Protein AF-A0A8J6G1U5-F1 (afdb_monomer)

Mean predicted aligned error: 18.6 Å

Organism: Microtus ochrogaster (NCBI:txid79684)

Nearest PDB structures (foldseek):
  8x1c-assembly1_V  TM=8.118E-01  e=1.931E-22  Homo sapiens
  8x15-assembly1_V  TM=7.933E-01  e=7.186E-22  Homo sapiens
  9c6n-assembly1_I  TM=8.291E-01  e=3.304E-20  Homo sapiens
  9c57-assembly1_I  TM=8.097E-01  e=2.266E-18  Homo sapiens
  8xvt-assembly1_G  TM=6.207E-01  e=4.576E-19  Homo sapiens

pLDDT: mean 77.23, std 23.79, range [26.75, 98.44]

Foldseek 3Di:
DWAAQPLDPPRDIDDDDDDPVCPPPHDPCSVVPDADDQDDDDPVCCVPFQDDPQDDPVQLVLLSVLCRVVVNPLVVSLVPRDCVVDPRDDSLRSVQSRLSSVQRVCVVPDDPPDDDPRDHRDSVVVVVVVVVVVCVVPDDPVNVVVVVVVVVVVVVVVVVVVVVVVVVVVVVVVVVVVVVVVVVVVVVVCDDDDDDDDDDDDDDPDPPPQLAQPFDDPPDDDDDDLQSSLDGDPVCDPVLVVQLVVVCVVVVHDPRDDRDPVCSVVNRVVSSVSSVVVVVVVVVVVVVVVVVVVVVVVVVVVVVPPDDDDDDDDDDDDDDDDDDDDDDDDDDDDDDDDDDDDDDDDDDDDDDDDDDDDDDDDDDDDDDDDD

Secondary structure (DSSP, 8-state):
-EEE-TT-SS--EEE----GGGTT---TTGGG-PPP------HHHIIIII-BTTB-HHHHHHHHHHHHHTTT-HHHHHHT--TTTS----HHHHHHHHHHHHHHHHHHTSPTT----PPP--HHHHHHHHHHHHHHHT--HHHHHHHHHHHHHHHHHHHHHHHHHHHHHHHHHHHHHHHHHHHHHHHHT------------------------------SSS---GGGGGSPPTTS-HHHHHHHHHHHHHTT--SS----HHHHHHHHHHHHHHHHHHHHHHHHHHHHHHHHHHHHHHHHHHHTT-S----------------------------------------------------------------

Solvent-accessible surface area (backbone atoms only — not comparable to full-atom values): 24399 Å² total; per-residue (Å²): 88,80,46,59,49,82,70,53,92,80,77,61,75,45,75,51,92,71,60,80,94,53,67,93,58,76,51,84,66,38,85,69,68,78,77,78,86,70,88,84,78,52,74,66,53,37,70,76,71,62,69,47,99,92,51,54,67,69,60,52,52,48,53,53,48,40,35,61,76,49,66,65,40,49,70,58,41,54,74,68,48,64,64,86,88,38,80,90,69,54,60,52,56,54,48,39,55,52,47,50,50,51,48,50,53,53,58,76,70,46,61,94,91,64,88,75,90,66,83,80,74,58,44,70,56,51,53,53,52,50,53,53,50,49,56,62,71,70,56,50,73,66,60,50,55,50,49,54,50,51,54,53,52,50,52,54,51,50,51,53,50,52,50,51,51,49,52,51,53,52,51,50,50,51,50,54,52,49,51,52,51,52,52,50,55,58,50,65,74,53,71,86,76,92,69,80,89,77,84,76,84,76,86,68,90,74,71,80,72,69,63,53,71,73,55,70,78,82,84,66,88,77,93,73,65,60,58,64,62,64,47,79,44,85,85,60,44,71,70,57,49,53,50,47,54,51,54,34,52,75,70,71,44,73,92,78,63,78,56,44,74,69,51,44,50,54,55,51,50,52,52,19,51,50,49,36,50,52,52,50,51,54,51,50,53,50,54,53,50,53,51,52,53,49,49,54,52,50,52,54,46,63,73,67,64,81,72,83,82,84,84,85,87,82,91,86,85,87,85,84,88,85,87,85,86,82,88,79,83,88,85,87,85,88,88,85,90,79,90,85,88,87,88,81,80,88,81,81,88,84,89,86,90,86,81,91,84,84,90,83,91,77,92,77,84,80,84,85,86,84,134

InterPro domains:
  IPR008468 DNA methyltransferase 1-associated 1 [PF05499] (146-304)
  IPR027109 SWR1-complex protein 4/DNA methyltransferase 1-associated protein 1 [PTHR12855] (1-369)
  IPR032563 DAMP1, SANT/Myb-like domain [PF16282] (27-105)

Radius of gyration: 41.4 Å; Cα contacts (8 Å, |Δi|>4): 160; chains: 1; bounding box: 121×71×87 Å

Structure (mmCIF, N/CA/C/O backbone):
data_AF-A0A8J6G1U5-F1
#
_entry.id   AF-A0A8J6G1U5-F1
#
loop_
_atom_site.group_PDB
_atom_site.id
_atom_site.type_symbol
_atom_site.label_atom_id
_atom_site.label_alt_id
_atom_site.label_comp_id
_atom_site.label_asym_id
_atom_site.label_entity_id
_atom_site.label_seq_id
_atom_site.pdbx_PDB_ins_code
_atom_site.Cartn_x
_atom_site.Cartn_y
_atom_site.Cartn_z
_atom_site.occupancy
_atom_site.B_iso_or_equiv
_atom_site.auth_seq_id
_atom_site.auth_comp_id
_atom_site.auth_asym_id
_atom_site.auth_atom_id
_atom_site.pdbx_PDB_model_num
ATOM 1 N N . MET A 1 1 ? -27.590 -31.632 25.061 1.00 80.25 1 MET A N 1
ATOM 2 C CA . MET A 1 1 ? -27.095 -31.256 26.404 1.00 80.25 1 MET A CA 1
ATOM 3 C C . MET A 1 1 ? -27.033 -29.738 26.506 1.00 80.25 1 MET A C 1
ATOM 5 O O . MET A 1 1 ? -26.578 -29.132 25.532 1.00 80.25 1 MET A O 1
ATOM 9 N N . PRO A 1 2 ? -27.490 -29.128 27.614 1.00 88.12 2 PRO A N 1
ATOM 10 C CA . PRO A 1 2 ? -27.198 -27.728 27.913 1.00 88.12 2 PRO A CA 1
ATOM 11 C C . PRO A 1 2 ? -25.696 -27.540 28.172 1.00 88.12 2 PRO A C 1
ATOM 13 O O . PRO A 1 2 ? -25.035 -28.440 28.688 1.00 88.12 2 PRO A O 1
ATOM 16 N N . PHE A 1 3 ? -25.144 -26.388 27.801 1.00 86.88 3 PHE A N 1
ATOM 17 C CA . PHE A 1 3 ? -23.768 -26.007 28.112 1.00 86.88 3 PHE A CA 1
ATOM 18 C C . PHE A 1 3 ? -23.629 -24.487 28.220 1.00 86.88 3 PHE A C 1
ATOM 20 O O . PHE A 1 3 ? -24.370 -23.734 27.586 1.00 86.88 3 PHE A O 1
ATOM 27 N N . THR A 1 4 ? -22.633 -24.040 28.976 1.00 87.75 4 THR A N 1
ATOM 28 C CA . THR A 1 4 ? -22.160 -22.653 28.988 1.00 87.75 4 THR A CA 1
ATOM 29 C C . THR A 1 4 ? -20.868 -22.557 28.179 1.00 87.75 4 THR A C 1
ATOM 31 O O . THR A 1 4 ? -20.095 -23.513 28.098 1.00 87.75 4 THR A O 1
ATOM 34 N N . ASN A 1 5 ? -20.636 -21.418 27.525 1.00 87.25 5 ASN A N 1
ATOM 35 C CA . ASN A 1 5 ? -19.376 -21.159 26.831 1.00 87.25 5 ASN A CA 1
ATOM 36 C C . ASN A 1 5 ? -18.475 -20.293 27.731 1.00 87.25 5 ASN A C 1
ATOM 38 O O . ASN A 1 5 ? -18.763 -19.101 27.843 1.00 87.25 5 ASN A O 1
ATOM 42 N N . PRO A 1 6 ? -17.382 -20.834 28.311 1.00 88.81 6 PRO A N 1
ATOM 43 C CA . PRO A 1 6 ? -16.474 -20.080 29.184 1.00 88.81 6 PRO A CA 1
ATOM 44 C C . PRO A 1 6 ? -15.865 -18.828 28.540 1.00 88.81 6 PRO A C 1
ATOM 46 O O . PRO A 1 6 ? -15.418 -17.923 29.234 1.00 88.81 6 PRO A O 1
ATOM 49 N N . ALA A 1 7 ? -15.840 -18.761 27.206 1.00 86.75 7 ALA A N 1
ATOM 50 C CA . ALA A 1 7 ? -15.357 -17.595 26.477 1.00 86.75 7 ALA A CA 1
ATOM 51 C C . ALA A 1 7 ? -16.321 -16.394 26.517 1.00 86.75 7 ALA A C 1
ATOM 53 O O . ALA A 1 7 ? -15.930 -15.283 26.157 1.00 86.75 7 ALA A O 1
ATOM 54 N N . ARG A 1 8 ? -17.582 -16.600 26.917 1.00 86.44 8 ARG A N 1
ATOM 55 C CA . ARG A 1 8 ? -18.581 -15.536 27.048 1.00 86.44 8 ARG A CA 1
ATOM 56 C C . ARG A 1 8 ? -18.682 -15.077 28.499 1.00 86.44 8 ARG A C 1
ATOM 58 O O . ARG A 1 8 ? -18.562 -15.874 29.422 1.00 86.44 8 ARG A O 1
ATOM 65 N N . LYS A 1 9 ? -18.963 -13.787 28.689 1.00 86.19 9 LYS A N 1
ATOM 66 C CA . LYS A 1 9 ? -19.139 -13.160 30.013 1.00 86.19 9 LYS A CA 1
ATOM 67 C C . LYS A 1 9 ? -20.606 -12.963 30.410 1.00 86.19 9 LYS A C 1
ATOM 69 O O . LYS A 1 9 ? -20.878 -12.479 31.498 1.00 86.19 9 LYS A O 1
ATOM 74 N N . ASP A 1 10 ? -21.538 -13.307 29.526 1.00 88.56 10 ASP A N 1
ATOM 75 C CA . ASP A 1 10 ? -22.976 -13.052 29.679 1.00 88.56 10 ASP A CA 1
ATOM 76 C C . ASP A 1 10 ? -23.748 -14.209 30.327 1.00 88.56 10 ASP A C 1
ATOM 78 O O . ASP A 1 10 ? -24.960 -14.119 30.497 1.00 88.56 10 ASP A O 1
ATOM 82 N N . GLY A 1 11 ? -23.069 -15.310 30.667 1.00 86.62 11 GLY A N 1
ATOM 83 C CA . GLY A 1 11 ? -23.699 -16.475 31.292 1.00 86.62 11 GLY A CA 1
ATOM 84 C C . GLY A 1 11 ? -24.713 -17.197 30.399 1.00 86.62 11 GLY A C 1
ATOM 85 O O . GLY A 1 11 ? -25.485 -18.012 30.898 1.00 86.62 11 GLY A O 1
ATOM 86 N N . ALA A 1 12 ? -24.729 -16.922 29.089 1.00 90.50 12 ALA A N 1
ATOM 87 C CA . ALA A 1 12 ? -25.712 -17.504 28.186 1.00 90.50 12 ALA A CA 1
ATOM 88 C C . ALA A 1 12 ? -25.576 -19.038 28.112 1.00 90.50 12 ALA A C 1
ATOM 90 O O . ALA A 1 12 ? -24.494 -19.576 27.845 1.00 90.50 12 ALA A O 1
ATOM 91 N N . MET A 1 13 ? -26.697 -19.735 28.321 1.00 90.44 13 MET A N 1
ATOM 92 C CA . MET A 1 13 ? -26.800 -21.186 28.165 1.00 90.44 13 MET A CA 1
ATOM 93 C C . MET A 1 13 ? -27.249 -21.550 26.751 1.00 90.44 13 MET A C 1
ATOM 95 O O . MET A 1 13 ? -28.213 -20.997 26.226 1.00 90.44 13 MET A O 1
ATOM 99 N N . PHE A 1 14 ? -26.573 -22.527 26.156 1.00 88.69 14 PHE A N 1
ATOM 100 C CA . PHE A 1 14 ? -26.848 -23.032 24.813 1.00 88.69 14 PHE A CA 1
ATOM 101 C C . PHE A 1 14 ? -27.068 -24.543 24.833 1.00 88.69 14 PHE A C 1
ATOM 103 O O . PHE A 1 14 ? -26.769 -25.217 25.817 1.00 88.69 14 PHE A O 1
ATOM 110 N N . PHE A 1 15 ? -27.551 -25.095 23.720 1.00 89.38 15 PHE A N 1
ATOM 111 C CA . PHE A 1 15 ? -27.755 -26.532 23.548 1.00 89.38 15 PHE A CA 1
ATOM 112 C C . PHE A 1 15 ? -27.020 -27.024 22.301 1.00 89.38 15 PHE A C 1
ATOM 114 O O . PHE A 1 15 ? -27.083 -26.386 21.253 1.00 89.38 15 PHE A O 1
ATOM 121 N N . HIS A 1 16 ? -26.340 -28.169 22.394 1.00 85.56 16 HIS A N 1
ATOM 122 C CA . HIS A 1 16 ? -25.871 -28.896 21.211 1.00 85.56 16 HIS A CA 1
ATOM 123 C C . HIS A 1 16 ? -25.804 -30.409 21.437 1.00 85.56 16 HIS A C 1
ATOM 125 O O . HIS A 1 16 ? -25.915 -30.910 22.565 1.00 85.56 16 HIS A O 1
ATOM 131 N N . TRP A 1 17 ? -25.634 -31.129 20.331 1.00 87.69 17 TRP A N 1
ATOM 132 C CA . TRP A 1 17 ? -25.402 -32.566 20.310 1.00 87.69 17 TRP A CA 1
ATOM 133 C C . TRP A 1 17 ? -23.952 -32.864 20.711 1.00 87.69 17 TRP A C 1
ATOM 135 O O . TRP A 1 17 ? -23.016 -32.303 20.137 1.00 87.69 17 TRP A O 1
ATOM 145 N N . ARG A 1 18 ? -23.775 -33.743 21.701 1.00 82.12 18 ARG A N 1
ATOM 146 C CA . ARG A 1 18 ? -22.481 -34.294 22.132 1.00 82.12 18 ARG A CA 1
ATOM 147 C C . ARG A 1 18 ? -22.575 -35.803 22.254 1.00 82.12 18 ARG A C 1
ATOM 149 O O . ARG A 1 18 ? -23.662 -36.345 22.450 1.00 82.12 18 ARG A O 1
ATOM 156 N N . ARG A 1 19 ? -21.422 -36.468 22.189 1.00 86.06 19 ARG A N 1
ATOM 157 C CA . ARG A 1 19 ? -21.310 -37.876 22.579 1.00 86.06 19 ARG A CA 1
ATOM 158 C C . ARG A 1 19 ? -21.542 -37.989 24.088 1.00 86.06 19 ARG A C 1
ATOM 160 O O . ARG A 1 19 ? -21.048 -37.152 24.836 1.00 86.06 19 ARG A O 1
ATOM 167 N N . ALA A 1 20 ? -22.231 -39.038 24.534 1.00 83.75 20 ALA A N 1
ATOM 168 C CA . ALA A 1 20 ? -22.480 -39.275 25.961 1.00 83.75 20 ALA A CA 1
ATOM 169 C C . ALA A 1 20 ? -21.176 -39.332 26.790 1.00 83.75 20 ALA A C 1
ATOM 171 O O . ALA A 1 20 ? -21.117 -38.810 27.893 1.00 83.75 20 ALA A O 1
ATOM 172 N N . ALA A 1 21 ? -20.083 -39.847 26.212 1.00 84.50 21 ALA A N 1
ATOM 173 C CA . ALA A 1 21 ? -18.754 -39.878 26.840 1.00 84.50 21 ALA A CA 1
ATOM 174 C C . ALA A 1 21 ? -18.079 -38.492 27.026 1.00 84.50 21 ALA A C 1
ATOM 176 O O . ALA A 1 21 ? -16.955 -38.405 27.525 1.00 84.50 21 ALA A O 1
ATOM 177 N N . GLU A 1 22 ? -18.705 -37.404 26.569 1.00 78.31 22 GLU A N 1
ATOM 178 C CA . GLU A 1 22 ? -18.196 -36.025 26.661 1.00 78.31 22 GLU A CA 1
ATOM 179 C C . GLU A 1 22 ? -19.048 -35.129 27.575 1.00 78.31 22 GLU A C 1
ATOM 181 O O . GLU A 1 22 ? -18.892 -33.902 27.574 1.00 78.31 22 GLU A O 1
ATOM 186 N N . GLU A 1 23 ? -19.950 -35.731 28.350 1.00 78.94 23 GLU A N 1
ATOM 187 C CA . GLU A 1 23 ? -20.706 -35.058 29.402 1.00 78.94 23 GLU A CA 1
ATOM 188 C C . GLU A 1 23 ? -19.760 -34.511 30.489 1.00 78.94 23 GLU A C 1
ATOM 190 O O . GLU A 1 23 ? -18.756 -35.135 30.831 1.00 78.94 23 GLU A O 1
ATOM 195 N N . GLY A 1 24 ? -20.021 -33.291 30.968 1.00 78.06 24 GLY A N 1
ATOM 196 C CA . GLY A 1 24 ? -19.187 -32.607 31.968 1.00 78.06 24 GLY A CA 1
ATOM 197 C C . GLY A 1 24 ? -17.901 -31.946 31.448 1.00 78.06 24 GLY A C 1
ATOM 198 O O . GLY A 1 24 ? -17.245 -31.240 32.206 1.00 78.06 24 GLY A O 1
ATOM 199 N N . LYS A 1 25 ? -17.530 -32.115 30.170 1.00 82.50 25 LYS A N 1
ATOM 200 C CA . LYS A 1 25 ? -16.362 -31.421 29.593 1.00 82.50 25 LYS A CA 1
ATOM 201 C C . LYS A 1 25 ? -16.687 -29.971 29.235 1.00 82.50 25 LYS A C 1
ATOM 203 O O . LYS A 1 25 ? -17.770 -29.683 28.716 1.00 82.50 25 LYS A O 1
ATOM 208 N N . ASP A 1 26 ? -15.715 -29.079 29.396 1.00 81.06 26 ASP A N 1
ATOM 209 C CA . ASP A 1 26 ? -15.825 -27.697 28.922 1.00 81.06 26 ASP A CA 1
ATOM 210 C C . ASP A 1 26 ? -16.104 -27.626 27.420 1.00 81.06 26 ASP A C 1
ATOM 212 O O . ASP A 1 26 ? -15.780 -28.537 26.651 1.00 81.06 26 ASP A O 1
ATOM 216 N N . TYR A 1 27 ? -16.728 -26.529 26.982 1.00 86.81 27 TYR A N 1
ATOM 217 C CA . TYR A 1 27 ? -17.027 -26.321 25.571 1.00 86.81 27 TYR A CA 1
ATOM 218 C C . TYR A 1 27 ? -15.739 -26.310 24.727 1.00 86.81 27 TYR A C 1
ATOM 220 O O . TYR A 1 27 ? -14.951 -25.366 24.843 1.00 86.81 27 TYR A O 1
ATOM 228 N N . PRO A 1 28 ? -15.518 -27.297 23.830 1.00 86.12 28 PRO A N 1
ATOM 229 C CA . PRO A 1 28 ? -14.216 -27.485 23.181 1.00 86.12 28 PRO A CA 1
ATOM 230 C C . PRO A 1 28 ? -13.753 -26.306 22.324 1.00 86.12 28 PRO A C 1
ATOM 232 O O . PRO A 1 28 ? -12.557 -26.166 22.061 1.00 86.12 28 PRO A O 1
ATOM 235 N N . PHE A 1 29 ? -14.686 -25.464 21.867 1.00 86.25 29 PHE A N 1
ATOM 236 C CA . PHE A 1 29 ? -14.377 -24.311 21.028 1.00 86.25 29 PHE A CA 1
ATOM 237 C C . PHE A 1 29 ? -14.062 -23.032 21.813 1.00 86.25 29 PHE A C 1
ATOM 239 O O . PHE A 1 29 ? -13.580 -22.074 21.214 1.00 86.25 29 PHE A O 1
ATOM 246 N N . ALA A 1 30 ? -14.261 -23.011 23.137 1.00 87.75 30 ALA A N 1
ATOM 247 C CA . ALA A 1 30 ? -13.961 -21.841 23.968 1.00 87.75 30 ALA A CA 1
ATOM 248 C C . ALA A 1 30 ? -12.483 -21.423 23.867 1.00 87.75 30 ALA A C 1
ATOM 250 O O . ALA A 1 30 ? -12.172 -20.237 23.787 1.00 87.75 30 ALA A O 1
ATOM 251 N N . ARG A 1 31 ? -11.574 -22.401 23.746 1.00 87.44 31 ARG A N 1
ATOM 252 C CA . ARG A 1 31 ? -10.127 -22.181 23.563 1.00 87.44 31 ARG A CA 1
ATOM 253 C C . ARG A 1 31 ? -9.748 -21.422 22.286 1.00 87.44 31 ARG A C 1
ATOM 255 O O . ARG A 1 31 ? -8.625 -20.943 22.181 1.00 87.44 31 ARG A O 1
ATOM 262 N N . PHE A 1 32 ? -10.644 -21.342 21.299 1.00 88.31 32 PHE A N 1
ATOM 263 C CA . PHE A 1 32 ? -10.390 -20.623 20.047 1.00 88.31 32 PHE A CA 1
ATOM 264 C C . PHE A 1 32 ? -10.855 -19.166 20.088 1.00 88.31 32 PHE A C 1
ATOM 266 O O . PHE A 1 32 ? -10.671 -18.450 19.104 1.00 88.31 32 PHE A O 1
ATOM 273 N N . ASN A 1 33 ? -11.429 -18.710 21.205 1.00 86.88 33 ASN A N 1
ATOM 274 C CA . ASN A 1 33 ? -11.837 -17.324 21.373 1.00 86.88 33 ASN A CA 1
ATOM 275 C C . ASN A 1 33 ? -10.617 -16.411 21.556 1.00 86.88 33 ASN A C 1
ATOM 277 O O . ASN A 1 33 ? -10.176 -16.144 22.672 1.00 86.88 33 ASN A O 1
ATOM 281 N N . LYS A 1 34 ? -10.056 -15.950 20.438 1.00 85.94 34 LYS A N 1
ATOM 282 C CA . LYS A 1 34 ? -8.982 -14.956 20.421 1.00 85.94 34 LYS A CA 1
ATOM 283 C C . LYS A 1 34 ? -9.591 -13.559 20.401 1.00 85.94 34 LYS A C 1
ATOM 285 O O . LYS A 1 34 ? -10.293 -13.211 19.458 1.00 85.94 34 LYS A O 1
ATOM 290 N N . THR A 1 35 ? -9.288 -12.764 21.418 1.00 84.75 35 THR A N 1
ATOM 291 C CA . THR A 1 35 ? -9.738 -11.372 21.533 1.00 84.75 35 THR A CA 1
ATOM 292 C C . THR A 1 35 ? -8.655 -10.416 21.052 1.00 84.75 35 THR A C 1
ATOM 294 O O . THR A 1 35 ? -7.482 -10.583 21.395 1.00 84.75 35 THR A O 1
ATOM 297 N N . VAL A 1 36 ? -9.044 -9.390 20.299 1.00 87.94 36 VAL A N 1
ATOM 298 C CA . VAL A 1 36 ? -8.131 -8.317 19.893 1.00 87.94 36 VAL A CA 1
ATOM 299 C C . VAL A 1 36 ? -7.870 -7.399 21.088 1.00 87.94 36 VAL A C 1
ATOM 301 O O . VAL A 1 36 ? -8.804 -6.958 21.754 1.00 87.94 36 VAL A O 1
ATOM 304 N N . GLN A 1 37 ? -6.601 -7.100 21.368 1.00 90.62 37 GLN A N 1
ATOM 305 C CA . GLN A 1 37 ? -6.243 -6.129 22.401 1.00 90.62 37 GLN A CA 1
ATOM 306 C C . GLN A 1 37 ? -6.213 -4.724 21.801 1.00 90.62 37 GLN A C 1
ATOM 308 O O . GLN A 1 37 ? -5.342 -4.400 20.995 1.00 90.62 37 GLN A O 1
ATOM 313 N N . VAL A 1 38 ? -7.178 -3.897 22.194 1.00 94.44 38 VAL A N 1
ATOM 314 C CA . VAL A 1 38 ? -7.226 -2.478 21.832 1.00 94.44 38 VAL A CA 1
ATOM 315 C C . VAL A 1 38 ? -6.464 -1.676 22.892 1.00 94.44 38 VAL A C 1
ATOM 317 O O . VAL A 1 38 ? -6.772 -1.835 24.077 1.00 94.44 38 VAL A O 1
ATOM 320 N N . PRO A 1 39 ? -5.490 -0.826 22.514 1.00 94.06 39 PRO A N 1
ATOM 321 C CA . PRO A 1 39 ? -4.756 -0.009 23.471 1.00 94.06 39 PRO A CA 1
ATOM 322 C C . PRO A 1 39 ? -5.681 0.889 24.291 1.00 94.06 39 PRO A C 1
ATOM 324 O O . PRO A 1 39 ? -6.662 1.428 23.784 1.00 94.06 39 PRO A O 1
ATOM 327 N N . VAL A 1 40 ? -5.331 1.083 25.557 1.00 95.94 40 VAL A N 1
ATOM 328 C CA . VAL A 1 40 ? -5.957 2.076 26.433 1.00 95.94 40 VAL A CA 1
ATOM 329 C C . VAL A 1 40 ? -4.930 3.165 26.692 1.00 95.94 40 VAL A C 1
ATOM 331 O O . VAL A 1 40 ? -3.769 2.852 26.973 1.00 95.94 40 VAL A O 1
ATOM 334 N N . TYR A 1 41 ? -5.342 4.421 26.567 1.00 96.88 41 TYR A N 1
ATOM 335 C CA . TYR A 1 41 ? -4.536 5.593 26.891 1.00 96.88 41 TYR A CA 1
ATOM 336 C C . TYR A 1 41 ? -5.130 6.330 28.090 1.00 96.88 41 TYR A C 1
ATOM 338 O O . TYR A 1 41 ? -6.341 6.329 28.309 1.00 96.88 41 TYR A O 1
ATOM 346 N N . SER A 1 42 ? -4.252 6.936 28.877 1.00 96.94 42 SER A N 1
ATOM 347 C CA . SER A 1 42 ? -4.606 7.831 29.974 1.00 96.94 42 SER A CA 1
ATOM 348 C C . SER A 1 42 ? -4.969 9.230 29.467 1.00 96.94 42 SER A C 1
ATOM 350 O O . SER A 1 42 ? -4.632 9.616 28.347 1.00 96.94 42 SER A O 1
ATOM 352 N N . GLU A 1 43 ? -5.617 10.019 30.326 1.00 96.31 43 GLU A N 1
ATOM 353 C CA . GLU A 1 43 ? -5.914 11.432 30.055 1.00 96.31 43 GLU A CA 1
ATOM 354 C C . GLU A 1 43 ? -4.635 12.234 29.759 1.00 96.31 43 GLU A C 1
ATOM 356 O O . GLU A 1 43 ? -4.581 13.023 28.818 1.00 96.31 43 GLU A O 1
ATOM 361 N N . GLN A 1 44 ? -3.570 11.971 30.521 1.00 96.56 44 GLN A N 1
ATOM 362 C CA . GLN A 1 44 ? -2.281 12.635 30.353 1.00 96.56 44 GLN A CA 1
ATOM 363 C C . GLN A 1 44 ? -1.635 12.300 29.003 1.00 96.56 44 GLN A C 1
ATOM 365 O O . GLN A 1 44 ? -1.155 13.199 28.314 1.00 96.56 44 GLN A O 1
ATOM 370 N N . GLU A 1 45 ? -1.647 11.026 28.596 1.00 96.50 45 GLU A N 1
ATOM 371 C CA . GLU A 1 45 ? -1.136 10.620 27.281 1.00 96.50 45 GLU A CA 1
ATOM 372 C C . GLU A 1 45 ? -1.930 11.270 26.148 1.00 96.50 45 GLU A C 1
ATOM 374 O O . GLU A 1 45 ? -1.331 11.701 25.160 1.00 96.50 45 GLU A O 1
ATOM 379 N N . TYR A 1 46 ? -3.256 11.381 26.300 1.00 97.44 46 TYR A N 1
ATOM 380 C CA . TYR A 1 46 ? -4.092 12.050 25.310 1.00 97.44 46 TYR A CA 1
ATOM 381 C C . TYR A 1 46 ? -3.679 13.511 25.135 1.00 97.44 46 TYR A C 1
ATOM 383 O O . TYR A 1 46 ? -3.373 13.938 24.020 1.00 97.44 46 TYR A O 1
ATOM 391 N N . GLN A 1 47 ? -3.611 14.251 26.243 1.00 96.25 47 GLN A N 1
ATOM 392 C CA . GLN A 1 47 ? -3.310 15.678 26.230 1.00 96.25 47 GLN A CA 1
ATOM 393 C C . GLN A 1 47 ? -1.914 15.976 25.668 1.00 96.25 47 GLN A C 1
ATOM 395 O O . GLN A 1 47 ? -1.743 16.927 24.907 1.00 96.25 47 GLN A O 1
ATOM 400 N N . LEU A 1 48 ? -0.916 15.160 26.018 1.00 96.06 48 LEU A N 1
ATOM 401 C CA . LEU A 1 48 ? 0.468 15.390 25.603 1.00 96.06 48 LEU A CA 1
ATOM 402 C C . LEU A 1 48 ? 0.748 14.947 24.164 1.00 96.06 48 LEU A C 1
ATOM 404 O O . LEU A 1 48 ? 1.526 15.603 23.472 1.00 96.06 48 LEU A O 1
ATOM 408 N N . TYR A 1 49 ? 0.156 13.838 23.708 1.00 95.69 49 TYR A N 1
ATOM 409 C CA . TYR A 1 49 ? 0.635 13.160 22.498 1.00 95.69 49 TYR A CA 1
ATOM 410 C C . TYR A 1 49 ? -0.431 12.844 21.453 1.00 95.69 49 TYR A C 1
ATOM 412 O O . TYR A 1 49 ? -0.051 12.572 20.314 1.00 95.69 49 TYR A O 1
ATOM 420 N N . LEU A 1 50 ? -1.719 12.824 21.814 1.00 96.94 50 LEU A N 1
ATOM 421 C CA . LEU A 1 50 ? -2.790 12.324 20.938 1.00 96.94 50 LEU A CA 1
ATOM 422 C C . LEU A 1 50 ? -3.785 13.408 20.499 1.00 96.94 50 LEU A C 1
ATOM 424 O O . LEU A 1 50 ? -4.752 13.083 19.806 1.00 96.94 50 LEU A O 1
ATOM 428 N N . HIS A 1 51 ? -3.582 14.672 20.880 1.00 96.06 51 HIS A N 1
ATOM 429 C CA . HIS A 1 51 ? -4.413 15.782 20.407 1.00 96.06 51 HIS A CA 1
ATOM 430 C C . HIS A 1 51 ? -4.341 15.923 18.878 1.00 96.06 51 HIS A C 1
ATOM 432 O O . HIS A 1 51 ? -3.336 15.585 18.254 1.00 96.06 51 HIS A O 1
ATOM 438 N N . ASP A 1 52 ? -5.432 16.386 18.276 1.00 96.25 52 ASP A N 1
ATOM 439 C CA . ASP A 1 52 ? -5.558 16.580 16.832 1.00 96.25 52 ASP A CA 1
ATOM 440 C C . ASP A 1 52 ? -6.673 17.596 16.573 1.00 96.25 52 ASP A C 1
ATOM 442 O O . ASP A 1 52 ? -7.775 17.463 17.105 1.00 96.25 52 ASP A O 1
ATOM 446 N N . ASP A 1 53 ? -6.388 18.615 15.765 1.00 96.38 53 ASP A N 1
ATOM 447 C CA . ASP A 1 53 ? -7.300 19.739 15.522 1.00 96.38 53 ASP A CA 1
ATOM 448 C C . ASP A 1 53 ? -8.631 19.302 14.895 1.00 96.38 53 ASP A C 1
ATOM 450 O O . ASP A 1 53 ? -9.667 19.949 15.061 1.00 96.38 53 ASP A O 1
ATOM 454 N N . ALA A 1 54 ? -8.624 18.185 14.167 1.00 96.69 54 ALA A N 1
ATOM 455 C CA . ALA A 1 54 ? -9.794 17.647 13.504 1.00 96.69 54 ALA A CA 1
ATOM 456 C C . ALA A 1 54 ? -10.538 16.601 14.342 1.00 96.69 54 ALA A C 1
ATOM 458 O O . ALA A 1 54 ? -11.589 16.155 13.867 1.00 96.69 54 ALA A O 1
ATOM 459 N N . TRP A 1 55 ? -10.025 16.192 15.511 1.00 97.75 55 TRP A N 1
ATOM 460 C CA . TRP A 1 55 ? -10.568 15.121 16.356 1.00 97.75 55 TRP A CA 1
ATOM 461 C C . TRP A 1 55 ? -10.659 15.520 17.829 1.00 97.75 55 TRP A C 1
ATOM 463 O O . TRP A 1 55 ? -9.665 15.776 18.505 1.00 97.75 55 TRP A O 1
ATOM 473 N N . THR A 1 56 ? -11.869 15.458 18.380 1.00 97.50 56 THR A N 1
ATOM 474 C CA . THR A 1 56 ? -12.056 15.681 19.817 1.00 97.50 56 THR A CA 1
ATOM 475 C C . THR A 1 56 ? -11.705 14.433 20.626 1.00 97.50 56 THR A C 1
ATOM 477 O O . THR A 1 56 ? -11.701 13.304 20.117 1.00 97.50 56 THR A O 1
ATOM 480 N N . LYS A 1 57 ? -11.451 14.626 21.926 1.00 97.44 57 LYS A N 1
ATOM 481 C CA . LYS A 1 57 ? -11.237 13.507 22.848 1.00 97.44 57 LYS A CA 1
ATOM 482 C C . LYS A 1 57 ? -12.459 12.604 22.941 1.00 97.44 57 LYS A C 1
ATOM 484 O O . LYS A 1 57 ? -12.316 11.397 22.815 1.00 97.44 57 LYS A O 1
ATOM 489 N N . ALA A 1 58 ? -13.651 13.188 23.067 1.00 98.00 58 ALA A N 1
ATOM 490 C CA . ALA A 1 58 ? -14.902 12.436 23.112 1.00 98.00 58 ALA A CA 1
ATOM 491 C C . ALA A 1 58 ? -15.105 11.571 21.854 1.00 98.00 58 ALA A C 1
ATOM 493 O O . ALA A 1 58 ? -15.468 10.402 21.964 1.00 98.00 58 ALA A O 1
ATOM 494 N N . GLU A 1 59 ? -14.806 12.111 20.666 1.00 98.25 59 GLU A N 1
ATOM 495 C CA . GLU A 1 59 ? -14.873 11.355 19.408 1.00 98.25 59 GLU A CA 1
ATOM 496 C C . GLU A 1 59 ? -13.833 10.218 19.375 1.00 98.25 59 GLU A C 1
ATOM 498 O O . GLU A 1 59 ? -14.131 9.101 18.950 1.00 98.25 59 GLU A O 1
ATOM 503 N N . THR A 1 60 ? -12.615 10.476 19.858 1.00 98.12 60 THR A N 1
ATOM 504 C CA . THR A 1 60 ? -11.551 9.463 19.909 1.00 98.12 60 THR A CA 1
ATOM 505 C C . THR A 1 60 ? -11.881 8.344 20.908 1.00 98.12 60 THR A C 1
ATOM 507 O O . THR A 1 60 ? -11.732 7.165 20.584 1.00 98.12 60 THR A O 1
ATOM 510 N N . ASP A 1 61 ? -12.396 8.691 22.088 1.00 98.19 61 ASP A N 1
ATOM 511 C CA . ASP A 1 61 ? -12.828 7.739 23.115 1.00 98.19 61 ASP A CA 1
ATOM 512 C C . ASP A 1 61 ? -13.973 6.859 22.592 1.00 98.19 61 ASP A C 1
ATOM 514 O O . ASP A 1 61 ? -13.949 5.638 22.776 1.00 98.19 61 ASP A O 1
ATOM 518 N N . HIS A 1 62 ? -14.924 7.455 21.861 1.00 98.31 62 HIS A N 1
ATOM 519 C CA . HIS A 1 62 ? -16.001 6.734 21.177 1.00 98.31 62 HIS A CA 1
ATOM 520 C C . HIS A 1 62 ? -15.463 5.738 20.144 1.00 98.31 62 HIS A C 1
ATOM 522 O O . HIS A 1 62 ? -15.844 4.566 20.147 1.00 98.31 62 HIS A O 1
ATOM 528 N N . LEU A 1 63 ? -14.516 6.156 19.297 1.00 98.38 63 LEU A N 1
ATOM 529 C CA . LEU A 1 63 ? -13.861 5.265 18.334 1.00 98.38 63 LEU A CA 1
ATOM 530 C C . LEU A 1 63 ? -13.189 4.069 19.029 1.00 98.38 63 LEU A C 1
ATOM 532 O O . LEU A 1 63 ? -13.332 2.931 18.571 1.00 98.38 63 LEU A O 1
ATOM 536 N N . PHE A 1 64 ? -12.471 4.298 20.131 1.00 98.12 64 PHE A N 1
ATOM 537 C CA . PHE A 1 64 ? -11.803 3.232 20.886 1.00 98.12 64 PHE A CA 1
ATOM 538 C C . PHE A 1 64 ? -12.793 2.325 21.632 1.00 98.12 64 PHE A C 1
ATOM 540 O O . PHE A 1 64 ? -12.540 1.124 21.768 1.00 98.12 64 PHE A O 1
ATOM 547 N N . ASP A 1 65 ? -13.936 2.853 22.069 1.00 97.94 65 ASP A N 1
ATOM 548 C CA . ASP A 1 65 ? -15.024 2.054 22.633 1.00 97.94 65 ASP A CA 1
ATOM 549 C C . ASP A 1 65 ? -15.642 1.111 21.596 1.00 97.94 65 ASP A C 1
ATOM 551 O O . ASP A 1 65 ? -15.696 -0.106 21.806 1.00 97.94 65 ASP A O 1
ATOM 555 N N . LEU A 1 66 ? -16.021 1.640 20.431 1.00 98.00 66 LEU A N 1
ATOM 556 C CA . LEU A 1 66 ? -16.536 0.830 19.327 1.00 98.00 66 LEU A CA 1
ATOM 557 C C . LEU A 1 66 ? -15.497 -0.193 18.847 1.00 98.00 66 LEU A C 1
ATOM 559 O O . LEU A 1 66 ? -15.843 -1.338 18.558 1.00 98.00 66 LEU A O 1
ATOM 563 N N . SER A 1 67 ? -14.218 0.187 18.825 1.00 97.50 67 SER A N 1
ATOM 564 C CA . SER A 1 67 ? -13.097 -0.699 18.492 1.00 97.50 67 SER A CA 1
ATOM 565 C C . SER A 1 67 ? -13.014 -1.914 19.414 1.00 97.50 67 SER A C 1
ATOM 567 O O . SER A 1 67 ? -12.794 -3.026 18.931 1.00 97.50 67 SER A O 1
ATOM 569 N N . ARG A 1 68 ? -13.240 -1.718 20.722 1.00 95.19 68 ARG A N 1
ATOM 570 C CA . ARG A 1 68 ? -13.305 -2.793 21.726 1.00 95.19 68 ARG A CA 1
ATOM 571 C C . ARG A 1 68 ? -14.566 -3.642 21.588 1.00 95.19 68 ARG A C 1
ATOM 573 O O . ARG A 1 68 ? -14.496 -4.858 21.700 1.00 95.19 68 ARG A O 1
ATOM 580 N N . ARG A 1 69 ? -15.717 -3.011 21.355 1.00 94.12 69 ARG A N 1
ATOM 581 C CA . ARG A 1 69 ? -17.021 -3.694 21.283 1.00 94.12 69 ARG A CA 1
ATOM 582 C C . ARG A 1 69 ? -17.209 -4.516 20.012 1.00 94.12 69 ARG A C 1
ATOM 584 O O . ARG A 1 69 ? -17.966 -5.482 20.030 1.00 94.12 69 ARG A O 1
ATOM 591 N N . PHE A 1 70 ? -16.557 -4.121 18.921 1.00 95.94 70 PHE A N 1
ATOM 592 C CA . PHE A 1 70 ? -16.727 -4.725 17.599 1.00 95.94 70 PHE A CA 1
ATOM 593 C C . PHE A 1 70 ? -15.435 -5.324 17.028 1.00 95.94 70 PHE A C 1
ATOM 595 O O . PHE A 1 70 ? -15.341 -5.495 15.813 1.00 95.94 70 PHE A O 1
ATOM 602 N N . ASP A 1 71 ? -14.452 -5.645 17.875 1.00 94.12 71 ASP A N 1
ATOM 603 C CA . ASP A 1 71 ? -13.224 -6.372 17.513 1.00 94.12 71 ASP A CA 1
ATOM 604 C C . ASP A 1 71 ? -12.486 -5.787 16.291 1.00 94.12 71 ASP A C 1
ATOM 606 O O . ASP A 1 71 ? -12.094 -6.511 15.374 1.00 94.12 71 ASP A O 1
ATOM 610 N N . LEU A 1 72 ? -12.340 -4.457 16.234 1.00 96.50 72 LEU A N 1
ATOM 611 C CA . LEU A 1 72 ? -11.738 -3.726 15.100 1.00 96.50 72 LEU A CA 1
ATOM 612 C C . LEU A 1 72 ? -12.375 -3.995 13.727 1.00 96.50 72 LEU A C 1
ATOM 614 O O . LEU A 1 72 ? -11.762 -3.776 12.678 1.00 96.50 72 LEU A O 1
ATOM 618 N N . ARG A 1 73 ? -13.638 -4.422 13.686 1.00 96.88 73 ARG A N 1
ATOM 619 C CA . ARG A 1 73 ? -14.390 -4.546 12.434 1.00 96.88 73 ARG A CA 1
ATOM 620 C C . ARG A 1 73 ? -14.822 -3.161 11.963 1.00 96.88 73 ARG A C 1
ATOM 622 O O . ARG A 1 73 ? -15.971 -2.771 12.140 1.00 96.88 73 ARG A O 1
ATOM 629 N N . PHE A 1 74 ? -13.911 -2.427 11.324 1.00 97.19 74 PHE A N 1
ATOM 630 C CA . PHE A 1 74 ? -14.111 -1.021 10.946 1.00 97.19 74 PHE A CA 1
ATOM 631 C C . PHE A 1 74 ? -15.369 -0.742 10.113 1.00 97.19 74 PHE A C 1
ATOM 633 O O . PHE A 1 74 ? -15.942 0.332 10.238 1.00 97.19 74 PHE A O 1
ATOM 640 N N . VAL A 1 75 ? -15.844 -1.700 9.311 1.00 97.56 75 VAL A N 1
ATOM 641 C CA . VAL A 1 75 ? -17.123 -1.563 8.587 1.00 97.56 75 VAL A CA 1
ATOM 642 C C . VAL A 1 75 ? -18.307 -1.479 9.559 1.00 97.56 75 VAL A C 1
ATOM 644 O O . VAL A 1 75 ? -19.187 -0.648 9.380 1.00 97.56 75 VAL A O 1
ATOM 647 N N . VAL A 1 76 ? -18.301 -2.299 10.615 1.00 98.06 76 VAL A N 1
ATOM 648 C CA . VAL A 1 76 ? -19.325 -2.280 11.674 1.00 98.06 76 VAL A CA 1
ATOM 649 C C . VAL A 1 76 ? -19.178 -1.033 12.541 1.00 98.06 76 VAL A C 1
ATOM 651 O O . VAL A 1 76 ? -20.173 -0.407 12.881 1.00 98.06 76 VAL A O 1
ATOM 654 N N . ILE A 1 77 ? -17.943 -0.649 12.872 1.00 98.44 77 ILE A N 1
ATOM 655 C CA . ILE A 1 77 ? -17.657 0.571 13.643 1.00 98.44 77 ILE A CA 1
ATOM 656 C C . ILE A 1 77 ? -18.185 1.803 12.905 1.00 98.44 77 ILE A C 1
ATOM 658 O O . ILE A 1 77 ? -18.837 2.640 13.515 1.00 98.44 77 ILE A O 1
ATOM 662 N N . HIS A 1 78 ? -17.936 1.889 11.598 1.00 98.25 78 HIS A N 1
ATOM 663 C CA . HIS A 1 78 ? -18.438 2.963 10.750 1.00 98.25 78 HIS A CA 1
ATOM 664 C C . HIS A 1 78 ? -19.972 2.965 10.664 1.00 98.25 78 HIS A C 1
ATOM 666 O O . HIS A 1 78 ? -20.576 4.020 10.783 1.00 98.25 78 HIS A O 1
ATOM 672 N N . ASP A 1 79 ? -20.611 1.801 10.506 1.00 98.12 79 ASP A N 1
ATOM 673 C CA . ASP A 1 79 ? -22.081 1.676 10.512 1.00 98.12 79 ASP A CA 1
ATOM 674 C C . ASP A 1 79 ? -22.716 2.121 11.842 1.00 98.12 79 ASP A C 1
ATOM 676 O O . ASP A 1 79 ? -23.791 2.712 11.860 1.00 98.12 79 ASP A O 1
ATOM 680 N N . ARG A 1 80 ? -22.046 1.850 12.969 1.00 98.00 80 ARG A N 1
ATOM 681 C CA . ARG A 1 80 ? -22.509 2.182 14.329 1.00 98.00 80 ARG A CA 1
ATOM 682 C C . ARG A 1 80 ? -21.956 3.503 14.856 1.00 98.00 80 ARG A C 1
ATOM 684 O O . ARG A 1 80 ? -22.054 3.765 16.056 1.00 98.00 80 ARG A O 1
ATOM 691 N N . TYR A 1 81 ? -21.337 4.303 13.997 1.00 98.00 81 TYR A N 1
ATOM 692 C CA . TYR A 1 81 ? -20.713 5.548 14.410 1.00 98.00 81 TYR A CA 1
ATOM 693 C C . TYR A 1 81 ? -21.780 6.585 14.779 1.00 98.00 81 TYR A C 1
ATOM 695 O O . TYR A 1 81 ? -22.842 6.647 14.159 1.00 98.00 81 TYR A O 1
ATOM 703 N N . ASP A 1 82 ? -21.512 7.404 15.800 1.00 97.50 82 ASP A N 1
ATOM 704 C CA . ASP A 1 82 ? -22.492 8.393 16.256 1.00 97.50 82 ASP A CA 1
ATOM 705 C C . ASP A 1 82 ? -22.414 9.636 15.367 1.00 97.50 82 ASP A C 1
ATOM 707 O O . ASP A 1 82 ? -21.669 10.581 15.622 1.00 97.50 82 ASP A O 1
ATOM 711 N N . HIS A 1 83 ? -23.175 9.600 14.278 1.00 95.12 83 HIS A N 1
ATOM 712 C CA . HIS A 1 83 ? -23.263 10.696 13.318 1.00 95.12 83 HIS A CA 1
ATOM 713 C C . HIS A 1 83 ? -24.157 11.857 13.778 1.00 95.12 83 HIS A C 1
ATOM 715 O O . HIS A 1 83 ? -24.284 12.831 13.036 1.00 95.12 83 HIS A O 1
ATOM 721 N N . GLN A 1 84 ? -24.807 11.759 14.945 1.00 96.12 84 GLN A N 1
ATOM 722 C CA . GLN A 1 84 ? -25.548 12.884 15.523 1.00 96.12 84 GLN A CA 1
ATOM 723 C C . GLN A 1 84 ? -24.605 13.801 16.300 1.00 96.12 84 GLN A C 1
ATOM 725 O O . GLN A 1 84 ? -24.702 15.020 16.183 1.00 96.12 84 GLN A O 1
ATOM 730 N N . GLN A 1 85 ? -23.680 13.214 17.061 1.00 96.38 85 GLN A N 1
ATOM 731 C CA . GLN A 1 85 ? -22.701 13.965 17.849 1.00 96.38 85 GLN A CA 1
ATOM 732 C C . GLN A 1 85 ? -21.445 14.328 17.053 1.00 96.38 85 GLN A C 1
ATOM 734 O O . GLN A 1 85 ? -20.852 15.384 17.277 1.00 96.38 85 GLN A O 1
ATOM 739 N N . PHE A 1 86 ? -21.025 13.466 16.125 1.00 97.25 86 PHE A N 1
ATOM 740 C CA . PHE A 1 86 ? -19.768 13.622 15.398 1.00 97.25 86 PHE A CA 1
ATOM 741 C C . PHE A 1 86 ? -19.992 13.756 13.894 1.00 97.25 86 PHE A C 1
ATOM 743 O O . PHE A 1 86 ? -20.968 13.264 13.325 1.00 97.25 86 PHE A O 1
ATOM 750 N N . LYS A 1 87 ? -19.047 14.413 13.213 1.00 96.44 87 LYS A N 1
ATOM 751 C CA . LYS A 1 87 ? -19.101 14.561 11.754 1.00 96.44 87 LYS A CA 1
ATOM 752 C C . LYS A 1 87 ? -19.002 13.204 11.053 1.00 96.44 87 LYS A C 1
ATOM 754 O O . LYS A 1 87 ? -18.478 12.228 11.589 1.00 96.44 87 LYS A O 1
ATOM 759 N N . LYS A 1 88 ? -19.468 13.145 9.805 1.00 97.12 88 LYS A N 1
ATOM 760 C CA . LYS A 1 88 ? -19.320 11.946 8.971 1.00 97.12 88 LYS A CA 1
ATOM 761 C C . LYS A 1 88 ? -17.837 11.683 8.694 1.00 97.12 88 LYS A C 1
ATOM 763 O O . LYS A 1 88 ? -17.123 12.571 8.232 1.00 97.12 88 LYS A O 1
ATOM 768 N N . ARG A 1 89 ? -17.393 10.460 8.974 1.00 97.00 89 ARG A N 1
ATOM 769 C CA . ARG A 1 89 ? -16.029 9.966 8.749 1.00 97.00 89 ARG A CA 1
ATOM 770 C C . ARG A 1 89 ? -16.088 8.798 7.789 1.00 97.00 89 ARG A C 1
ATOM 772 O O . ARG A 1 89 ? -16.992 7.981 7.906 1.00 97.00 89 ARG A O 1
ATOM 779 N N . SER A 1 90 ? -15.124 8.687 6.885 1.00 96.56 90 SER A N 1
ATOM 780 C CA . SER A 1 90 ? -14.962 7.461 6.111 1.00 96.56 90 SER A CA 1
ATOM 781 C C . SER A 1 90 ? -14.313 6.366 6.962 1.00 96.56 90 SER A C 1
ATOM 783 O O . SER A 1 90 ? -13.640 6.642 7.954 1.00 96.56 90 SER A O 1
ATOM 785 N N . VAL A 1 91 ? -14.462 5.106 6.542 1.00 97.06 91 VAL A N 1
ATOM 786 C CA . VAL A 1 91 ? -13.768 3.959 7.159 1.00 97.06 91 VAL A CA 1
ATOM 787 C C . VAL A 1 91 ? -12.255 4.190 7.249 1.00 97.06 91 VAL A C 1
ATOM 789 O O . VAL A 1 91 ? -11.641 3.819 8.248 1.00 97.06 91 VAL A O 1
ATOM 792 N N . GLU A 1 92 ? -11.657 4.806 6.228 1.00 96.94 92 GLU A N 1
ATOM 793 C CA . GLU A 1 92 ? -10.213 5.042 6.200 1.00 96.94 92 GLU A CA 1
ATOM 794 C C . GLU A 1 92 ? -9.798 6.136 7.189 1.00 96.94 92 GLU A C 1
ATOM 796 O O . GLU A 1 92 ? -8.764 5.985 7.827 1.00 96.94 92 GLU A O 1
ATOM 801 N N . ASP A 1 93 ? -10.630 7.160 7.415 1.00 97.00 93 ASP A N 1
ATOM 802 C CA . ASP A 1 93 ? -10.353 8.193 8.426 1.00 97.00 93 ASP A CA 1
ATOM 803 C C . ASP A 1 93 ? -10.382 7.603 9.846 1.00 97.00 93 ASP A C 1
ATOM 805 O O . ASP A 1 93 ? -9.552 7.951 10.687 1.00 97.00 93 ASP A O 1
ATOM 809 N N . LEU A 1 94 ? -11.316 6.678 10.115 1.00 97.69 94 LEU A N 1
ATOM 810 C CA . LEU A 1 94 ? -11.389 5.976 11.402 1.00 97.69 94 LEU A CA 1
ATOM 811 C C . LEU A 1 94 ? -10.146 5.104 11.634 1.00 97.69 94 LEU A C 1
ATOM 813 O O . LEU A 1 94 ? -9.581 5.104 12.728 1.00 97.69 94 LEU A O 1
ATOM 817 N N . LYS A 1 95 ? -9.703 4.369 10.605 1.00 97.00 95 LYS A N 1
ATOM 818 C CA . LYS A 1 95 ? -8.476 3.558 10.670 1.00 97.00 95 LYS A CA 1
ATOM 819 C C . LYS A 1 95 ? -7.237 4.423 10.848 1.00 97.00 95 LYS A C 1
ATOM 821 O O . LYS A 1 95 ? -6.396 4.095 11.677 1.00 97.00 95 LYS A O 1
ATOM 826 N N . GLU A 1 96 ? -7.132 5.509 10.088 1.00 96.56 96 GLU A N 1
ATOM 827 C CA . GLU A 1 96 ? -6.018 6.453 10.150 1.00 96.56 96 GLU A CA 1
ATOM 828 C C . GLU A 1 96 ? -5.856 6.990 11.567 1.00 96.56 96 GLU A C 1
ATOM 830 O O . GLU A 1 96 ? -4.784 6.849 12.154 1.00 96.56 96 GLU A O 1
ATOM 835 N N . ARG A 1 97 ? -6.946 7.476 12.174 1.00 97.25 97 ARG A N 1
ATOM 836 C CA . ARG A 1 97 ? -6.934 7.939 13.564 1.00 97.25 97 ARG A CA 1
ATOM 837 C C . ARG A 1 97 ? -6.530 6.834 14.541 1.00 97.25 97 ARG A C 1
ATOM 839 O O . ARG A 1 97 ? -5.665 7.053 15.388 1.00 97.25 97 ARG A O 1
ATOM 846 N N . TYR A 1 98 ? -7.126 5.647 14.418 1.00 97.25 98 TYR A N 1
ATOM 847 C CA . TYR A 1 98 ? -6.851 4.517 15.306 1.00 97.25 98 TYR A CA 1
ATOM 848 C C . TYR A 1 98 ? -5.381 4.073 15.250 1.00 97.25 98 TYR A C 1
ATOM 850 O O . TYR A 1 98 ? -4.717 3.964 16.285 1.00 97.25 98 TYR A O 1
ATOM 858 N N . TYR A 1 99 ? -4.851 3.831 14.048 1.00 95.94 99 TYR A N 1
ATOM 859 C CA . TYR A 1 99 ? -3.488 3.335 13.870 1.00 95.94 99 TYR A CA 1
ATOM 860 C C . TYR A 1 99 ? -2.435 4.411 14.131 1.00 95.94 99 TYR A C 1
ATOM 862 O O . TYR A 1 99 ? -1.379 4.074 14.665 1.00 95.94 99 TYR A O 1
ATOM 870 N N . HIS A 1 100 ? -2.729 5.688 13.861 1.00 95.06 100 HIS A N 1
ATOM 871 C CA . HIS A 1 100 ? -1.875 6.794 14.296 1.00 95.06 100 HIS A CA 1
ATOM 872 C C . HIS A 1 100 ? -1.714 6.767 15.819 1.00 95.06 100 HIS A C 1
ATOM 874 O O . HIS A 1 100 ? -0.588 6.758 16.316 1.00 95.06 100 HIS A O 1
ATOM 880 N N . ILE A 1 101 ? -2.816 6.686 16.573 1.00 95.69 101 ILE A N 1
ATOM 881 C CA . ILE A 1 101 ? -2.754 6.621 18.040 1.00 95.69 101 ILE A CA 1
ATOM 882 C C . ILE A 1 101 ? -1.983 5.384 18.499 1.00 95.69 101 ILE A C 1
ATOM 884 O O . ILE A 1 101 ? -1.119 5.499 19.363 1.00 95.69 101 ILE A O 1
ATOM 888 N N . CYS A 1 102 ? -2.229 4.214 17.900 1.00 94.38 102 CYS A N 1
ATOM 889 C CA . CYS A 1 102 ? -1.480 2.998 18.227 1.00 94.38 102 CYS A CA 1
ATOM 890 C C . CYS A 1 102 ? 0.030 3.182 18.018 1.00 94.38 102 CYS A C 1
ATOM 892 O O . CYS A 1 102 ? 0.817 2.827 18.895 1.00 94.38 102 CYS A O 1
ATOM 894 N N . ALA A 1 103 ? 0.433 3.769 16.889 1.00 93.25 103 ALA A N 1
ATOM 895 C CA . ALA A 1 103 ? 1.826 4.065 16.578 1.00 93.25 103 ALA A CA 1
ATOM 896 C C . ALA A 1 103 ? 2.433 5.064 17.571 1.00 93.25 103 ALA A C 1
ATOM 898 O O . ALA A 1 103 ? 3.552 4.878 18.052 1.00 93.25 103 ALA A O 1
ATOM 899 N N . LYS A 1 104 ? 1.691 6.118 17.917 1.00 93.44 104 LYS A N 1
ATOM 900 C CA . LYS A 1 104 ? 2.154 7.130 18.866 1.00 93.44 104 LYS A CA 1
ATOM 901 C C . LYS A 1 104 ? 2.329 6.543 20.263 1.00 93.44 104 LYS A C 1
ATOM 903 O O . LYS A 1 104 ? 3.382 6.738 20.862 1.00 93.44 104 LYS A O 1
ATOM 908 N N . LEU A 1 105 ? 1.353 5.768 20.737 1.00 93.69 105 LEU A N 1
ATOM 909 C CA . LEU A 1 105 ? 1.416 5.067 22.020 1.00 93.69 105 LEU A CA 1
ATOM 910 C C . LEU A 1 105 ? 2.567 4.062 22.071 1.00 93.69 105 LEU A C 1
ATOM 912 O O . LEU A 1 105 ? 3.260 3.990 23.080 1.00 93.69 105 LEU A O 1
ATOM 916 N N . ALA A 1 106 ? 2.798 3.316 20.988 1.00 91.56 106 ALA A N 1
ATOM 917 C CA . ALA A 1 106 ? 3.925 2.394 20.904 1.00 91.56 106 ALA A CA 1
ATOM 918 C C . ALA A 1 106 ? 5.265 3.129 21.056 1.00 91.56 106 ALA A C 1
ATOM 920 O O . ALA A 1 106 ? 6.114 2.675 21.814 1.00 91.56 106 ALA A O 1
ATOM 921 N N . ASN A 1 107 ? 5.426 4.286 20.407 1.00 90.56 107 ASN A N 1
ATOM 922 C CA . ASN A 1 107 ? 6.645 5.090 20.496 1.00 90.56 107 ASN A CA 1
ATOM 923 C C . ASN A 1 107 ? 6.864 5.710 21.882 1.00 90.56 107 ASN A C 1
ATOM 925 O O . ASN A 1 107 ? 7.960 5.611 22.420 1.00 90.56 107 ASN A O 1
ATOM 929 N N . VAL A 1 108 ? 5.847 6.340 22.483 1.00 91.69 108 VAL A N 1
ATOM 930 C CA . VAL A 1 108 ? 6.018 7.020 23.788 1.00 91.69 108 VAL A CA 1
ATOM 931 C C . VAL A 1 108 ? 6.208 6.041 24.947 1.00 91.69 108 VAL A C 1
ATOM 933 O O . VAL A 1 108 ? 6.787 6.403 25.965 1.00 91.69 108 VAL A O 1
ATOM 936 N N . ARG A 1 109 ? 5.735 4.798 24.792 1.00 92.00 109 ARG A N 1
ATOM 937 C CA . ARG A 1 109 ? 5.926 3.713 25.766 1.00 92.00 109 ARG A CA 1
ATOM 938 C C . ARG A 1 109 ? 7.167 2.865 25.476 1.00 92.00 109 ARG A C 1
ATOM 940 O O . ARG A 1 109 ? 7.472 1.968 26.260 1.00 92.00 109 ARG A O 1
ATOM 947 N N . ALA A 1 110 ? 7.853 3.101 24.357 1.00 90.12 110 ALA A N 1
ATOM 948 C CA . ALA A 1 110 ? 9.055 2.362 24.002 1.00 90.12 110 ALA A CA 1
ATOM 949 C C . ALA A 1 110 ? 10.197 2.690 24.968 1.00 90.12 110 ALA A C 1
ATOM 951 O O . ALA A 1 110 ? 10.384 3.837 25.376 1.00 90.12 110 ALA A O 1
ATOM 952 N N . VAL A 1 111 ? 11.007 1.682 25.291 1.00 86.25 111 VAL A N 1
ATOM 953 C CA . VAL A 1 111 ? 12.259 1.903 26.018 1.00 86.25 111 VAL A CA 1
ATOM 954 C C . VAL A 1 111 ? 13.254 2.584 25.069 1.00 86.25 111 VAL A C 1
ATOM 956 O O . VAL A 1 111 ? 13.414 2.099 23.939 1.00 86.25 111 VAL A O 1
ATOM 959 N N . PRO A 1 112 ? 13.941 3.667 25.492 1.00 82.62 112 PRO A N 1
ATOM 960 C CA . PRO A 1 112 ? 14.945 4.336 24.671 1.00 82.62 112 PRO A CA 1
ATOM 961 C C . PRO A 1 112 ? 15.961 3.342 24.089 1.00 82.62 112 PRO A C 1
ATOM 963 O O . PRO A 1 112 ? 16.534 2.539 24.820 1.00 82.62 112 PRO A O 1
ATOM 966 N N . GLY A 1 113 ? 16.160 3.383 22.768 1.00 76.31 113 GLY A N 1
ATOM 967 C CA . GLY A 1 113 ? 17.055 2.470 22.042 1.00 76.31 113 GLY A CA 1
ATOM 968 C C . GLY A 1 113 ? 16.394 1.210 21.465 1.00 76.31 113 GLY A C 1
ATOM 969 O O . GLY A 1 113 ? 17.076 0.424 20.814 1.00 76.31 113 GLY A O 1
ATOM 970 N N . THR A 1 114 ? 15.084 1.014 21.651 1.00 83.69 114 THR A N 1
ATOM 971 C CA . THR A 1 114 ? 14.345 -0.087 21.007 1.00 83.69 114 THR A CA 1
ATOM 972 C C . THR A 1 114 ? 13.870 0.329 19.616 1.00 83.69 114 THR A C 1
ATOM 974 O O . THR A 1 114 ? 13.063 1.248 19.494 1.00 83.69 114 THR A O 1
ATOM 977 N N . ASP A 1 115 ? 14.321 -0.369 18.572 1.00 74.31 115 ASP A N 1
ATOM 978 C CA . ASP A 1 115 ? 13.819 -0.161 17.210 1.00 74.31 115 ASP A CA 1
ATOM 979 C C . ASP A 1 115 ? 12.490 -0.912 17.014 1.00 74.31 115 ASP A C 1
ATOM 981 O O . ASP A 1 115 ? 12.448 -2.140 16.869 1.00 74.31 115 ASP A O 1
ATOM 985 N N . LEU A 1 116 ? 11.377 -0.178 17.077 1.00 78.94 116 LEU A N 1
ATOM 986 C CA . LEU A 1 116 ? 10.042 -0.725 16.857 1.00 78.94 116 LEU A CA 1
ATOM 987 C C . LEU A 1 116 ? 9.658 -0.578 15.383 1.00 78.94 116 LEU A C 1
ATOM 989 O O . LEU A 1 116 ? 9.404 0.520 14.891 1.00 78.94 116 LEU A O 1
ATOM 993 N N . LYS A 1 117 ? 9.493 -1.709 14.690 1.00 78.38 117 LYS A N 1
ATOM 994 C CA . LYS A 1 117 ? 8.869 -1.740 13.359 1.00 78.38 117 LYS A CA 1
ATOM 995 C C . LYS A 1 117 ? 7.364 -1.526 13.483 1.00 78.38 117 LYS A C 1
ATOM 997 O O . LYS A 1 117 ? 6.592 -2.483 13.502 1.00 78.38 117 LYS A O 1
ATOM 1002 N N . ILE A 1 118 ? 6.956 -0.267 13.593 1.00 80.00 118 ILE A N 1
ATOM 1003 C CA . ILE A 1 118 ? 5.551 0.118 13.701 1.00 80.00 118 ILE A CA 1
ATOM 1004 C C . ILE A 1 118 ? 4.932 0.131 12.297 1.00 80.00 118 ILE A C 1
ATOM 1006 O O . ILE A 1 118 ? 5.371 0.907 11.446 1.00 80.00 118 ILE A O 1
ATOM 1010 N N . PRO A 1 119 ? 3.911 -0.701 12.025 1.00 74.62 119 PRO A N 1
ATOM 1011 C CA . PRO A 1 119 ? 3.208 -0.661 10.752 1.00 74.62 119 PRO A CA 1
ATOM 1012 C C . PRO A 1 119 ? 2.509 0.691 10.581 1.00 74.62 119 PRO A C 1
ATOM 1014 O O . PRO A 1 119 ? 1.671 1.070 11.400 1.00 74.62 119 PRO A O 1
ATOM 1017 N N . VAL A 1 120 ? 2.844 1.412 9.511 1.00 83.88 120 VAL A N 1
ATOM 1018 C CA . VAL A 1 120 ? 2.196 2.680 9.159 1.00 83.88 120 VAL A CA 1
ATOM 1019 C C . VAL A 1 120 ? 0.988 2.386 8.279 1.00 83.88 120 VAL A C 1
ATOM 1021 O O . VAL A 1 120 ? 1.099 1.705 7.259 1.00 83.88 120 VAL A O 1
ATOM 1024 N N . PHE A 1 121 ? -0.173 2.896 8.679 1.00 90.50 121 PHE A N 1
ATOM 1025 C CA . PHE A 1 121 ? -1.380 2.825 7.869 1.00 90.50 121 PHE A CA 1
ATOM 1026 C C . PHE A 1 121 ? -1.408 3.991 6.872 1.00 90.50 121 PHE A C 1
ATOM 1028 O O . PHE A 1 121 ? -1.504 5.145 7.278 1.00 90.50 121 PHE A O 1
ATOM 1035 N N . ASP A 1 122 ? -1.338 3.692 5.573 1.00 92.00 122 ASP A N 1
ATOM 1036 C CA . ASP A 1 122 ? -1.450 4.694 4.505 1.00 92.00 122 ASP A CA 1
ATOM 1037 C C . ASP A 1 122 ? -2.911 4.820 4.046 1.00 92.00 122 ASP A C 1
ATOM 1039 O O . ASP A 1 122 ? -3.399 4.081 3.182 1.00 92.00 122 ASP A O 1
ATOM 1043 N N . ALA A 1 123 ? -3.619 5.790 4.627 1.00 92.69 123 ALA A N 1
ATOM 1044 C CA . ALA A 1 123 ? -5.008 6.071 4.284 1.00 92.69 123 ALA A CA 1
ATOM 1045 C C . ALA A 1 123 ? -5.167 6.570 2.840 1.00 92.69 123 ALA A C 1
ATOM 1047 O O . ALA A 1 123 ? -6.178 6.300 2.190 1.00 92.69 123 ALA A O 1
ATOM 1048 N N . GLY A 1 124 ? -4.175 7.289 2.303 1.00 93.25 124 GLY A 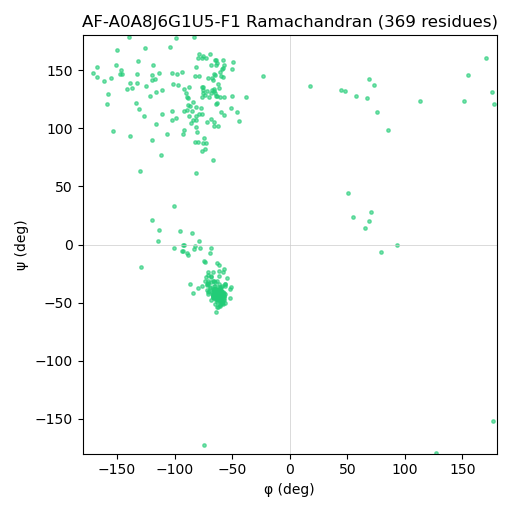N 1
ATOM 1049 C CA . GLY A 1 124 ? -4.180 7.741 0.913 1.00 93.25 124 GLY A CA 1
ATOM 1050 C C . GLY A 1 124 ? -4.131 6.564 -0.059 1.00 93.25 124 GLY A C 1
ATOM 1051 O O . GLY A 1 124 ? -4.877 6.537 -1.041 1.00 93.25 124 GLY A O 1
ATOM 1052 N N . HIS A 1 125 ? -3.290 5.571 0.231 1.00 92.69 125 HIS A N 1
ATOM 1053 C CA . HIS A 1 125 ? -3.225 4.326 -0.525 1.00 92.69 125 HIS A CA 1
ATOM 1054 C C . HIS A 1 125 ? -4.535 3.542 -0.446 1.00 92.69 125 HIS A C 1
ATOM 1056 O O . HIS A 1 125 ? -5.069 3.182 -1.496 1.00 92.69 125 HIS A O 1
ATOM 1062 N N . GLU A 1 126 ? -5.092 3.320 0.750 1.00 93.94 126 GLU A N 1
ATOM 1063 C CA . GLU A 1 126 ? -6.340 2.556 0.882 1.00 93.94 126 GLU A CA 1
ATOM 1064 C C . GLU A 1 126 ? -7.532 3.244 0.204 1.00 93.94 126 GLU A C 1
ATOM 1066 O O . GLU A 1 126 ? -8.322 2.564 -0.456 1.00 93.94 126 GLU A O 1
ATOM 1071 N N . ARG A 1 127 ? -7.637 4.582 0.269 1.00 94.38 127 ARG A N 1
ATOM 1072 C CA . ARG A 1 127 ? -8.669 5.332 -0.473 1.00 94.38 127 ARG A CA 1
ATOM 1073 C C . ARG A 1 127 ? -8.551 5.089 -1.981 1.00 94.38 127 ARG A C 1
ATOM 1075 O O . ARG A 1 127 ? -9.531 4.688 -2.605 1.00 94.38 127 ARG A O 1
ATOM 1082 N N . ARG A 1 128 ? -7.349 5.241 -2.557 1.00 95.12 128 ARG A N 1
ATOM 1083 C CA . ARG A 1 128 ? -7.104 4.984 -3.992 1.00 95.12 128 ARG A CA 1
ATOM 1084 C C . ARG A 1 128 ? -7.374 3.529 -4.373 1.00 95.12 128 ARG A C 1
ATOM 1086 O O . ARG A 1 128 ? -7.961 3.267 -5.420 1.00 95.12 128 ARG A O 1
ATOM 1093 N N . ARG A 1 129 ? -6.970 2.574 -3.529 1.00 94.38 129 ARG A N 1
ATOM 1094 C CA . ARG A 1 129 ? -7.218 1.141 -3.743 1.00 94.38 129 ARG A CA 1
ATOM 1095 C C . ARG A 1 129 ? -8.715 0.843 -3.793 1.00 94.38 129 ARG A C 1
ATOM 1097 O O . ARG A 1 129 ? -9.165 0.121 -4.682 1.00 94.38 129 ARG A O 1
ATOM 1104 N N . LYS A 1 130 ? -9.485 1.405 -2.857 1.00 92.75 130 LYS A N 1
ATOM 1105 C CA . LYS A 1 130 ? -10.940 1.239 -2.802 1.00 92.75 130 LYS A CA 1
ATOM 1106 C C . LYS A 1 130 ? -11.622 1.860 -4.020 1.00 92.75 130 LYS A C 1
ATOM 1108 O O . LYS A 1 130 ? -12.465 1.204 -4.618 1.00 92.75 130 LYS A O 1
ATOM 1113 N N . GLU A 1 131 ? -11.208 3.058 -4.426 1.00 94.00 131 GLU A N 1
ATOM 1114 C CA . GLU A 1 131 ? -11.730 3.726 -5.622 1.00 94.00 131 GLU A CA 1
ATOM 1115 C C . GLU A 1 131 ? -11.486 2.896 -6.896 1.00 94.00 131 GLU A C 1
ATOM 1117 O O . GLU A 1 131 ? -12.383 2.729 -7.719 1.00 94.00 131 GLU A O 1
ATOM 1122 N N . GLN A 1 132 ? -10.294 2.310 -7.055 1.00 93.56 132 GLN A N 1
ATOM 1123 C CA . GLN A 1 132 ? -10.000 1.421 -8.186 1.00 93.56 132 GLN A CA 1
ATOM 1124 C C . GLN A 1 132 ? -10.875 0.165 -8.182 1.00 93.56 132 GLN A C 1
ATOM 1126 O O . GLN A 1 132 ? -11.370 -0.247 -9.233 1.00 93.56 132 GLN A O 1
ATOM 1131 N N . LEU A 1 133 ? -11.077 -0.438 -7.008 1.00 93.06 133 LEU A N 1
ATOM 1132 C CA . LEU A 1 133 ? -11.933 -1.611 -6.871 1.00 93.06 133 LEU A CA 1
ATOM 1133 C C . LEU A 1 133 ? -13.391 -1.277 -7.198 1.00 93.06 133 LEU A C 1
ATOM 1135 O O . LEU A 1 133 ? -14.056 -2.055 -7.872 1.00 93.06 133 LEU A O 1
ATOM 1139 N N . GLU A 1 134 ? -13.869 -0.116 -6.761 1.00 93.62 134 GLU A N 1
ATOM 1140 C CA . GLU A 1 134 ? -15.217 0.368 -7.046 1.00 93.62 134 GLU A CA 1
ATOM 1141 C C . GLU A 1 134 ? -15.425 0.628 -8.543 1.00 93.62 134 GLU A C 1
ATOM 1143 O O . GLU A 1 134 ? -16.439 0.213 -9.098 1.00 93.62 134 GLU A O 1
ATOM 1148 N N . ARG A 1 135 ? -14.434 1.208 -9.235 1.00 91.56 135 ARG A N 1
ATOM 1149 C CA . ARG A 1 135 ? -14.464 1.349 -10.703 1.00 91.56 135 ARG A CA 1
ATOM 1150 C C . ARG A 1 135 ? -14.571 -0.001 -11.412 1.00 91.56 135 ARG A C 1
ATOM 1152 O O . ARG A 1 135 ? -15.312 -0.117 -12.381 1.00 91.56 135 ARG A O 1
ATOM 1159 N N . LEU A 1 136 ? -13.845 -1.015 -10.937 1.00 90.06 136 LEU A N 1
ATOM 1160 C CA . LEU A 1 136 ? -13.904 -2.360 -11.514 1.00 90.06 136 LEU A CA 1
ATOM 1161 C C . LEU A 1 136 ? -15.244 -3.047 -11.221 1.00 90.06 136 LEU A C 1
ATOM 1163 O O . LEU A 1 136 ? -15.792 -3.720 -12.087 1.00 90.06 136 LEU A O 1
ATOM 1167 N N . TYR A 1 137 ? -15.761 -2.870 -10.006 1.00 92.75 137 TYR A N 1
ATOM 1168 C CA . TYR A 1 137 ? -17.033 -3.439 -9.573 1.00 92.75 137 TYR A CA 1
ATOM 1169 C C . TYR A 1 137 ? -18.222 -2.845 -10.339 1.00 92.75 137 TYR A C 1
ATOM 1171 O O . TYR A 1 137 ? -19.122 -3.576 -10.738 1.00 92.75 137 TYR A O 1
ATOM 1179 N N . ASN A 1 138 ? -18.193 -1.536 -10.600 1.00 93.94 138 ASN A N 1
ATOM 1180 C CA . ASN A 1 138 ? -19.245 -0.810 -11.318 1.00 93.94 138 ASN A CA 1
ATOM 1181 C C . ASN A 1 138 ? -19.101 -0.869 -12.847 1.00 93.94 138 ASN A C 1
ATOM 1183 O O . ASN A 1 138 ? -19.775 -0.132 -13.566 1.00 93.94 138 ASN A O 1
ATOM 1187 N N . ARG A 1 139 ? -18.203 -1.711 -13.358 1.00 93.69 139 ARG A N 1
ATOM 1188 C CA . ARG A 1 139 ? -17.937 -1.812 -14.786 1.00 93.69 139 ARG A CA 1
ATOM 1189 C C . ARG A 1 139 ? -19.126 -2.415 -15.532 1.00 93.69 139 ARG A C 1
ATOM 1191 O O . ARG A 1 139 ? -19.606 -3.491 -15.175 1.00 93.69 139 ARG A O 1
ATOM 1198 N N . THR A 1 140 ? -19.555 -1.766 -16.613 1.00 94.44 140 THR A N 1
ATOM 1199 C CA . THR A 1 140 ? -20.647 -2.286 -17.445 1.00 94.44 140 THR A CA 1
ATOM 1200 C C . THR A 1 140 ? -20.151 -3.348 -18.438 1.00 94.44 140 THR A C 1
ATOM 1202 O O . THR A 1 140 ? -18.991 -3.307 -18.860 1.00 94.44 140 THR A O 1
ATOM 1205 N N . PRO A 1 141 ? -21.010 -4.292 -18.871 1.00 94.25 141 PRO A N 1
ATOM 1206 C CA . PRO A 1 141 ? -20.653 -5.266 -19.907 1.00 94.25 141 PRO A CA 1
ATOM 1207 C C . PRO A 1 141 ? -20.190 -4.624 -21.225 1.00 94.25 141 PRO A C 1
ATOM 1209 O O . PRO A 1 141 ? -19.292 -5.141 -21.882 1.00 94.25 141 PRO A O 1
ATOM 1212 N N . GLU A 1 142 ? -20.754 -3.471 -21.590 1.00 94.69 142 GLU A N 1
ATOM 121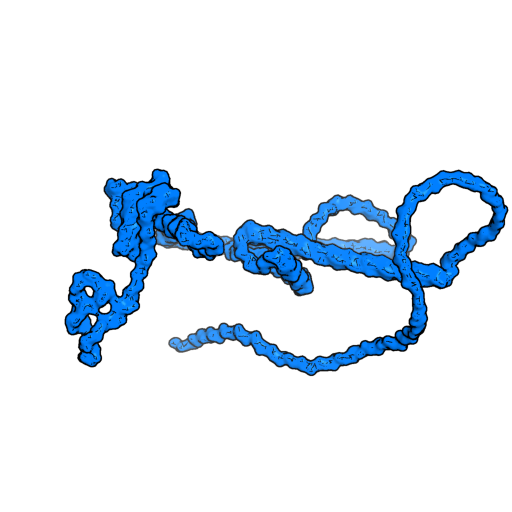3 C CA . GLU A 1 142 ? -20.367 -2.702 -22.781 1.00 94.69 142 GLU A CA 1
ATOM 1214 C C . GLU A 1 142 ? -18.929 -2.185 -22.672 1.00 94.69 142 GLU A C 1
ATOM 1216 O O . GLU A 1 142 ? -18.133 -2.377 -23.588 1.00 94.69 142 GLU A O 1
ATOM 1221 N N . GLN A 1 143 ? -18.554 -1.629 -21.515 1.00 92.62 143 GLN A N 1
ATOM 1222 C CA . GLN A 1 143 ? -17.177 -1.211 -21.242 1.00 92.62 143 GLN A CA 1
ATOM 1223 C C . GLN A 1 143 ? -16.202 -2.395 -21.252 1.00 92.62 143 GLN A C 1
ATOM 1225 O O . GLN A 1 143 ? -15.024 -2.222 -21.568 1.00 92.62 143 GLN A O 1
ATOM 1230 N N . VAL A 1 144 ? -16.645 -3.598 -20.859 1.00 92.38 144 VAL A N 1
ATOM 1231 C CA . VAL A 1 144 ? -15.849 -4.834 -20.991 1.00 92.38 144 VAL A CA 1
ATOM 1232 C C . VAL A 1 144 ? -15.584 -5.145 -22.458 1.00 92.38 144 VAL A C 1
ATOM 1234 O O . VAL A 1 144 ? -14.422 -5.258 -22.845 1.00 92.38 144 VAL A O 1
ATOM 1237 N N . ALA A 1 145 ? -16.636 -5.215 -23.273 1.00 94.88 145 ALA A N 1
ATOM 1238 C CA . ALA A 1 145 ? -16.516 -5.509 -24.697 1.00 94.88 145 ALA A CA 1
ATOM 1239 C C . ALA A 1 145 ? -15.665 -4.464 -25.442 1.00 94.88 145 ALA A C 1
ATOM 1241 O O . ALA A 1 145 ? -14.845 -4.821 -26.290 1.00 94.88 145 ALA A O 1
ATOM 1242 N N . GLU A 1 146 ? -15.814 -3.182 -25.101 1.00 94.88 146 GLU A N 1
ATOM 1243 C CA . GLU A 1 146 ? -15.013 -2.103 -25.678 1.00 94.88 146 GLU A CA 1
ATOM 1244 C C . GLU A 1 146 ? -13.526 -2.226 -25.312 1.00 94.88 146 GLU A C 1
ATOM 1246 O O . GLU A 1 146 ? -12.680 -2.159 -26.203 1.00 94.88 146 GLU A O 1
ATOM 1251 N N . GLU A 1 147 ? -13.168 -2.470 -24.041 1.00 91.38 147 GLU A N 1
ATOM 1252 C CA . GLU A 1 147 ? -11.756 -2.682 -23.676 1.00 91.38 147 GLU A CA 1
ATOM 1253 C C . GLU A 1 147 ? -11.180 -3.914 -24.377 1.00 91.38 147 GLU A C 1
ATOM 1255 O O . GLU A 1 147 ? -10.056 -3.862 -24.874 1.00 91.38 147 GLU A O 1
ATOM 1260 N N . GLU A 1 148 ? -11.929 -5.016 -24.461 1.00 93.62 148 GLU A N 1
ATOM 1261 C CA . GLU A 1 148 ? -11.476 -6.210 -25.177 1.00 93.62 148 GLU A CA 1
ATOM 1262 C C . GLU A 1 148 ? -11.199 -5.913 -26.654 1.00 93.62 148 GLU A C 1
ATOM 1264 O O . GLU A 1 148 ? -10.169 -6.341 -27.188 1.00 93.62 148 GLU A O 1
ATOM 1269 N N . TYR A 1 149 ? -12.070 -5.139 -27.304 1.00 96.44 149 TYR A N 1
ATOM 1270 C CA . TYR A 1 149 ? -11.862 -4.676 -28.672 1.00 96.44 149 TYR A CA 1
ATOM 1271 C C . TYR A 1 149 ? -10.612 -3.787 -28.790 1.00 96.44 149 TYR A C 1
ATOM 1273 O O . TYR A 1 149 ? -9.751 -4.034 -29.639 1.00 96.44 149 TYR A O 1
ATOM 1281 N N . LEU A 1 150 ? -10.451 -2.806 -27.897 1.00 94.75 150 LEU A N 1
ATOM 1282 C CA . LEU A 1 150 ? -9.287 -1.915 -27.872 1.00 94.75 150 LEU A CA 1
ATOM 1283 C C . LEU A 1 150 ? -7.978 -2.674 -27.621 1.00 94.75 150 LEU A C 1
ATOM 1285 O O . LEU A 1 150 ? -6.970 -2.388 -28.265 1.00 94.75 150 LEU A O 1
ATOM 1289 N N . LEU A 1 151 ? -7.977 -3.679 -26.742 1.00 91.25 151 LEU A N 1
ATOM 1290 C CA . LEU A 1 151 ? -6.820 -4.542 -26.494 1.00 91.25 151 LEU A CA 1
ATOM 1291 C C . LEU A 1 151 ? -6.452 -5.369 -27.730 1.00 91.25 151 LEU A C 1
ATOM 1293 O O . LEU A 1 151 ? -5.266 -5.568 -28.013 1.00 91.25 151 LEU A O 1
ATOM 1297 N N . GLN A 1 152 ? -7.441 -5.849 -28.487 1.00 94.38 152 GLN A N 1
ATOM 1298 C CA . GLN A 1 152 ? -7.193 -6.541 -29.752 1.00 94.38 152 GLN A CA 1
ATOM 1299 C C . GLN A 1 152 ? -6.596 -5.596 -30.802 1.00 94.38 152 GLN A C 1
ATOM 1301 O O . GLN A 1 152 ? -5.617 -5.962 -31.458 1.00 94.38 152 GLN A O 1
ATOM 1306 N N . GLU A 1 153 ? -7.125 -4.379 -30.936 1.00 95.56 153 GLU A N 1
ATOM 1307 C CA . GLU A 1 153 ? -6.573 -3.363 -31.838 1.00 95.56 153 GLU A CA 1
ATOM 1308 C C . GLU A 1 153 ? -5.158 -2.937 -31.430 1.00 95.56 153 GLU A C 1
ATOM 1310 O O . GLU A 1 153 ? -4.262 -2.882 -32.277 1.00 95.56 153 GLU A O 1
ATOM 1315 N N . LEU A 1 154 ? -4.902 -2.746 -30.132 1.00 90.00 154 LEU A N 1
ATOM 1316 C CA . LEU A 1 154 ? -3.571 -2.444 -29.608 1.00 90.00 154 LEU A CA 1
ATOM 1317 C C . LEU A 1 154 ? -2.565 -3.529 -30.009 1.00 90.00 154 LEU A C 1
ATOM 1319 O O . LEU A 1 154 ? -1.511 -3.212 -30.560 1.00 90.00 154 LEU A O 1
ATOM 1323 N N . ARG A 1 155 ? -2.911 -4.811 -29.837 1.00 90.44 155 ARG A N 1
ATOM 1324 C CA . ARG A 1 155 ? -2.054 -5.935 -30.262 1.00 90.44 155 ARG A CA 1
ATOM 1325 C C . ARG A 1 155 ? -1.767 -5.914 -31.764 1.00 90.44 155 ARG A C 1
ATOM 1327 O O . ARG A 1 155 ? -0.638 -6.187 -32.177 1.00 90.44 155 ARG A O 1
ATOM 1334 N N . LYS A 1 156 ? -2.757 -5.572 -32.599 1.00 95.12 156 LYS A N 1
ATOM 1335 C CA . LYS A 1 156 ? -2.557 -5.430 -34.054 1.00 95.12 156 LYS A CA 1
ATOM 1336 C C . LYS A 1 156 ? -1.598 -4.280 -34.372 1.00 95.12 156 LYS A C 1
ATOM 1338 O O . LYS A 1 156 ? -0.719 -4.434 -35.224 1.00 95.12 156 LYS A O 1
ATOM 1343 N N . ILE A 1 157 ? -1.730 -3.144 -33.687 1.00 91.88 157 ILE A N 1
ATOM 1344 C CA . ILE A 1 157 ? -0.835 -1.988 -33.841 1.00 91.88 157 ILE A CA 1
ATOM 1345 C C . ILE A 1 157 ? 0.592 -2.345 -33.411 1.00 91.88 157 ILE A C 1
ATOM 1347 O O . ILE A 1 157 ? 1.541 -2.034 -34.135 1.00 91.88 157 ILE A O 1
ATOM 1351 N N . GLU A 1 158 ? 0.761 -3.037 -32.285 1.00 88.81 158 GLU A N 1
ATOM 1352 C CA . GLU A 1 158 ? 2.065 -3.490 -31.796 1.00 88.81 158 GLU A CA 1
ATOM 1353 C C . GLU A 1 158 ? 2.749 -4.451 -32.768 1.00 88.81 158 GLU A C 1
ATOM 1355 O O . GLU A 1 158 ? 3.934 -4.282 -33.066 1.00 88.81 158 GLU A O 1
ATOM 1360 N N . ALA A 1 159 ? 2.007 -5.414 -33.325 1.00 90.12 159 ALA A N 1
ATOM 1361 C CA . ALA A 1 159 ? 2.532 -6.335 -34.328 1.00 90.12 159 ALA A CA 1
ATOM 1362 C C . ALA A 1 159 ? 3.038 -5.583 -35.570 1.00 90.12 159 ALA A C 1
ATOM 1364 O O . ALA A 1 159 ? 4.175 -5.790 -36.002 1.00 90.12 159 ALA A O 1
ATOM 1365 N N . ARG A 1 160 ? 2.244 -4.633 -36.086 1.00 92.69 160 ARG A N 1
ATOM 1366 C CA . ARG A 1 160 ? 2.636 -3.774 -37.218 1.00 92.69 160 ARG A CA 1
ATOM 1367 C C . ARG A 1 160 ? 3.840 -2.891 -36.884 1.00 92.69 160 ARG A C 1
ATOM 1369 O O . ARG A 1 160 ? 4.718 -2.702 -37.724 1.00 92.69 160 ARG A O 1
ATOM 1376 N N . LYS A 1 161 ? 3.909 -2.341 -35.667 1.00 90.38 161 LYS A N 1
ATOM 1377 C CA . LYS A 1 161 ? 5.050 -1.537 -35.203 1.00 90.38 161 LYS A CA 1
ATOM 1378 C C . LYS A 1 161 ? 6.328 -2.374 -35.164 1.00 90.38 161 LYS A C 1
ATOM 1380 O O . LYS A 1 161 ? 7.333 -1.941 -35.720 1.00 90.38 161 LYS A O 1
ATOM 1385 N N . LYS A 1 162 ? 6.273 -3.576 -34.585 1.00 90.12 162 LYS A N 1
ATOM 1386 C CA . LYS A 1 162 ? 7.406 -4.510 -34.514 1.00 90.12 162 LYS A CA 1
ATOM 1387 C C . LYS A 1 162 ? 7.879 -4.939 -35.901 1.00 90.12 162 LYS A C 1
ATOM 1389 O O . LYS A 1 162 ? 9.079 -5.026 -36.145 1.00 90.12 162 LYS A O 1
ATOM 1394 N N . GLU A 1 163 ? 6.950 -5.179 -36.823 1.00 92.31 163 GLU A N 1
ATOM 1395 C CA . GLU A 1 163 ? 7.287 -5.509 -38.205 1.00 92.31 163 GLU A CA 1
ATOM 1396 C C . GLU A 1 163 ? 8.006 -4.351 -38.910 1.00 92.31 163 GLU A C 1
ATOM 1398 O O . GLU A 1 163 ? 9.042 -4.566 -39.539 1.00 92.31 163 GLU A O 1
ATOM 1403 N N . ARG A 1 164 ? 7.514 -3.113 -38.760 1.00 90.75 164 ARG A N 1
ATOM 1404 C CA . ARG A 1 164 ? 8.189 -1.917 -39.295 1.00 90.75 164 ARG A CA 1
ATOM 1405 C C . ARG A 1 164 ? 9.576 -1.718 -38.694 1.00 90.75 164 ARG A C 1
ATOM 1407 O O . ARG A 1 164 ? 10.510 -1.423 -39.430 1.00 90.75 164 ARG A O 1
ATOM 1414 N N . GLU A 1 165 ? 9.721 -1.910 -37.386 1.00 89.94 165 GLU A N 1
ATOM 1415 C CA . GLU A 1 165 ? 11.012 -1.798 -36.708 1.00 89.94 165 GLU A CA 1
ATOM 1416 C C . GLU A 1 165 ? 12.004 -2.847 -37.226 1.00 89.94 165 GLU A C 1
ATOM 1418 O O . GLU A 1 165 ? 13.137 -2.501 -37.554 1.00 89.94 165 GLU A O 1
ATOM 1423 N N . LYS A 1 166 ? 11.565 -4.099 -37.417 1.00 92.38 166 LYS A N 1
ATOM 1424 C CA . LYS A 1 166 ? 12.390 -5.147 -38.034 1.00 92.38 166 LYS A CA 1
ATOM 1425 C C . LYS A 1 166 ? 12.809 -4.775 -39.459 1.00 92.38 166 LYS A C 1
ATOM 1427 O O . LYS A 1 166 ? 13.991 -4.853 -39.776 1.00 92.38 166 LYS A O 1
ATOM 1432 N N . ARG A 1 167 ? 11.870 -4.317 -40.298 1.00 92.56 167 ARG A N 1
ATOM 1433 C CA . ARG A 1 167 ? 12.167 -3.874 -41.674 1.00 92.56 167 ARG A CA 1
ATOM 1434 C C . ARG A 1 167 ? 13.167 -2.714 -41.697 1.00 92.56 167 ARG A C 1
ATOM 1436 O O . ARG A 1 167 ? 14.082 -2.724 -42.511 1.00 92.56 167 ARG A O 1
ATOM 1443 N N . SER A 1 168 ? 13.026 -1.748 -40.788 1.00 91.06 168 SER A N 1
ATOM 1444 C CA . SER A 1 168 ? 13.961 -0.625 -40.657 1.00 91.06 168 SER A CA 1
ATOM 1445 C C . SER A 1 168 ? 15.350 -1.083 -40.207 1.00 91.06 168 SER A C 1
ATOM 1447 O O . SER A 1 168 ? 16.346 -0.620 -40.753 1.00 91.06 168 SER A O 1
ATOM 1449 N N . GLN A 1 169 ? 15.432 -2.002 -39.240 1.00 90.00 169 GLN A N 1
ATOM 1450 C CA . GLN A 1 169 ? 16.704 -2.571 -38.785 1.00 90.00 169 GLN A CA 1
ATOM 1451 C C . GLN A 1 169 ? 17.398 -3.358 -39.898 1.00 90.00 169 GLN A C 1
ATOM 1453 O O . GLN A 1 169 ? 18.608 -3.232 -40.071 1.00 90.00 169 GLN A O 1
ATOM 1458 N N . ASP A 1 170 ? 16.648 -4.157 -40.654 1.00 91.75 170 ASP A N 1
ATOM 1459 C CA . ASP A 1 170 ? 17.196 -4.926 -41.768 1.00 91.75 170 ASP A CA 1
ATOM 1460 C C . ASP A 1 170 ? 17.686 -3.988 -42.881 1.00 91.75 170 ASP A C 1
ATOM 1462 O O . ASP A 1 170 ? 18.821 -4.131 -43.329 1.00 91.75 170 ASP A O 1
ATOM 1466 N N . LEU A 1 171 ? 16.918 -2.951 -43.237 1.00 91.62 171 LEU A N 1
ATOM 1467 C CA . LEU A 1 171 ? 17.364 -1.917 -44.178 1.00 91.62 171 LEU A CA 1
ATOM 1468 C C . LEU A 1 171 ? 18.654 -1.230 -43.709 1.00 91.62 171 LEU A C 1
ATOM 1470 O O . LEU A 1 171 ? 19.587 -1.064 -44.492 1.00 91.62 171 LEU A O 1
ATOM 1474 N N . GLN A 1 172 ? 18.742 -0.872 -42.428 1.00 90.62 172 GLN A N 1
ATOM 1475 C CA . GLN A 1 172 ? 19.926 -0.216 -41.882 1.00 90.62 172 GLN A CA 1
ATOM 1476 C C . GLN A 1 172 ? 21.159 -1.128 -41.905 1.00 90.62 172 GLN A C 1
ATOM 1478 O O . GLN A 1 172 ? 22.244 -0.666 -42.251 1.00 90.62 172 GLN A O 1
ATOM 1483 N N . LYS A 1 173 ? 20.998 -2.431 -41.637 1.00 93.19 173 LYS A N 1
ATOM 1484 C CA . LYS A 1 173 ? 22.080 -3.417 -41.806 1.00 93.19 173 LYS A CA 1
ATOM 1485 C C . LYS A 1 173 ? 22.543 -3.509 -43.257 1.00 93.19 173 LYS A C 1
ATOM 1487 O O . LYS A 1 173 ? 23.746 -3.593 -43.483 1.00 93.19 173 LYS A O 1
ATOM 1492 N N . LEU A 1 174 ? 21.621 -3.481 -44.226 1.00 91.44 174 LEU A N 1
ATOM 1493 C CA . LEU A 1 174 ? 21.984 -3.469 -45.646 1.00 91.44 174 LEU A CA 1
ATOM 1494 C C . LEU A 1 174 ? 22.787 -2.214 -46.009 1.00 91.44 174 LEU A C 1
ATOM 1496 O O . LEU A 1 174 ? 23.803 -2.338 -46.688 1.00 91.44 174 LEU A O 1
ATOM 1500 N N . ILE A 1 175 ? 22.379 -1.035 -45.528 1.00 89.81 175 ILE A N 1
ATOM 1501 C CA . ILE A 1 175 ? 23.120 0.219 -45.741 1.00 89.81 175 ILE A CA 1
ATOM 1502 C C . ILE A 1 175 ? 24.529 0.109 -45.145 1.00 89.81 175 ILE A C 1
ATOM 1504 O O . ILE A 1 175 ? 25.510 0.328 -45.847 1.00 89.81 175 ILE A O 1
ATOM 1508 N N . THR A 1 176 ? 24.658 -0.332 -43.890 1.00 89.44 176 THR A N 1
ATOM 1509 C CA . THR A 1 176 ? 25.971 -0.503 -43.243 1.00 89.44 176 THR A CA 1
ATOM 1510 C C . THR A 1 176 ? 26.851 -1.535 -43.959 1.00 89.44 176 THR A C 1
ATOM 1512 O O . THR A 1 176 ? 28.059 -1.332 -44.088 1.00 89.44 176 THR A O 1
ATOM 1515 N N . ALA A 1 177 ? 26.273 -2.636 -44.452 1.00 87.50 177 ALA A N 1
ATOM 1516 C CA . ALA A 1 177 ? 26.993 -3.643 -45.235 1.00 87.50 177 ALA A CA 1
ATOM 1517 C C . ALA A 1 177 ? 27.466 -3.090 -46.594 1.00 87.50 177 ALA A C 1
ATOM 1519 O O . ALA A 1 177 ? 28.579 -3.381 -47.040 1.00 87.50 177 ALA A O 1
ATOM 1520 N N . ALA A 1 178 ? 26.647 -2.258 -47.244 1.00 87.50 178 ALA A N 1
ATOM 1521 C CA . ALA A 1 178 ? 27.016 -1.576 -48.478 1.00 87.50 178 ALA A CA 1
ATOM 1522 C C . ALA A 1 178 ? 28.143 -0.554 -48.245 1.00 87.50 178 ALA A C 1
ATOM 1524 O O . ALA A 1 178 ? 29.124 -0.563 -48.991 1.00 87.50 178 ALA A O 1
ATOM 1525 N N . ASP A 1 179 ? 28.058 0.253 -47.184 1.00 85.69 179 ASP A N 1
ATOM 1526 C CA . ASP A 1 179 ? 29.082 1.241 -46.819 1.00 85.69 179 ASP A CA 1
ATOM 1527 C C . ASP A 1 179 ? 30.421 0.578 -46.466 1.00 85.69 179 ASP A C 1
ATOM 1529 O O . ASP A 1 179 ? 31.475 1.002 -46.939 1.00 85.69 179 ASP A O 1
ATOM 1533 N N . THR A 1 180 ? 30.402 -0.516 -45.698 1.00 81.50 180 THR A N 1
ATOM 1534 C CA . THR A 1 180 ? 31.619 -1.288 -45.379 1.00 81.50 180 THR A CA 1
ATOM 1535 C C . THR A 1 180 ? 32.247 -1.920 -46.620 1.00 81.50 180 THR A C 1
ATOM 1537 O O . THR A 1 180 ? 33.465 -1.858 -46.783 1.00 81.50 180 THR A O 1
ATOM 1540 N N . THR A 1 181 ? 31.440 -2.457 -47.542 1.00 79.81 181 THR A N 1
ATOM 1541 C CA . THR A 1 181 ? 31.936 -2.984 -48.826 1.00 79.81 181 THR A CA 1
ATOM 1542 C C . THR A 1 181 ? 32.517 -1.869 -49.706 1.00 79.81 181 THR A C 1
ATOM 1544 O O . THR A 1 181 ? 33.544 -2.057 -50.364 1.00 79.81 181 THR A O 1
ATOM 1547 N N . ALA A 1 182 ? 31.893 -0.687 -49.726 1.00 77.38 182 ALA A N 1
ATOM 1548 C CA . ALA A 1 182 ? 32.398 0.474 -50.454 1.00 77.38 182 ALA A CA 1
ATOM 1549 C C . ALA A 1 182 ? 33.742 0.964 -49.885 1.00 77.38 182 ALA A C 1
ATOM 1551 O O . ALA A 1 182 ? 34.650 1.293 -50.653 1.00 77.38 182 ALA A O 1
ATOM 1552 N N . GLU A 1 183 ? 33.903 0.946 -48.562 1.00 74.19 183 GLU A N 1
ATOM 1553 C CA . GLU A 1 183 ? 35.146 1.337 -47.896 1.00 74.19 183 GLU A CA 1
ATOM 1554 C C . GLU A 1 183 ? 36.268 0.297 -48.086 1.00 74.19 183 GLU A C 1
ATOM 1556 O O . GLU A 1 183 ? 37.424 0.665 -48.312 1.00 74.19 183 GLU A O 1
ATOM 1561 N N . GLN A 1 184 ? 35.932 -0.998 -48.130 1.00 69.31 184 GLN A N 1
ATOM 1562 C CA . GLN A 1 184 ? 36.860 -2.0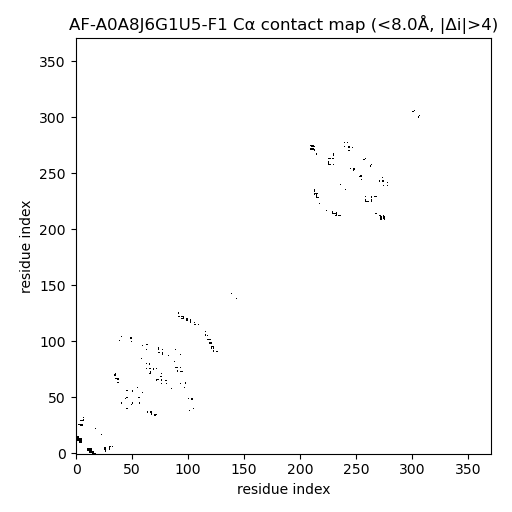71 -48.524 1.00 69.31 184 GLN A CA 1
ATOM 1563 C C . GLN A 1 184 ? 37.351 -1.899 -49.971 1.00 69.31 184 GLN A C 1
ATOM 1565 O O . GLN A 1 184 ? 38.549 -1.936 -50.238 1.00 69.31 184 GLN A O 1
ATOM 1570 N N . ARG A 1 185 ? 36.459 -1.576 -50.917 1.00 69.94 185 ARG A N 1
ATOM 1571 C CA . ARG A 1 185 ? 36.867 -1.292 -52.309 1.00 69.94 185 ARG A CA 1
ATOM 1572 C C . ARG A 1 185 ? 37.710 -0.018 -52.439 1.00 69.94 185 ARG A C 1
ATOM 1574 O O . ARG A 1 185 ? 38.570 0.070 -53.317 1.00 69.94 185 ARG A O 1
ATOM 1581 N N . ARG A 1 186 ? 37.482 0.988 -51.587 1.00 67.19 186 ARG A N 1
ATOM 1582 C CA . ARG A 1 186 ? 38.309 2.210 -51.529 1.00 67.19 186 ARG A CA 1
ATOM 1583 C C . ARG A 1 186 ? 39.697 1.951 -50.947 1.00 67.19 186 ARG A C 1
ATOM 1585 O O . ARG A 1 186 ? 40.653 2.588 -51.390 1.00 67.19 186 ARG A O 1
ATOM 1592 N N . THR A 1 187 ? 39.816 1.024 -50.000 1.00 60.44 187 THR A N 1
ATOM 1593 C CA . THR A 1 187 ? 41.103 0.612 -49.423 1.00 60.44 187 THR A CA 1
ATOM 1594 C C . THR A 1 187 ? 41.887 -0.310 -50.364 1.00 60.44 187 THR A C 1
ATOM 1596 O O . THR A 1 187 ? 43.088 -0.107 -50.512 1.00 60.44 187 THR A O 1
ATOM 1599 N N . GLU A 1 188 ? 41.236 -1.198 -51.124 1.00 58.31 188 GLU A N 1
ATOM 1600 C CA . GLU A 1 188 ? 41.894 -2.025 -52.158 1.00 58.31 188 GLU A CA 1
ATOM 1601 C C . GLU A 1 188 ? 42.405 -1.220 -53.366 1.00 58.31 188 GLU A C 1
ATOM 1603 O O . GLU A 1 188 ? 43.457 -1.528 -53.926 1.00 58.31 188 GLU A O 1
ATOM 1608 N N . ARG A 1 189 ? 41.730 -0.122 -53.743 1.00 60.41 189 ARG A N 1
ATOM 1609 C CA . ARG A 1 189 ? 42.229 0.809 -54.778 1.00 60.41 189 ARG A CA 1
ATOM 1610 C C . ARG A 1 189 ? 43.463 1.614 -54.346 1.00 60.41 189 ARG A C 1
ATOM 1612 O O . ARG A 1 189 ? 44.061 2.297 -55.177 1.00 60.41 189 ARG A O 1
ATOM 1619 N N . LYS A 1 190 ? 43.872 1.534 -53.077 1.00 56.78 190 LYS A N 1
ATOM 1620 C CA . LYS A 1 190 ? 45.124 2.104 -52.564 1.00 56.78 190 LYS A CA 1
ATOM 1621 C C . LYS A 1 190 ? 46.089 0.984 -52.157 1.00 56.78 190 LYS A C 1
ATOM 1623 O O . LYS A 1 190 ? 46.308 0.736 -50.977 1.00 56.78 190 LYS A O 1
ATOM 1628 N N . ALA A 1 191 ? 46.729 0.352 -53.141 1.00 50.25 191 ALA A N 1
ATOM 1629 C CA . ALA A 1 191 ? 47.950 -0.426 -52.907 1.00 50.25 191 ALA A CA 1
ATOM 1630 C C . ALA A 1 191 ? 49.062 0.471 -52.293 1.00 50.25 191 ALA A C 1
ATOM 1632 O O . ALA A 1 191 ? 49.077 1.689 -52.518 1.00 50.25 191 ALA A O 1
ATOM 1633 N N . PRO A 1 192 ? 49.991 -0.081 -51.490 1.00 49.16 192 PRO A N 1
ATOM 1634 C CA . PRO A 1 192 ? 50.686 0.673 -50.457 1.00 49.16 192 PRO A CA 1
ATOM 1635 C C . PRO A 1 192 ? 51.846 1.487 -51.037 1.00 49.16 192 PRO A C 1
ATOM 1637 O O . PRO A 1 192 ? 52.921 0.962 -51.316 1.00 49.16 192 PRO A O 1
ATOM 1640 N N . LYS A 1 193 ? 51.690 2.810 -51.130 1.00 43.66 193 LYS A N 1
ATOM 1641 C CA . LYS A 1 193 ? 52.855 3.700 -51.057 1.00 43.66 193 LYS A CA 1
ATOM 1642 C C . LYS A 1 193 ? 53.147 3.948 -49.582 1.00 43.66 193 LYS A C 1
ATOM 1644 O O . LYS A 1 193 ? 52.400 4.669 -48.926 1.00 43.66 193 LYS A O 1
ATOM 1649 N N . LYS A 1 194 ? 54.229 3.339 -49.074 1.00 51.22 194 LYS A N 1
ATOM 1650 C CA . LYS A 1 194 ? 54.846 3.662 -47.776 1.00 51.22 194 LYS A CA 1
ATOM 1651 C C . LYS A 1 194 ? 54.934 5.185 -47.627 1.00 51.22 194 LYS A C 1
ATOM 1653 O O . LYS A 1 194 ? 55.777 5.817 -48.259 1.00 51.22 194 LYS A O 1
ATOM 1658 N N . LYS A 1 195 ? 54.082 5.764 -46.787 1.00 45.16 195 LYS A N 1
ATOM 1659 C CA . LYS A 1 195 ? 54.297 7.076 -46.177 1.00 45.16 195 LYS A CA 1
ATOM 1660 C C . LYS A 1 195 ? 53.899 6.986 -44.710 1.00 45.16 195 LYS A C 1
ATOM 1662 O O . LYS A 1 195 ? 52.897 6.361 -44.374 1.00 45.16 195 LYS A O 1
ATOM 1667 N N . LEU A 1 196 ? 54.777 7.544 -43.882 1.00 44.50 196 LEU A N 1
ATOM 1668 C CA . LEU A 1 196 ? 54.752 7.546 -42.425 1.00 44.50 196 LEU A CA 1
ATOM 1669 C C . LEU A 1 196 ? 53.389 7.983 -41.859 1.00 44.50 196 LEU A C 1
ATOM 1671 O O . LEU A 1 196 ? 52.717 8.813 -42.478 1.00 44.50 196 LEU A O 1
ATOM 1675 N N . PRO A 1 197 ? 53.002 7.498 -40.666 1.00 38.72 197 PRO A N 1
ATOM 1676 C CA . PRO A 1 197 ? 51.776 7.938 -40.025 1.00 38.72 197 PRO A CA 1
ATOM 1677 C C . PRO A 1 197 ? 51.950 9.375 -39.513 1.00 38.72 197 PRO A C 1
ATOM 1679 O O . PRO A 1 197 ? 52.608 9.614 -38.504 1.00 38.72 197 PRO A O 1
ATOM 1682 N N . GLN A 1 198 ? 51.342 10.343 -40.203 1.00 38.09 198 GLN A N 1
ATOM 1683 C CA . GLN A 1 198 ? 51.017 11.638 -39.609 1.00 38.09 198 GLN A CA 1
ATOM 1684 C C . GLN A 1 198 ? 49.718 11.483 -38.821 1.00 38.09 198 GLN A C 1
ATOM 1686 O O . GLN A 1 198 ? 48.639 11.278 -39.381 1.00 38.09 198 GLN A O 1
ATOM 1691 N N . LYS A 1 199 ? 49.853 11.565 -37.501 1.00 36.38 199 LYS A N 1
ATOM 1692 C CA . LYS A 1 199 ? 48.763 11.622 -36.534 1.00 36.38 199 LYS A CA 1
ATOM 1693 C C . LYS A 1 199 ? 48.018 12.950 -36.751 1.00 36.38 199 LYS A C 1
ATOM 1695 O O . LYS A 1 199 ? 48.541 14.009 -36.423 1.00 36.38 199 LYS A O 1
ATOM 1700 N N . LYS A 1 200 ? 46.827 12.910 -37.355 1.00 33.91 200 LYS A N 1
ATOM 1701 C CA . LYS A 1 200 ? 45.862 14.014 -37.270 1.00 33.91 200 LYS A CA 1
ATOM 1702 C C . LYS A 1 200 ? 45.054 13.803 -35.997 1.00 33.91 200 LYS A C 1
ATOM 1704 O O . LYS A 1 200 ? 44.204 12.918 -35.949 1.00 33.91 200 LYS A O 1
ATOM 1709 N N . GLU A 1 201 ? 45.354 14.595 -34.978 1.00 38.69 201 GLU A N 1
ATOM 1710 C CA . GLU A 1 201 ? 44.471 14.778 -33.833 1.00 38.69 201 GLU A CA 1
ATOM 1711 C C . GLU A 1 201 ? 43.234 15.540 -34.309 1.00 38.69 201 GLU A C 1
ATOM 1713 O O . GLU A 1 201 ? 43.295 16.709 -34.679 1.00 38.69 201 GLU A O 1
ATOM 1718 N N . ALA A 1 202 ? 42.114 14.826 -34.378 1.00 33.97 202 ALA A N 1
ATOM 1719 C CA . ALA A 1 202 ? 40.802 15.439 -34.345 1.00 33.97 202 ALA A CA 1
ATOM 1720 C C . ALA A 1 202 ? 40.382 15.459 -32.875 1.00 33.97 202 ALA A C 1
ATOM 1722 O O . ALA A 1 202 ? 39.934 14.444 -32.340 1.00 33.97 202 ALA A O 1
ATOM 1723 N N . GLU A 1 203 ? 40.573 16.604 -32.228 1.00 41.22 203 GLU A N 1
ATOM 1724 C CA . GLU A 1 203 ? 39.916 16.920 -30.966 1.00 41.22 203 GLU A CA 1
ATOM 1725 C C . GLU A 1 203 ? 38.400 16.826 -31.177 1.00 41.22 203 GLU A C 1
ATOM 1727 O O . GLU A 1 203 ? 37.789 17.619 -31.895 1.00 41.22 203 GLU A O 1
ATOM 1732 N N . LYS A 1 204 ? 37.786 15.819 -30.560 1.00 34.31 204 LYS A N 1
ATOM 1733 C CA . LYS A 1 204 ? 36.396 15.909 -30.126 1.00 34.31 204 LYS A CA 1
ATOM 1734 C C . LYS A 1 204 ? 36.428 16.171 -28.623 1.00 34.31 204 LYS A C 1
ATOM 1736 O O . LYS A 1 204 ? 37.213 15.509 -27.942 1.00 34.31 204 LYS A O 1
ATOM 1741 N N . PRO A 1 205 ? 35.583 17.066 -28.088 1.00 34.75 205 PRO A N 1
ATOM 1742 C CA . PRO A 1 205 ? 35.439 17.202 -26.650 1.00 34.75 205 PRO A CA 1
ATOM 1743 C C . PRO A 1 205 ? 34.817 15.905 -26.123 1.00 34.75 205 PRO A C 1
ATOM 1745 O O . PRO A 1 205 ? 33.627 15.650 -26.299 1.00 34.75 205 PRO A O 1
ATOM 1748 N N . ALA A 1 206 ? 35.644 15.043 -25.537 1.00 33.25 206 ALA A N 1
ATOM 1749 C CA . ALA A 1 206 ? 35.182 13.876 -24.810 1.00 33.25 206 ALA A CA 1
ATOM 1750 C C . ALA A 1 206 ? 34.746 14.343 -23.420 1.00 33.25 206 ALA A C 1
ATOM 1752 O O . ALA A 1 206 ? 35.522 14.342 -22.469 1.00 33.25 206 ALA A O 1
ATOM 1753 N N . VAL A 1 207 ? 33.478 14.736 -23.301 1.00 36.56 207 VAL A N 1
ATOM 1754 C CA . VAL A 1 207 ? 32.769 14.443 -22.053 1.00 36.56 207 VAL A CA 1
ATOM 1755 C C . VAL A 1 207 ? 32.865 12.920 -21.901 1.00 36.56 207 VAL A C 1
ATOM 1757 O O . VAL A 1 207 ? 32.557 12.232 -22.880 1.00 36.56 207 VAL A O 1
ATOM 1760 N N . PRO A 1 208 ? 33.344 12.369 -20.771 1.00 39.66 208 PRO A N 1
ATOM 1761 C CA . PRO A 1 208 ? 33.347 10.930 -20.583 1.00 39.66 208 PRO A CA 1
ATOM 1762 C C . PRO A 1 208 ? 31.883 10.495 -20.615 1.00 39.66 208 PRO A C 1
ATOM 1764 O O . PRO A 1 208 ? 31.145 10.718 -19.658 1.00 39.66 208 PRO A O 1
ATOM 1767 N N . GLU A 1 209 ? 31.431 9.937 -21.741 1.00 43.25 209 GLU A N 1
ATOM 1768 C CA . GLU A 1 209 ? 30.252 9.084 -21.730 1.00 43.25 209 GLU A CA 1
ATOM 1769 C C . GLU A 1 209 ? 30.532 8.074 -20.626 1.00 43.25 209 GLU A C 1
ATOM 1771 O O . GLU A 1 209 ? 31.549 7.373 -20.668 1.00 43.25 209 GLU A O 1
ATOM 1776 N N . THR A 1 210 ? 29.687 8.097 -19.596 1.00 47.59 210 THR A N 1
ATOM 1777 C CA . THR A 1 210 ? 29.703 7.137 -18.502 1.00 47.59 210 THR A CA 1
ATOM 1778 C C . THR A 1 210 ? 30.030 5.773 -19.097 1.00 47.59 210 THR A C 1
ATOM 1780 O O . THR A 1 210 ? 29.401 5.360 -20.078 1.00 47.59 210 THR A O 1
ATOM 1783 N N . ALA A 1 211 ? 31.046 5.080 -18.571 1.00 56.62 211 ALA A N 1
ATOM 1784 C CA . ALA A 1 211 ? 31.257 3.667 -18.882 1.00 56.62 211 ALA A CA 1
ATOM 1785 C C . ALA A 1 211 ? 30.075 2.902 -18.269 1.00 56.62 211 ALA A C 1
ATOM 1787 O O . ALA A 1 211 ? 30.132 2.320 -17.192 1.00 56.62 211 ALA A O 1
ATOM 1788 N N . GLY A 1 212 ? 28.927 3.070 -18.911 1.00 62.81 212 GLY A N 1
ATOM 1789 C CA . GLY A 1 212 ? 27.627 2.948 -18.305 1.00 62.81 212 GLY A CA 1
ATOM 1790 C C . GLY A 1 212 ? 27.084 1.610 -18.707 1.00 62.81 212 GLY A C 1
ATOM 1791 O O . GLY A 1 212 ? 26.834 1.340 -19.886 1.00 62.81 212 GLY A O 1
ATOM 1792 N N . ILE A 1 213 ? 26.921 0.750 -17.715 1.00 77.12 213 ILE A N 1
ATOM 1793 C CA . ILE A 1 213 ? 26.144 -0.468 -17.849 1.00 77.12 213 ILE A CA 1
ATOM 1794 C C . ILE A 1 213 ? 24.835 -0.103 -18.565 1.00 77.12 213 ILE A C 1
ATOM 1796 O O . ILE A 1 213 ? 24.019 0.649 -18.039 1.00 77.12 213 ILE A O 1
ATOM 1800 N N . LYS A 1 214 ? 24.625 -0.613 -19.784 1.00 80.38 214 LYS A N 1
ATOM 1801 C CA . LYS A 1 214 ? 23.380 -0.372 -20.526 1.00 80.38 214 LYS A CA 1
ATOM 1802 C C . LYS A 1 214 ? 22.272 -1.224 -19.933 1.00 80.38 214 LYS A C 1
ATOM 1804 O O . LYS A 1 214 ? 22.056 -2.356 -20.367 1.00 80.38 214 LYS A O 1
ATOM 1809 N N . PHE A 1 215 ? 21.608 -0.696 -18.913 1.00 81.38 215 PHE A N 1
ATOM 1810 C CA . PHE A 1 215 ? 20.465 -1.360 -18.305 1.00 81.38 215 PHE A CA 1
ATOM 1811 C C . PHE A 1 215 ? 19.353 -1.580 -19.344 1.00 81.38 215 PHE A C 1
ATOM 1813 O O . PHE A 1 215 ? 19.189 -0.759 -20.248 1.00 81.38 215 PHE A O 1
ATOM 1820 N N . PRO A 1 216 ? 18.602 -2.694 -19.271 1.00 71.12 216 PRO A N 1
ATOM 1821 C CA . PRO A 1 216 ? 17.573 -2.978 -20.260 1.00 71.12 216 PRO A CA 1
ATOM 1822 C C . PRO A 1 216 ? 16.451 -1.932 -20.231 1.00 71.12 216 PRO A C 1
ATOM 1824 O O . PRO A 1 216 ? 15.743 -1.799 -19.231 1.00 71.12 216 PRO A O 1
ATOM 1827 N N . ASP A 1 217 ? 16.233 -1.257 -21.360 1.00 67.88 217 ASP A N 1
ATOM 1828 C CA . ASP A 1 217 ? 15.023 -0.470 -21.587 1.00 67.88 217 ASP A CA 1
ATOM 1829 C C . ASP A 1 217 ? 13.873 -1.402 -21.976 1.00 67.88 217 ASP A C 1
ATOM 1831 O O . ASP A 1 217 ? 13.856 -2.003 -23.056 1.00 67.88 217 ASP A O 1
ATOM 1835 N N . PHE A 1 218 ? 12.879 -1.520 -21.099 1.00 70.94 218 PHE A N 1
ATOM 1836 C CA . PHE A 1 218 ? 11.657 -2.266 -21.388 1.00 70.94 218 PHE A CA 1
ATOM 1837 C C . PHE A 1 218 ? 10.781 -1.458 -22.350 1.00 70.94 218 PHE A C 1
ATOM 1839 O O . PHE A 1 218 ? 9.974 -0.631 -21.939 1.00 70.94 218 PHE A O 1
ATOM 1846 N N . LYS A 1 219 ? 10.966 -1.693 -23.653 1.00 66.31 219 LYS A N 1
ATOM 1847 C CA . LYS A 1 219 ? 10.189 -1.058 -24.735 1.00 66.31 219 LYS A CA 1
ATOM 1848 C C . LYS A 1 219 ? 8.847 -1.746 -25.022 1.00 66.31 219 LYS A C 1
ATOM 1850 O O . LYS A 1 219 ? 8.095 -1.283 -25.877 1.00 66.31 219 LYS A O 1
ATOM 1855 N N . SER A 1 220 ? 8.558 -2.864 -24.355 1.00 67.31 220 SER A N 1
ATOM 1856 C CA . SER A 1 220 ? 7.267 -3.555 -24.437 1.00 67.31 220 SER A CA 1
ATOM 1857 C C . SER A 1 220 ? 6.211 -2.795 -23.638 1.00 67.31 220 SER A C 1
ATOM 1859 O O . SER A 1 220 ? 6.468 -2.453 -22.483 1.00 67.31 220 SER A O 1
ATOM 1861 N N . ALA A 1 221 ? 5.030 -2.567 -24.214 1.00 64.94 221 ALA A N 1
ATOM 1862 C CA . ALA A 1 221 ? 3.923 -1.988 -23.463 1.00 64.94 221 ALA A CA 1
ATOM 1863 C C . ALA A 1 221 ? 3.464 -2.947 -22.351 1.00 64.94 221 ALA A C 1
ATOM 1865 O O . ALA A 1 221 ? 3.503 -4.169 -22.510 1.00 64.94 221 ALA A O 1
ATOM 1866 N N . GLY A 1 222 ? 3.035 -2.382 -21.222 1.00 73.44 222 GLY A N 1
ATOM 1867 C CA . GLY A 1 222 ? 2.498 -3.130 -20.088 1.00 73.44 222 GLY A CA 1
ATOM 1868 C C . GLY A 1 222 ? 3.171 -2.808 -18.756 1.00 73.44 222 GLY A C 1
ATOM 1869 O O . GLY A 1 222 ? 4.064 -1.966 -18.657 1.00 73.44 222 GLY A O 1
ATOM 1870 N N . VAL A 1 223 ? 2.708 -3.487 -17.706 1.00 79.25 223 VAL A N 1
ATOM 1871 C CA . VAL A 1 223 ? 3.217 -3.318 -16.342 1.00 79.25 223 VAL A CA 1
ATOM 1872 C C . VAL A 1 223 ? 4.456 -4.190 -16.146 1.00 79.25 223 VAL A C 1
ATOM 1874 O O . VAL A 1 223 ? 4.399 -5.410 -16.282 1.00 79.25 223 VAL A O 1
ATOM 1877 N N . THR A 1 224 ? 5.577 -3.570 -15.782 1.00 82.25 224 THR A N 1
ATOM 1878 C CA . THR A 1 224 ? 6.828 -4.263 -15.434 1.00 82.25 224 THR A CA 1
ATOM 1879 C C . THR A 1 224 ? 7.198 -3.993 -13.983 1.00 82.25 224 THR A C 1
ATOM 1881 O O . THR A 1 224 ? 7.056 -2.864 -13.511 1.00 82.25 224 THR A O 1
ATOM 1884 N N . LEU A 1 225 ? 7.734 -4.992 -13.281 1.00 84.62 225 LEU A N 1
ATOM 1885 C CA . LEU A 1 225 ? 8.247 -4.790 -11.924 1.00 84.62 225 LEU A CA 1
ATOM 1886 C C . LEU A 1 225 ? 9.491 -3.895 -11.953 1.00 84.62 225 LEU A C 1
ATOM 1888 O O . LEU A 1 225 ? 10.422 -4.161 -12.714 1.00 84.62 225 LEU A O 1
ATOM 1892 N N . ARG A 1 226 ? 9.553 -2.884 -11.074 1.00 86.62 226 ARG A N 1
ATOM 1893 C CA . ARG A 1 226 ? 10.723 -1.988 -10.965 1.00 86.62 226 ARG A CA 1
ATOM 1894 C C . ARG A 1 226 ? 12.020 -2.753 -10.696 1.00 86.62 226 ARG A C 1
ATOM 1896 O O . ARG A 1 226 ? 13.043 -2.431 -11.287 1.00 86.62 226 ARG A O 1
ATOM 1903 N N . SER A 1 227 ? 11.962 -3.834 -9.915 1.00 88.38 227 SER A N 1
ATOM 1904 C CA . SER A 1 227 ? 13.112 -4.712 -9.644 1.00 88.38 227 SER A CA 1
ATOM 1905 C C . SER A 1 227 ? 13.739 -5.321 -10.902 1.00 88.38 227 SER A C 1
ATOM 1907 O O . SER A 1 227 ? 14.923 -5.650 -10.904 1.00 88.38 227 SER A O 1
ATOM 1909 N N . GLN A 1 228 ? 12.995 -5.446 -12.007 1.00 87.12 228 GLN A N 1
ATOM 1910 C CA . GLN A 1 228 ? 13.558 -5.924 -13.272 1.00 87.12 228 GLN A CA 1
ATOM 1911 C C . GLN A 1 228 ? 14.548 -4.925 -13.881 1.00 87.12 228 GLN A C 1
ATOM 1913 O O . GLN A 1 228 ? 15.483 -5.351 -14.553 1.00 87.12 228 GLN A O 1
ATOM 1918 N N . ARG A 1 229 ? 14.398 -3.625 -13.594 1.00 86.50 229 ARG A N 1
ATOM 1919 C CA . ARG A 1 229 ? 15.316 -2.561 -14.037 1.00 86.50 229 ARG A CA 1
ATOM 1920 C C . ARG A 1 229 ? 16.640 -2.555 -13.272 1.00 86.50 229 ARG A C 1
ATOM 1922 O O . ARG A 1 229 ? 17.596 -1.937 -13.721 1.00 86.50 229 ARG A O 1
ATOM 1929 N N . MET A 1 230 ? 16.716 -3.264 -12.144 1.00 87.94 230 MET A N 1
ATOM 1930 C CA . MET A 1 230 ? 17.950 -3.425 -11.370 1.00 87.94 230 MET A CA 1
ATOM 1931 C C . MET A 1 230 ? 18.782 -4.630 -11.818 1.00 87.94 230 MET A C 1
ATOM 1933 O O . MET A 1 230 ? 19.901 -4.815 -11.335 1.00 87.94 230 MET A O 1
ATOM 1937 N N . LYS A 1 231 ? 18.273 -5.474 -12.720 1.00 88.44 231 LYS A N 1
ATOM 1938 C CA . LYS A 1 231 ? 19.032 -6.634 -13.193 1.00 88.44 231 LYS A CA 1
ATOM 1939 C C . LYS A 1 231 ? 20.195 -6.177 -14.069 1.00 88.44 231 LYS A C 1
ATOM 1941 O O . LYS A 1 231 ? 19.995 -5.455 -15.043 1.00 88.44 231 LYS A O 1
ATOM 1946 N N . LEU A 1 232 ? 21.401 -6.631 -13.725 1.00 88.31 232 LEU A N 1
ATOM 1947 C CA . LEU A 1 232 ? 22.584 -6.385 -14.542 1.00 88.31 232 LEU A CA 1
ATOM 1948 C C . LEU A 1 232 ? 22.443 -7.118 -15.889 1.00 88.31 232 LEU A C 1
ATOM 1950 O O . LEU A 1 232 ? 22.059 -8.292 -15.906 1.00 88.31 232 LEU A O 1
ATOM 1954 N N . PRO A 1 233 ? 22.743 -6.457 -17.018 1.00 85.88 233 PRO A N 1
ATOM 1955 C CA . PRO A 1 233 ? 22.778 -7.105 -18.322 1.00 85.88 233 PRO A CA 1
ATOM 1956 C C . PRO A 1 233 ? 23.868 -8.177 -18.395 1.00 85.88 233 PRO A C 1
ATOM 1958 O O . PRO A 1 233 ? 24.924 -8.052 -17.776 1.00 85.88 233 PRO A O 1
ATOM 1961 N N . SER A 1 234 ? 23.682 -9.169 -19.268 1.00 82.56 234 SER A N 1
ATOM 1962 C CA . SER A 1 234 ? 24.704 -10.188 -19.552 1.00 82.56 234 SER A CA 1
ATOM 1963 C C . SER A 1 234 ? 25.991 -9.621 -20.165 1.00 82.56 234 SER A C 1
ATOM 1965 O O . SER A 1 234 ? 27.008 -10.308 -20.181 1.00 82.56 234 SER A O 1
ATOM 1967 N N . SER A 1 235 ? 25.962 -8.383 -20.676 1.00 83.94 235 SER A N 1
ATOM 1968 C CA . SER A 1 235 ? 27.155 -7.677 -21.155 1.00 83.94 235 SER A CA 1
ATOM 1969 C C . SER A 1 235 ? 28.132 -7.335 -20.026 1.00 83.94 235 SER A C 1
ATOM 1971 O O . SER A 1 235 ? 29.326 -7.183 -20.279 1.00 83.94 235 SER A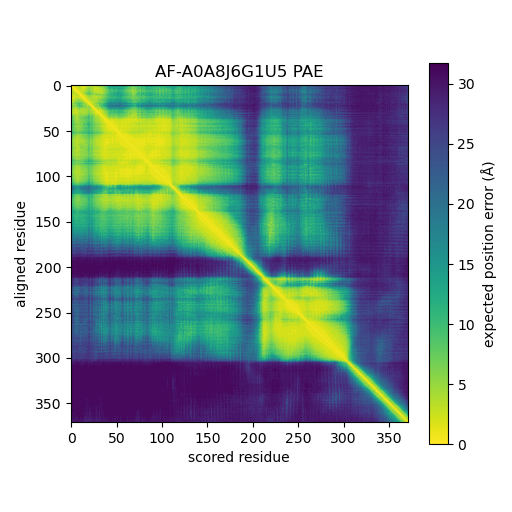 O 1
ATOM 1973 N N . VAL A 1 236 ? 27.657 -7.242 -18.779 1.00 86.00 236 VAL A N 1
ATOM 1974 C CA . VAL A 1 236 ? 28.513 -7.097 -17.598 1.00 86.00 236 VAL A CA 1
ATOM 1975 C C . VAL A 1 236 ? 29.031 -8.490 -17.246 1.00 86.00 236 VAL A C 1
ATOM 1977 O O . VAL A 1 236 ? 28.335 -9.299 -16.644 1.00 86.00 236 VAL A O 1
ATOM 1980 N N . GLY A 1 237 ? 30.241 -8.819 -17.700 1.00 89.00 237 GLY A N 1
ATOM 1981 C CA . GLY A 1 237 ? 30.817 -10.152 -17.507 1.00 89.00 237 GLY A CA 1
ATOM 1982 C C . GLY A 1 237 ? 30.915 -10.564 -16.029 1.00 89.00 237 GLY A C 1
ATOM 1983 O O . GLY A 1 237 ? 31.108 -9.727 -15.150 1.00 89.00 237 GLY A O 1
ATOM 1984 N N . GLN A 1 238 ? 30.862 -11.873 -15.757 1.00 91.19 238 GLN A N 1
ATOM 1985 C CA . GLN A 1 238 ? 30.829 -12.452 -14.399 1.00 91.19 238 GLN A CA 1
ATOM 1986 C C . GLN A 1 238 ? 31.930 -11.930 -13.458 1.00 91.19 238 GLN A C 1
ATOM 1988 O O . GLN A 1 238 ? 31.680 -11.707 -12.277 1.00 91.19 238 GLN A O 1
ATOM 1993 N N . LYS A 1 239 ? 33.143 -11.686 -13.975 1.00 91.50 239 LYS A N 1
ATOM 1994 C CA . LYS A 1 239 ? 34.253 -11.114 -13.192 1.00 91.50 239 LYS A CA 1
ATOM 1995 C C . LYS A 1 239 ? 33.924 -9.708 -12.671 1.00 91.50 239 LYS A C 1
ATOM 1997 O O . LYS A 1 239 ? 34.184 -9.421 -11.509 1.00 91.50 239 LYS A O 1
ATOM 2002 N N . LYS A 1 240 ? 33.322 -8.862 -13.516 1.00 90.94 240 LYS A N 1
ATOM 2003 C CA . LYS A 1 240 ? 32.897 -7.502 -13.151 1.00 90.94 240 LYS A CA 1
ATOM 2004 C C . LYS A 1 240 ? 31.728 -7.529 -12.170 1.00 90.94 240 LYS A C 1
ATOM 2006 O O . LYS A 1 240 ? 31.719 -6.730 -11.249 1.00 90.94 240 LYS A O 1
ATOM 2011 N N . ILE A 1 241 ? 30.791 -8.471 -12.326 1.00 92.81 241 ILE A N 1
ATOM 2012 C CA . ILE A 1 241 ? 29.675 -8.652 -11.380 1.00 92.81 241 ILE A CA 1
ATOM 2013 C C . ILE A 1 241 ? 30.202 -8.972 -9.976 1.00 92.81 241 ILE A C 1
ATOM 2015 O O . ILE A 1 241 ? 29.821 -8.307 -9.023 1.00 92.81 241 ILE A O 1
ATOM 2019 N N . LYS A 1 242 ? 31.134 -9.925 -9.846 1.00 94.31 242 LYS A N 1
ATOM 2020 C CA . LYS A 1 242 ? 31.728 -10.253 -8.540 1.00 94.31 242 LYS A CA 1
ATOM 2021 C C . LYS A 1 242 ? 32.528 -9.096 -7.939 1.00 94.31 242 LYS A C 1
ATOM 2023 O O . LYS A 1 242 ? 32.471 -8.876 -6.737 1.00 94.31 242 LYS A O 1
ATOM 2028 N N . ALA A 1 243 ? 33.271 -8.359 -8.768 1.00 92.94 243 ALA A N 1
ATOM 2029 C CA . ALA A 1 243 ? 33.992 -7.171 -8.314 1.00 92.94 243 ALA A CA 1
ATOM 2030 C C . ALA A 1 243 ? 33.028 -6.079 -7.821 1.00 92.94 243 ALA A C 1
ATOM 2032 O O . ALA A 1 243 ? 33.267 -5.484 -6.778 1.00 92.94 243 ALA A O 1
ATOM 2033 N N . LEU A 1 244 ? 31.913 -5.871 -8.527 1.00 93.75 244 LEU A N 1
ATOM 2034 C CA . LEU A 1 244 ? 30.834 -4.977 -8.110 1.00 93.75 244 LEU A CA 1
ATOM 2035 C C . LEU A 1 244 ? 30.239 -5.378 -6.758 1.00 93.75 244 LEU A C 1
ATOM 2037 O O . LEU A 1 244 ? 30.113 -4.530 -5.885 1.00 93.75 244 LEU A O 1
ATOM 2041 N N . GLU A 1 245 ? 29.876 -6.652 -6.584 1.00 94.62 245 GLU A N 1
ATOM 2042 C CA . GLU A 1 245 ? 29.319 -7.164 -5.323 1.00 94.62 245 GLU A CA 1
ATOM 2043 C C . GLU A 1 245 ? 30.286 -6.939 -4.155 1.00 94.62 245 GLU A C 1
ATOM 2045 O O . GLU A 1 245 ? 29.872 -6.476 -3.095 1.00 94.62 245 GLU A O 1
ATOM 2050 N N . GLN A 1 246 ? 31.579 -7.193 -4.372 1.00 95.50 246 GLN A N 1
ATOM 2051 C CA . GLN A 1 246 ? 32.621 -6.956 -3.376 1.00 95.50 246 GLN A CA 1
ATOM 2052 C C . GLN A 1 246 ? 32.752 -5.466 -3.018 1.00 95.50 246 GLN A C 1
ATOM 2054 O O . GLN A 1 246 ? 32.767 -5.121 -1.841 1.00 95.50 246 GLN A O 1
ATOM 2059 N N . MET A 1 247 ? 32.788 -4.576 -4.015 1.00 94.81 247 MET A N 1
ATOM 2060 C CA . MET A 1 247 ? 32.874 -3.127 -3.791 1.00 94.81 247 MET A CA 1
ATOM 2061 C C . MET A 1 247 ? 31.629 -2.568 -3.088 1.00 94.81 247 MET A C 1
ATOM 2063 O O . MET A 1 247 ? 31.741 -1.670 -2.260 1.00 94.81 247 MET A O 1
ATOM 2067 N N . LEU A 1 248 ? 30.440 -3.101 -3.388 1.00 95.12 248 LEU A N 1
ATOM 2068 C CA . LEU A 1 248 ? 29.207 -2.736 -2.685 1.00 95.12 248 LEU A CA 1
ATOM 2069 C C . LEU A 1 248 ? 29.247 -3.176 -1.216 1.00 95.12 248 LEU A C 1
ATOM 2071 O O . LEU A 1 248 ? 28.866 -2.394 -0.346 1.00 95.12 248 LEU A O 1
ATOM 2075 N N . LEU A 1 249 ? 29.760 -4.381 -0.934 1.00 95.31 249 LEU A N 1
ATOM 2076 C CA . LEU A 1 249 ? 29.981 -4.855 0.437 1.00 95.31 249 LEU A CA 1
ATOM 2077 C C . LEU A 1 249 ? 30.967 -3.963 1.202 1.00 95.31 249 LEU A C 1
ATOM 2079 O O . LEU A 1 249 ? 30.712 -3.634 2.357 1.00 95.31 249 LEU A O 1
ATOM 2083 N N . GLU A 1 250 ? 32.066 -3.554 0.566 1.00 94.56 250 GLU A N 1
ATOM 2084 C CA . GLU A 1 250 ? 33.067 -2.652 1.159 1.00 94.56 250 GLU A CA 1
ATOM 2085 C C . GLU A 1 250 ? 32.480 -1.281 1.521 1.00 94.56 250 GLU A C 1
ATOM 2087 O O . GLU A 1 250 ? 32.859 -0.697 2.534 1.00 94.56 250 GLU A O 1
ATOM 2092 N N . LEU A 1 251 ? 31.521 -0.790 0.732 1.00 93.50 251 LEU A N 1
ATOM 2093 C CA . LEU A 1 251 ? 30.793 0.454 1.000 1.00 93.50 251 LEU A CA 1
ATOM 2094 C C . LEU A 1 251 ? 29.631 0.283 1.996 1.00 93.50 251 LEU A C 1
ATOM 2096 O O . LEU A 1 251 ? 28.949 1.259 2.302 1.00 93.50 251 LEU A O 1
ATOM 2100 N N . GLY A 1 252 ? 29.375 -0.934 2.491 1.00 92.25 252 GLY A N 1
ATOM 2101 C CA . GLY A 1 252 ? 28.257 -1.224 3.393 1.00 92.25 252 GLY A CA 1
ATOM 2102 C C . GLY A 1 252 ? 26.877 -1.114 2.733 1.00 92.25 252 GLY A C 1
ATOM 2103 O O . GLY A 1 252 ? 25.876 -0.944 3.426 1.00 92.25 252 GLY A O 1
ATOM 2104 N N . VAL A 1 253 ? 26.808 -1.194 1.401 1.00 92.31 253 VAL A N 1
ATOM 2105 C CA . VAL A 1 253 ? 25.559 -1.087 0.638 1.00 92.31 253 VAL A C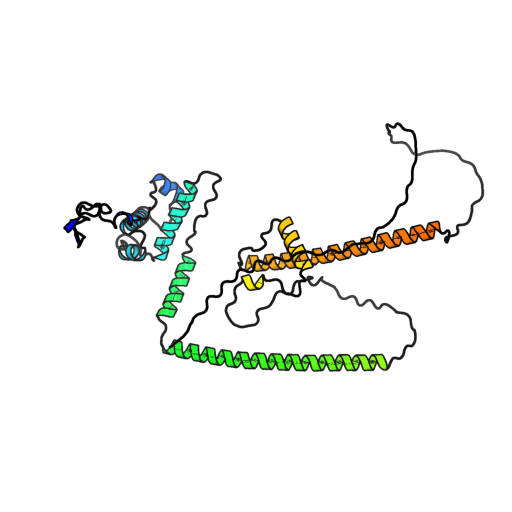A 1
ATOM 2106 C C . VAL A 1 253 ? 24.936 -2.472 0.461 1.00 92.31 253 VAL A C 1
ATOM 2108 O O . VAL A 1 253 ? 25.592 -3.420 0.028 1.00 92.31 253 VAL A O 1
ATOM 2111 N N . GLU A 1 254 ? 23.642 -2.595 0.761 1.00 90.69 254 GLU A N 1
ATOM 2112 C CA . GLU A 1 254 ? 22.887 -3.834 0.552 1.00 90.69 254 GLU A CA 1
ATOM 2113 C C . GLU A 1 254 ? 22.861 -4.230 -0.939 1.00 90.69 254 GLU A C 1
ATOM 2115 O O . GLU A 1 254 ? 22.585 -3.407 -1.812 1.00 90.69 254 GLU A O 1
ATOM 2120 N N . LEU A 1 255 ? 23.106 -5.512 -1.247 1.00 87.75 255 LEU A N 1
ATOM 2121 C CA . LEU A 1 255 ? 23.137 -6.026 -2.629 1.00 87.75 255 LEU A CA 1
ATOM 2122 C C . LEU A 1 255 ? 21.755 -6.082 -3.299 1.00 87.75 255 LEU A C 1
ATOM 2124 O O . LEU A 1 255 ? 21.648 -6.054 -4.527 1.00 87.75 255 LEU A O 1
ATOM 2128 N N . SER A 1 256 ? 20.696 -6.197 -2.498 1.00 86.94 256 SER A N 1
ATOM 2129 C CA . SER A 1 256 ? 19.311 -6.348 -2.948 1.00 86.94 256 SER A CA 1
ATOM 2130 C C . SER A 1 256 ? 18.378 -5.351 -2.260 1.00 86.94 256 SER A C 1
ATOM 2132 O O . SER A 1 256 ? 17.474 -5.765 -1.534 1.00 86.94 256 SER A O 1
ATOM 2134 N N . PRO A 1 257 ? 18.571 -4.043 -2.475 1.00 88.44 257 PRO A N 1
ATOM 2135 C CA . PRO A 1 257 ? 17.780 -3.046 -1.783 1.00 88.44 257 PRO A CA 1
ATOM 2136 C C . PRO A 1 257 ? 16.342 -3.005 -2.319 1.00 88.44 257 PRO A C 1
ATOM 2138 O O . PRO A 1 257 ? 16.036 -3.469 -3.425 1.00 88.44 257 PRO A O 1
ATOM 2141 N N . THR A 1 258 ? 15.436 -2.436 -1.524 1.00 88.38 258 THR A N 1
ATOM 2142 C CA . THR A 1 258 ? 14.009 -2.362 -1.869 1.00 88.38 258 THR A CA 1
ATOM 2143 C C . THR A 1 258 ? 13.816 -1.573 -3.176 1.00 88.38 258 THR A C 1
ATOM 2145 O O . THR A 1 258 ? 14.287 -0.443 -3.273 1.00 88.38 258 THR A O 1
ATOM 2148 N N . PRO A 1 259 ? 13.112 -2.114 -4.190 1.00 88.56 259 PRO A N 1
ATOM 2149 C CA . PRO A 1 259 ? 13.078 -1.543 -5.537 1.00 88.56 259 PRO A CA 1
ATOM 2150 C C . PRO A 1 259 ? 12.075 -0.379 -5.658 1.00 88.56 259 PRO A C 1
ATOM 2152 O O . PRO A 1 259 ? 11.103 -0.460 -6.419 1.00 88.56 259 PRO A O 1
ATOM 2155 N N . THR A 1 260 ? 12.285 0.697 -4.898 1.00 90.75 260 THR A N 1
ATOM 2156 C CA . THR A 1 260 ? 11.586 1.979 -5.090 1.00 90.75 260 THR A CA 1
ATOM 2157 C C . THR A 1 260 ? 12.160 2.715 -6.302 1.00 90.75 260 THR A C 1
ATOM 2159 O O . THR A 1 260 ? 13.228 2.374 -6.800 1.00 90.75 260 THR A O 1
ATOM 2162 N N . GLU A 1 261 ? 11.433 3.691 -6.842 1.00 86.69 261 GLU A N 1
ATOM 2163 C CA . GLU A 1 261 ? 11.841 4.388 -8.071 1.00 86.69 261 GLU A CA 1
ATOM 2164 C C . GLU A 1 261 ? 13.183 5.110 -7.933 1.00 86.69 261 GLU A C 1
ATOM 2166 O O . GLU A 1 261 ? 14.099 4.866 -8.717 1.00 86.69 261 GLU A O 1
ATOM 2171 N N . GLU A 1 262 ? 13.305 5.925 -6.889 1.00 90.31 262 GLU A N 1
ATOM 2172 C CA . GLU A 1 262 ? 14.518 6.674 -6.563 1.00 90.31 262 GLU A CA 1
ATOM 2173 C C . GLU A 1 262 ? 15.687 5.734 -6.273 1.00 90.31 262 GLU A C 1
ATOM 2175 O O . GLU A 1 262 ? 16.783 5.910 -6.802 1.00 90.31 262 GLU A O 1
ATOM 2180 N N . LEU A 1 263 ? 15.443 4.673 -5.498 1.00 91.44 263 LEU A N 1
ATOM 2181 C CA . LEU A 1 263 ? 16.493 3.736 -5.123 1.00 91.44 263 LEU A CA 1
ATOM 2182 C C . LEU A 1 263 ? 17.006 2.960 -6.338 1.00 91.44 263 LEU A C 1
ATOM 2184 O O . LEU A 1 263 ? 18.213 2.830 -6.508 1.00 91.44 263 LEU A O 1
ATOM 2188 N N . VAL A 1 264 ? 16.118 2.483 -7.218 1.00 90.25 264 VAL A N 1
ATOM 2189 C CA . VAL A 1 264 ? 16.512 1.813 -8.471 1.00 90.25 264 VAL A CA 1
ATOM 2190 C C . VAL A 1 264 ? 17.415 2.719 -9.308 1.00 90.25 264 VAL A C 1
ATOM 2192 O O . VAL A 1 264 ? 18.402 2.236 -9.861 1.00 90.25 264 VAL A O 1
ATOM 2195 N N . HIS A 1 265 ? 17.089 4.011 -9.400 1.00 89.44 265 HIS A N 1
ATOM 2196 C CA . HIS A 1 265 ? 17.885 4.981 -10.144 1.00 89.44 265 HIS A CA 1
ATOM 2197 C C . HIS A 1 265 ? 19.280 5.156 -9.528 1.00 89.44 265 HIS A C 1
ATOM 2199 O O . HIS A 1 265 ? 20.268 4.823 -10.184 1.00 89.44 265 HIS A O 1
ATOM 2205 N N . MET A 1 266 ? 19.354 5.547 -8.251 1.00 91.19 266 MET A N 1
ATOM 2206 C CA . MET A 1 266 ? 20.626 5.769 -7.549 1.00 91.19 266 MET A CA 1
ATOM 2207 C C . MET A 1 266 ? 21.498 4.507 -7.506 1.00 91.19 266 MET A C 1
ATOM 2209 O O . MET A 1 266 ? 22.711 4.563 -7.686 1.00 91.19 266 MET A O 1
ATOM 2213 N N . PHE A 1 267 ? 20.896 3.332 -7.302 1.00 93.00 267 PHE A N 1
ATOM 2214 C CA . PHE A 1 267 ? 21.627 2.066 -7.244 1.00 93.00 267 PHE A CA 1
ATOM 2215 C C . PHE A 1 267 ? 22.167 1.630 -8.615 1.00 93.00 267 PHE A C 1
ATOM 2217 O O . PHE A 1 267 ? 23.215 0.988 -8.706 1.00 93.00 267 PHE A O 1
ATOM 2224 N N . ASN A 1 268 ? 21.465 1.940 -9.708 1.00 91.81 268 ASN A N 1
ATOM 2225 C CA . ASN A 1 268 ? 21.957 1.683 -11.064 1.00 91.81 268 ASN A CA 1
ATOM 2226 C C . ASN A 1 268 ? 23.097 2.635 -11.446 1.00 91.81 268 ASN A C 1
ATOM 2228 O O . ASN A 1 268 ? 24.059 2.202 -12.087 1.00 91.81 268 ASN A O 1
ATOM 2232 N N . GLU A 1 269 ? 22.987 3.899 -11.046 1.00 92.31 269 GLU A N 1
ATOM 2233 C CA . GLU A 1 269 ? 24.017 4.920 -11.235 1.00 92.31 269 GLU A CA 1
ATOM 2234 C C . GLU A 1 269 ? 25.296 4.541 -10.481 1.00 92.31 269 GLU A C 1
ATOM 2236 O O . GLU A 1 269 ? 26.323 4.310 -11.118 1.00 92.31 269 GLU A O 1
ATOM 2241 N N . LEU A 1 270 ? 25.191 4.267 -9.174 1.00 93.25 270 LEU A N 1
ATOM 2242 C CA . LEU A 1 270 ? 26.310 3.799 -8.351 1.00 93.25 270 LEU A CA 1
ATOM 2243 C C . LEU A 1 270 ? 27.006 2.582 -8.971 1.00 93.25 270 LEU A C 1
ATOM 2245 O O . LEU A 1 270 ? 28.227 2.526 -9.058 1.00 93.25 270 LEU A O 1
ATOM 2249 N N . ARG A 1 271 ? 26.248 1.583 -9.437 1.00 92.88 271 ARG A N 1
ATOM 2250 C CA . ARG A 1 271 ? 26.846 0.396 -10.070 1.00 92.88 271 ARG A CA 1
ATOM 2251 C C . ARG A 1 271 ? 27.547 0.711 -11.389 1.00 92.88 271 ARG A C 1
ATOM 2253 O O . ARG A 1 271 ? 28.523 0.038 -11.710 1.00 92.88 271 ARG A O 1
ATOM 2260 N N . SER A 1 272 ? 27.077 1.697 -12.146 1.00 92.31 272 SER A N 1
ATOM 2261 C CA . SER A 1 272 ? 27.773 2.156 -13.354 1.00 92.31 272 SER A CA 1
ATOM 2262 C C . SER A 1 272 ? 29.108 2.805 -12.992 1.00 92.31 272 SER A C 1
ATOM 2264 O O . SER A 1 272 ? 30.135 2.430 -13.557 1.00 92.31 272 SER A O 1
ATOM 2266 N N . ASP A 1 273 ? 29.117 3.667 -11.975 1.00 93.06 273 ASP A N 1
ATOM 2267 C CA . ASP A 1 273 ? 30.331 4.324 -11.480 1.00 93.06 273 ASP A CA 1
ATOM 2268 C C . ASP A 1 273 ? 31.343 3.324 -10.915 1.00 93.06 273 ASP A C 1
ATOM 2270 O O . ASP A 1 273 ? 32.542 3.416 -11.182 1.00 93.06 273 ASP A O 1
ATOM 2274 N N . LEU A 1 274 ? 30.878 2.310 -10.183 1.00 93.50 274 LEU A N 1
ATOM 2275 C CA . LEU A 1 274 ? 31.744 1.256 -9.655 1.00 93.50 274 LEU A CA 1
ATOM 2276 C C . LEU A 1 274 ? 32.360 0.394 -10.770 1.00 93.50 274 LEU A C 1
ATOM 2278 O O . LEU A 1 274 ? 33.517 -0.014 -10.651 1.00 93.50 274 LEU A O 1
ATOM 2282 N N . VAL A 1 275 ? 31.636 0.134 -11.869 1.00 92.06 275 VAL A N 1
ATOM 2283 C CA . VAL A 1 275 ? 32.220 -0.546 -13.043 1.00 92.06 275 VAL A CA 1
ATOM 2284 C C . VAL A 1 275 ? 33.268 0.324 -13.715 1.00 92.06 275 VAL A C 1
ATOM 2286 O O . VAL A 1 275 ? 34.339 -0.189 -14.041 1.00 92.06 275 VAL A O 1
ATOM 2289 N N . LEU A 1 276 ? 33.001 1.620 -13.880 1.00 92.06 276 LEU A N 1
ATOM 2290 C CA . LEU A 1 276 ? 33.987 2.561 -14.401 1.00 92.06 276 LEU A CA 1
ATOM 2291 C C . LEU A 1 276 ? 35.244 2.575 -13.519 1.00 92.06 276 LEU A C 1
ATOM 2293 O O . LEU A 1 276 ? 36.355 2.429 -14.024 1.00 92.06 276 LEU A O 1
ATOM 2297 N N . LEU A 1 277 ? 35.081 2.663 -12.198 1.00 91.12 277 LEU A N 1
ATOM 2298 C CA . LEU A 1 277 ? 36.189 2.620 -11.245 1.00 91.12 277 LEU A CA 1
ATOM 2299 C C . LEU A 1 277 ? 36.990 1.315 -11.359 1.00 91.12 277 LEU A C 1
ATOM 2301 O O . LEU A 1 277 ? 38.219 1.341 -11.329 1.00 91.12 277 LEU A O 1
ATOM 2305 N N . TYR A 1 278 ? 36.317 0.174 -11.517 1.00 91.69 278 TYR A N 1
ATOM 2306 C CA . TYR A 1 278 ? 36.975 -1.114 -11.736 1.00 91.69 278 TYR A CA 1
ATOM 2307 C C . TYR A 1 278 ? 37.817 -1.126 -13.023 1.00 91.69 278 TYR A C 1
ATOM 2309 O O . TYR A 1 278 ? 38.956 -1.601 -13.015 1.00 91.69 278 TYR A O 1
ATOM 2317 N N . GLU A 1 279 ? 37.287 -0.589 -14.124 1.00 91.75 279 GLU A N 1
ATOM 2318 C CA . GLU A 1 279 ? 38.006 -0.484 -15.399 1.00 91.75 279 GLU A CA 1
ATOM 2319 C C . GLU A 1 279 ? 39.210 0.457 -15.304 1.00 91.75 279 GLU A C 1
ATOM 2321 O O . GLU A 1 279 ? 40.298 0.106 -15.763 1.00 91.75 279 GLU A O 1
ATOM 2326 N N . LEU A 1 280 ? 39.047 1.604 -14.639 1.00 92.88 280 LEU A N 1
ATOM 2327 C CA . LEU A 1 280 ? 40.125 2.561 -14.396 1.00 92.88 280 LEU A CA 1
ATOM 2328 C C . LEU A 1 280 ? 41.232 1.967 -13.521 1.00 92.88 280 LEU A C 1
ATOM 2330 O O . LEU A 1 280 ? 42.407 2.120 -13.847 1.00 92.88 280 LEU A O 1
ATOM 2334 N N . LYS A 1 281 ? 40.884 1.225 -12.460 1.00 92.12 281 LYS A N 1
ATOM 2335 C CA . LYS A 1 281 ? 41.864 0.496 -11.635 1.00 92.12 281 LYS A CA 1
ATOM 2336 C C . LYS A 1 281 ? 42.667 -0.501 -12.470 1.00 92.12 281 LYS A C 1
ATOM 2338 O O . LYS A 1 281 ? 43.885 -0.576 -12.331 1.00 92.12 281 LYS A O 1
ATOM 2343 N N . GLN A 1 282 ? 42.005 -1.241 -13.360 1.00 93.06 282 GLN A N 1
ATOM 2344 C CA . GLN A 1 282 ? 42.678 -2.202 -14.233 1.00 93.06 282 GLN A CA 1
ATOM 2345 C C . GLN A 1 282 ? 43.595 -1.513 -15.255 1.00 93.06 282 GLN A C 1
ATOM 2347 O O . GLN A 1 282 ? 44.698 -1.999 -15.499 1.00 93.06 282 GLN A O 1
ATOM 2352 N N . ALA A 1 283 ? 43.158 -0.392 -15.834 1.00 93.12 283 ALA A N 1
ATOM 2353 C CA . ALA A 1 283 ? 43.972 0.403 -16.748 1.00 93.12 283 ALA A CA 1
ATOM 2354 C C . ALA A 1 283 ? 45.201 0.995 -16.040 1.00 93.12 283 ALA A C 1
ATOM 2356 O O . ALA A 1 283 ? 46.309 0.886 -16.555 1.00 93.12 283 ALA A O 1
ATOM 2357 N N . CYS A 1 284 ? 45.022 1.538 -14.832 1.00 93.88 284 CYS A N 1
ATOM 2358 C CA . CYS A 1 284 ? 46.105 2.067 -14.004 1.00 93.88 284 CYS A CA 1
ATOM 2359 C C . CYS A 1 284 ? 47.151 0.988 -13.694 1.00 93.88 284 CYS A C 1
ATOM 2361 O O . CYS A 1 284 ? 48.331 1.187 -13.967 1.00 93.88 284 CYS A O 1
ATOM 2363 N N . ALA A 1 285 ? 46.715 -0.190 -13.234 1.00 94.62 285 ALA A N 1
ATOM 2364 C CA . ALA A 1 285 ? 47.608 -1.313 -12.947 1.00 94.62 285 ALA A CA 1
ATOM 2365 C C . ALA A 1 285 ? 48.401 -1.778 -14.185 1.00 94.62 285 ALA A C 1
ATOM 2367 O O . ALA A 1 285 ? 49.574 -2.132 -14.079 1.00 94.62 285 ALA A O 1
ATOM 2368 N N . ASN A 1 286 ? 47.785 -1.752 -15.372 1.00 94.38 286 ASN A N 1
ATOM 2369 C CA . ASN A 1 286 ? 48.485 -2.072 -16.617 1.00 94.38 286 ASN A CA 1
ATOM 2370 C C . ASN A 1 286 ? 49.560 -1.024 -16.942 1.00 94.38 286 ASN A C 1
ATOM 2372 O O . ASN A 1 286 ? 50.689 -1.393 -17.260 1.00 94.38 286 ASN A O 1
ATOM 2376 N N . CYS A 1 287 ? 49.236 0.266 -16.822 1.00 95.12 287 CYS A N 1
ATOM 2377 C CA . CYS A 1 287 ? 50.200 1.347 -17.029 1.00 95.12 287 CYS A CA 1
ATOM 2378 C C . CYS A 1 287 ? 51.377 1.259 -16.043 1.00 95.12 287 CYS A C 1
ATOM 2380 O O . CYS A 1 287 ? 52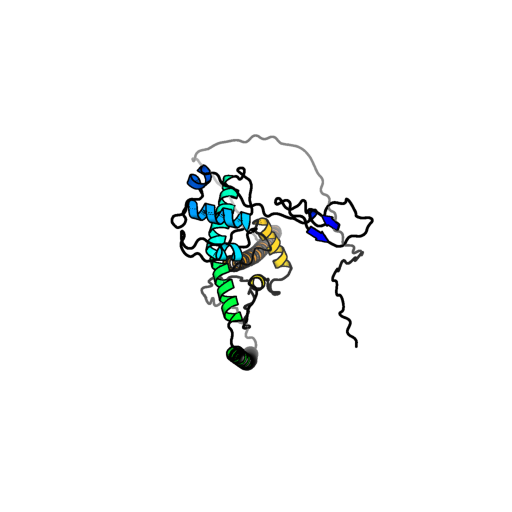.529 1.439 -16.435 1.00 95.12 287 CYS A O 1
ATOM 2382 N N . GLU A 1 288 ? 51.111 0.949 -14.772 1.00 95.06 288 GLU A N 1
ATOM 2383 C CA . GLU A 1 288 ? 52.148 0.745 -13.752 1.00 95.06 288 GLU A CA 1
ATOM 2384 C C . GLU A 1 288 ? 53.069 -0.428 -14.102 1.00 95.06 288 GLU A C 1
ATOM 2386 O O . GLU A 1 288 ? 54.293 -0.303 -14.007 1.00 95.06 288 GLU A O 1
ATOM 2391 N N . TYR A 1 289 ? 52.498 -1.546 -14.556 1.00 95.38 289 TYR A N 1
ATOM 2392 C CA . TYR A 1 289 ? 53.258 -2.713 -14.998 1.00 95.38 289 TYR A CA 1
ATOM 2393 C C . TYR A 1 289 ? 54.154 -2.398 -16.204 1.00 95.38 289 TYR A C 1
ATOM 2395 O O . TYR A 1 289 ? 55.343 -2.726 -16.200 1.00 95.38 289 TYR A O 1
ATOM 2403 N N . GLU A 1 290 ? 53.620 -1.717 -17.222 1.00 94.56 290 GLU A N 1
ATOM 2404 C CA . GLU A 1 290 ? 54.396 -1.294 -18.393 1.00 94.56 290 GLU A CA 1
ATOM 2405 C C . GLU A 1 290 ? 55.554 -0.374 -18.002 1.00 94.56 290 GLU A C 1
ATOM 2407 O O . GLU A 1 290 ? 56.673 -0.528 -18.500 1.00 94.56 290 GLU A O 1
ATOM 2412 N N . LEU A 1 291 ? 55.312 0.545 -17.068 1.00 93.88 291 LEU A N 1
ATOM 2413 C CA . LEU A 1 291 ? 56.318 1.467 -16.562 1.00 93.88 291 LEU A CA 1
ATOM 2414 C C . LEU A 1 291 ? 57.426 0.729 -15.796 1.00 93.88 291 LEU A C 1
ATOM 2416 O O . LEU A 1 291 ? 58.608 1.010 -16.012 1.00 93.88 291 LEU A O 1
ATOM 2420 N N . GLN A 1 292 ? 57.079 -0.239 -14.943 1.00 94.69 292 GLN A N 1
ATOM 2421 C CA . GLN A 1 292 ? 58.058 -1.093 -14.256 1.00 94.69 292 GLN A CA 1
ATOM 2422 C C . GLN A 1 292 ? 58.892 -1.912 -15.248 1.00 94.69 292 GLN A C 1
ATOM 2424 O O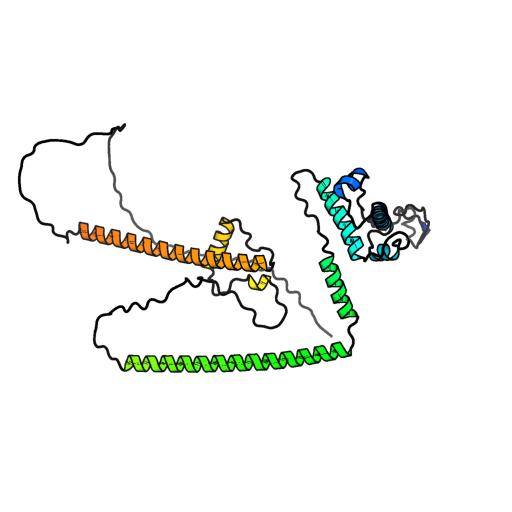 . GLN A 1 292 ? 60.120 -1.950 -15.143 1.00 94.69 292 GLN A O 1
ATOM 2429 N N . MET A 1 293 ? 58.253 -2.505 -16.257 1.00 94.75 293 MET A N 1
ATOM 2430 C CA . MET A 1 293 ? 58.941 -3.238 -17.320 1.00 94.75 293 MET A CA 1
ATOM 2431 C C . MET A 1 293 ? 59.916 -2.331 -18.091 1.00 94.75 293 MET A C 1
ATOM 2433 O O . MET A 1 293 ? 61.055 -2.727 -18.355 1.00 94.75 293 MET A O 1
ATOM 2437 N N . LEU A 1 294 ? 59.505 -1.102 -18.426 1.00 93.06 294 LEU A N 1
ATOM 2438 C CA . LEU A 1 294 ? 60.368 -0.120 -19.090 1.00 93.06 294 LEU A CA 1
ATOM 2439 C C . LEU A 1 294 ? 61.560 0.282 -18.218 1.00 93.06 294 LEU A C 1
ATOM 2441 O O . LEU A 1 294 ? 62.678 0.357 -18.729 1.00 93.06 294 LEU A O 1
ATOM 2445 N N . ARG A 1 295 ? 61.343 0.498 -16.914 1.00 93.06 295 ARG A N 1
ATOM 2446 C CA . ARG A 1 295 ? 62.415 0.793 -15.949 1.00 93.06 295 ARG A CA 1
ATOM 2447 C C . ARG A 1 295 ? 63.450 -0.328 -15.905 1.00 93.06 295 ARG A C 1
ATOM 2449 O O . ARG A 1 295 ? 64.634 -0.048 -16.069 1.00 93.06 295 ARG A O 1
ATOM 2456 N N . HIS A 1 296 ? 63.016 -1.583 -15.780 1.00 93.25 296 HIS A N 1
ATOM 2457 C CA . HIS A 1 296 ? 63.926 -2.732 -15.794 1.00 93.25 296 HIS A CA 1
ATOM 2458 C C . HIS A 1 296 ? 64.705 -2.846 -17.109 1.00 93.25 296 HIS A C 1
ATOM 2460 O O . HIS A 1 296 ? 65.906 -3.115 -17.100 1.00 93.25 296 HIS A O 1
ATOM 2466 N N . ARG A 1 297 ? 64.055 -2.593 -18.253 1.00 91.44 297 ARG A N 1
ATOM 2467 C CA . ARG A 1 297 ? 64.723 -2.598 -19.562 1.00 91.44 297 ARG A CA 1
ATOM 2468 C C . ARG A 1 297 ? 65.759 -1.480 -19.688 1.00 91.44 297 ARG A C 1
ATOM 2470 O O . ARG A 1 297 ? 66.839 -1.717 -20.224 1.00 91.44 297 ARG A O 1
ATOM 2477 N N . HIS A 1 298 ? 65.440 -0.284 -19.201 1.00 89.38 298 HIS A N 1
ATOM 2478 C CA . HIS A 1 298 ? 66.368 0.843 -19.181 1.00 89.38 298 HIS A CA 1
ATOM 2479 C C . HIS A 1 298 ? 67.583 0.545 -18.294 1.00 89.38 298 HIS A C 1
ATOM 2481 O O . HIS A 1 298 ? 68.717 0.750 -18.715 1.00 89.38 298 HIS A O 1
ATOM 2487 N N . GLU A 1 299 ? 67.362 0.001 -17.097 1.00 90.50 299 GLU A N 1
ATOM 2488 C CA . GLU A 1 299 ? 68.436 -0.389 -16.182 1.00 90.50 299 GLU A CA 1
ATOM 2489 C C . GLU A 1 299 ? 69.346 -1.474 -16.782 1.00 90.50 299 GLU A C 1
ATOM 2491 O O . GLU A 1 299 ? 70.569 -1.373 -16.699 1.00 90.50 299 GLU A O 1
ATOM 2496 N N . ALA A 1 300 ? 68.773 -2.476 -17.455 1.00 87.00 300 ALA A N 1
ATOM 2497 C CA . ALA A 1 300 ? 69.541 -3.511 -18.145 1.00 87.00 300 ALA A CA 1
ATOM 2498 C C . ALA A 1 300 ? 70.412 -2.939 -19.281 1.00 87.00 300 ALA A C 1
ATOM 2500 O O . ALA A 1 300 ? 71.570 -3.328 -19.421 1.00 87.00 300 ALA A O 1
ATOM 2501 N N . LEU A 1 301 ? 69.885 -1.991 -20.066 1.00 84.94 301 LEU A N 1
ATOM 2502 C CA . LEU A 1 301 ? 70.639 -1.317 -21.131 1.00 84.94 301 LEU A CA 1
ATOM 2503 C C . LEU A 1 301 ? 71.735 -0.392 -20.580 1.00 84.94 301 LEU A C 1
ATOM 2505 O O . LEU A 1 301 ? 72.825 -0.343 -21.148 1.00 84.94 301 LEU A O 1
ATOM 2509 N N . ALA A 1 302 ? 71.478 0.289 -19.459 1.00 80.88 302 ALA A N 1
ATOM 2510 C CA . ALA A 1 302 ? 72.479 1.093 -18.762 1.00 80.88 302 ALA A CA 1
ATOM 2511 C C . ALA A 1 302 ? 73.628 0.223 -18.222 1.00 80.88 302 ALA A C 1
ATOM 2513 O O . ALA A 1 302 ? 74.795 0.576 -18.381 1.00 80.88 302 ALA A O 1
ATOM 2514 N N . ARG A 1 303 ? 73.320 -0.956 -17.660 1.00 76.12 303 ARG A N 1
ATOM 2515 C CA . ARG A 1 303 ? 74.330 -1.937 -17.218 1.00 76.12 303 ARG A CA 1
ATOM 2516 C C . ARG A 1 303 ? 75.104 -2.573 -18.380 1.00 76.12 303 ARG A C 1
ATOM 2518 O O . ARG A 1 303 ? 76.255 -2.947 -18.194 1.00 76.12 303 ARG A O 1
ATOM 2525 N N . ALA A 1 304 ? 74.506 -2.674 -19.568 1.00 75.50 304 ALA A N 1
ATOM 2526 C CA . ALA A 1 304 ? 75.144 -3.221 -20.768 1.00 75.50 304 ALA A CA 1
ATOM 2527 C C . ALA A 1 304 ? 76.101 -2.239 -21.484 1.00 75.50 304 ALA A C 1
ATOM 2529 O O . ALA A 1 304 ? 76.646 -2.584 -22.529 1.00 75.50 304 ALA A O 1
ATOM 2530 N N . GLY A 1 305 ? 76.326 -1.031 -20.946 1.00 62.03 305 GLY A N 1
ATOM 2531 C CA . GLY A 1 305 ? 77.382 -0.129 -21.420 1.00 62.03 305 GLY A CA 1
ATOM 2532 C C . GLY A 1 305 ? 77.152 0.497 -22.802 1.00 62.03 305 GLY A C 1
ATOM 2533 O O . GLY A 1 305 ? 78.118 0.834 -23.479 1.00 62.03 305 GLY A O 1
ATOM 2534 N N . VAL A 1 306 ? 75.899 0.682 -23.238 1.00 57.09 306 VAL A N 1
ATOM 2535 C CA . VAL A 1 306 ? 75.559 1.287 -24.551 1.00 57.09 306 VAL A CA 1
ATOM 2536 C C . VAL A 1 306 ? 75.155 2.767 -24.422 1.00 57.09 306 VAL A C 1
ATOM 2538 O O . VAL A 1 306 ? 74.321 3.270 -25.164 1.00 57.09 306 VAL A O 1
ATOM 2541 N N . LEU A 1 307 ? 75.752 3.496 -23.477 1.00 50.50 307 LEU A N 1
ATOM 2542 C CA . LEU A 1 307 ? 75.777 4.963 -23.469 1.00 50.50 307 LEU A CA 1
ATOM 2543 C C . LEU A 1 307 ? 77.179 5.406 -23.031 1.00 50.50 307 LEU A C 1
ATOM 2545 O O . LEU A 1 307 ? 77.488 5.463 -21.844 1.00 50.50 307 LEU A O 1
ATOM 2549 N N . GLY A 1 308 ? 78.050 5.642 -24.013 1.00 42.81 308 GLY A N 1
ATOM 2550 C CA . GLY A 1 308 ? 79.395 6.168 -23.796 1.00 42.81 308 GLY A CA 1
ATOM 2551 C C . GLY A 1 308 ? 79.352 7.600 -23.261 1.00 42.81 308 GLY A C 1
ATOM 2552 O O . GLY A 1 308 ? 78.636 8.445 -23.797 1.00 42.81 308 GLY A O 1
ATOM 2553 N N . GLY A 1 309 ? 80.119 7.870 -22.207 1.00 44.69 309 GLY A N 1
ATOM 2554 C CA . GLY A 1 309 ? 80.437 9.236 -21.785 1.00 44.69 309 GLY A CA 1
ATOM 2555 C C . GLY A 1 309 ? 81.610 9.819 -22.580 1.00 44.69 309 GLY A C 1
ATOM 2556 O O . GLY A 1 309 ? 82.238 9.106 -23.368 1.00 44.69 309 GLY A O 1
ATOM 2557 N N . PRO A 1 310 ? 81.986 11.079 -22.310 1.00 47.50 310 PRO A N 1
ATOM 2558 C CA . PRO A 1 310 ? 83.378 11.474 -22.434 1.00 47.50 310 PRO A CA 1
ATOM 2559 C C . PRO A 1 310 ? 83.962 11.970 -21.106 1.00 47.50 310 PRO A C 1
ATOM 2561 O O . PRO A 1 310 ? 83.294 12.563 -20.260 1.00 47.50 310 PRO A O 1
ATOM 2564 N N . ALA A 1 311 ? 85.246 11.659 -20.966 1.00 42.25 311 ALA A N 1
ATOM 2565 C CA . ALA A 1 311 ? 86.118 11.907 -19.836 1.00 42.25 311 ALA A CA 1
ATOM 2566 C C . ALA A 1 311 ? 86.442 13.397 -19.607 1.00 42.25 311 ALA A C 1
ATOM 2568 O O . ALA A 1 311 ? 86.455 14.208 -20.531 1.00 42.25 311 ALA A O 1
ATOM 2569 N N . THR A 1 312 ? 86.766 13.711 -18.352 1.00 41.28 312 THR A N 1
ATOM 2570 C CA . THR A 1 312 ? 87.420 14.938 -17.867 1.00 41.28 312 THR A CA 1
ATOM 2571 C C . THR A 1 312 ? 88.891 15.031 -18.311 1.00 41.28 312 THR A C 1
ATOM 2573 O O . THR A 1 312 ? 89.482 14.016 -18.688 1.00 41.28 312 THR A O 1
ATOM 2576 N N . PRO A 1 313 ? 89.518 16.229 -18.229 1.00 43.84 313 PRO A N 1
ATOM 2577 C CA . PRO A 1 313 ? 90.581 16.368 -17.217 1.00 43.84 313 PRO A CA 1
ATOM 2578 C C . PRO A 1 313 ? 90.761 17.761 -16.545 1.00 43.84 313 PRO A C 1
ATOM 2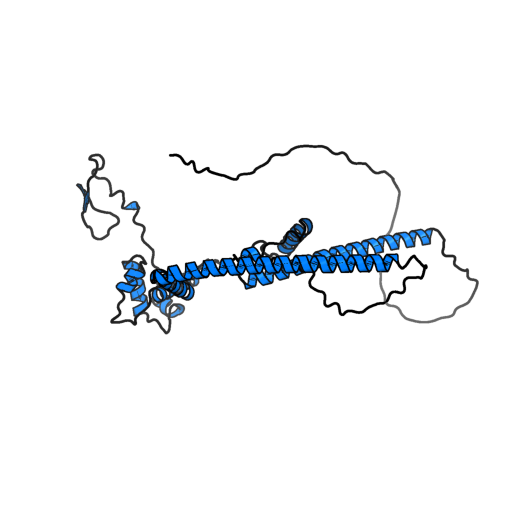580 O O . PRO A 1 313 ? 90.584 18.803 -17.162 1.00 43.84 313 PRO A O 1
ATOM 2583 N N . ALA A 1 314 ? 91.229 17.684 -15.285 1.00 34.69 314 ALA A N 1
ATOM 2584 C CA . ALA A 1 314 ? 92.241 18.490 -14.559 1.00 34.69 314 ALA A CA 1
ATOM 2585 C C . ALA A 1 314 ? 92.009 19.935 -14.002 1.00 34.69 314 ALA A C 1
ATOM 2587 O O . ALA A 1 314 ? 91.949 20.895 -14.756 1.00 34.69 314 ALA A O 1
ATOM 2588 N N . VAL A 1 315 ? 92.051 20.015 -12.645 1.00 37.69 315 VAL A N 1
ATOM 2589 C CA . VAL A 1 315 ? 92.808 20.901 -11.685 1.00 37.69 315 VAL A CA 1
ATOM 2590 C C . VAL A 1 315 ? 92.819 22.432 -11.915 1.00 37.69 315 VAL A C 1
ATOM 2592 O O . VAL A 1 315 ? 93.178 22.863 -12.997 1.00 37.69 315 VAL A O 1
ATOM 2595 N N . GLY A 1 316 ? 92.581 23.371 -10.976 1.00 29.89 316 GLY A N 1
ATOM 2596 C CA . GLY A 1 316 ? 92.405 23.510 -9.502 1.00 29.89 316 GLY A CA 1
ATOM 2597 C C . GLY A 1 316 ? 92.250 25.040 -9.203 1.00 29.89 316 GLY A C 1
ATOM 2598 O O . GLY A 1 316 ? 91.937 25.759 -10.150 1.00 29.89 316 GLY A O 1
ATOM 2599 N N . PRO A 1 317 ? 92.610 25.633 -8.037 1.00 44.34 317 PRO A N 1
ATOM 2600 C CA . PRO A 1 317 ? 92.279 25.386 -6.625 1.00 44.34 317 PRO A CA 1
ATOM 2601 C C . PRO A 1 317 ? 91.246 26.405 -6.037 1.00 44.34 317 PRO A C 1
ATOM 2603 O O . PRO A 1 317 ? 90.924 27.425 -6.637 1.00 44.34 317 PRO A O 1
ATOM 2606 N N . THR A 1 318 ? 90.738 26.128 -4.831 1.00 37.00 318 THR A N 1
ATOM 2607 C CA . THR A 1 318 ? 89.785 26.933 -4.017 1.00 37.00 318 THR A CA 1
ATOM 2608 C C . THR A 1 318 ? 90.339 28.299 -3.547 1.00 37.00 318 THR A C 1
ATOM 2610 O O . THR A 1 318 ? 91.558 28.415 -3.411 1.00 37.00 318 THR A O 1
ATOM 2613 N N . PRO A 1 319 ? 89.489 29.297 -3.192 1.00 41.38 319 PRO A N 1
ATOM 2614 C CA . PRO A 1 319 ? 89.039 29.396 -1.787 1.00 41.38 319 PRO A CA 1
ATOM 2615 C C . PRO A 1 319 ? 87.592 29.901 -1.531 1.00 41.38 319 PRO A C 1
ATOM 2617 O O . PRO A 1 319 ? 87.095 30.801 -2.192 1.00 41.38 319 PRO A O 1
ATOM 2620 N N . ALA A 1 320 ? 87.019 29.336 -0.458 1.00 32.97 320 ALA A N 1
ATOM 2621 C CA . ALA A 1 320 ? 86.245 29.953 0.635 1.00 32.97 320 ALA A CA 1
ATOM 2622 C C . ALA A 1 320 ? 84.846 30.603 0.449 1.00 32.97 320 ALA A C 1
ATOM 2624 O O . ALA A 1 320 ? 84.691 31.625 -0.207 1.00 32.97 320 ALA A O 1
ATOM 2625 N N . SER A 1 321 ? 83.932 30.088 1.299 1.00 30.95 321 SER A N 1
ATOM 2626 C CA . SER A 1 321 ? 82.834 30.755 2.044 1.00 30.95 321 SER A CA 1
ATOM 2627 C C . SER A 1 321 ? 81.590 31.223 1.265 1.00 30.95 321 SER A C 1
ATOM 2629 O O . SER A 1 321 ? 81.708 31.837 0.221 1.00 30.95 321 SER A O 1
ATOM 2631 N N . ALA A 1 322 ? 80.345 31.059 1.722 1.00 31.02 322 ALA A N 1
ATOM 2632 C CA . ALA A 1 322 ? 79.764 30.501 2.944 1.00 31.02 322 ALA A CA 1
ATOM 2633 C C . ALA A 1 322 ? 78.247 30.311 2.714 1.00 31.02 322 ALA A C 1
ATOM 2635 O O . ALA A 1 322 ? 77.638 31.188 2.115 1.00 31.02 322 ALA A O 1
ATOM 2636 N N . GLU A 1 323 ? 77.634 29.255 3.258 1.00 30.61 323 GLU A N 1
ATOM 2637 C CA . GLU A 1 323 ? 76.249 29.305 3.760 1.00 30.61 323 GLU A CA 1
ATOM 2638 C C . GLU A 1 323 ? 76.091 28.367 4.971 1.00 30.61 323 GLU A C 1
ATOM 2640 O O . GLU A 1 323 ? 76.807 27.361 5.059 1.00 30.61 323 GLU A O 1
ATOM 2645 N N . PRO A 1 324 ? 75.230 28.716 5.948 1.00 39.09 324 PRO A N 1
ATOM 2646 C CA . PRO A 1 324 ? 75.252 28.106 7.264 1.00 39.09 324 PRO A CA 1
ATOM 2647 C C . PRO A 1 324 ? 74.308 26.906 7.432 1.00 39.09 324 PRO A C 1
ATOM 2649 O O . PRO A 1 324 ? 73.222 26.816 6.869 1.00 39.09 324 PRO A O 1
ATOM 2652 N N . ALA A 1 325 ? 74.800 26.027 8.301 1.00 30.09 325 ALA A N 1
ATOM 2653 C CA . ALA A 1 325 ? 74.190 24.979 9.113 1.00 30.09 325 ALA A CA 1
ATOM 2654 C C . ALA A 1 325 ? 72.696 25.070 9.471 1.00 30.09 325 ALA A C 1
ATOM 2656 O O . ALA A 1 325 ? 72.240 26.132 9.880 1.00 30.09 325 ALA A O 1
ATOM 2657 N N . VAL A 1 326 ? 72.055 23.887 9.532 1.00 32.94 326 VAL A N 1
ATOM 2658 C CA . VAL A 1 326 ? 71.174 23.386 10.624 1.00 32.94 326 VAL A CA 1
ATOM 2659 C C . VAL A 1 326 ? 71.246 21.832 10.582 1.00 32.94 326 VAL A C 1
ATOM 2661 O O . VAL A 1 326 ? 70.847 21.248 9.579 1.00 32.94 326 VAL A O 1
ATOM 2664 N N . SER A 1 327 ? 72.065 21.158 11.413 1.00 32.28 327 SER A N 1
ATOM 2665 C CA . SER A 1 327 ? 71.708 20.348 12.620 1.00 32.28 327 SER A CA 1
ATOM 2666 C C . SER A 1 327 ? 70.502 19.397 12.449 1.00 32.28 327 SER A C 1
ATOM 2668 O O . SER A 1 327 ? 69.460 19.834 11.988 1.00 32.28 327 SER A O 1
ATOM 2670 N N . GLU A 1 328 ? 70.495 18.116 12.837 1.00 31.72 328 GLU A N 1
ATOM 2671 C CA . GLU A 1 328 ? 71.333 17.328 13.750 1.00 31.72 328 GLU A CA 1
ATOM 2672 C C . GLU A 1 328 ? 71.039 15.810 13.564 1.00 31.72 328 GLU A C 1
ATOM 2674 O O . GLU A 1 328 ? 69.943 15.432 13.156 1.00 31.72 328 GLU A O 1
ATOM 2679 N N . SER A 1 329 ? 72.055 14.993 13.873 1.00 31.25 329 SER A N 1
ATOM 2680 C CA . SER A 1 329 ? 72.107 13.635 14.479 1.00 31.25 329 SER A CA 1
ATOM 2681 C C . SER A 1 329 ? 70.850 12.739 14.519 1.00 31.25 329 SER A C 1
ATOM 2683 O O . SER A 1 329 ? 69.788 13.152 14.955 1.00 31.25 329 SER A O 1
ATOM 2685 N N . GLY A 1 330 ? 70.886 11.435 14.220 1.00 29.81 330 GLY A N 1
ATOM 2686 C CA . GLY A 1 330 ? 72.002 10.484 14.210 1.00 29.81 330 GLY A CA 1
ATOM 2687 C C . GLY A 1 330 ? 72.271 9.873 15.595 1.00 29.81 330 GLY A C 1
ATOM 2688 O O . GLY A 1 330 ? 72.987 10.465 16.391 1.00 29.81 330 GLY A O 1
ATOM 2689 N N . LEU A 1 331 ? 71.767 8.659 15.844 1.00 34.38 331 LEU A N 1
ATOM 2690 C CA . LEU A 1 331 ? 72.352 7.701 16.791 1.00 34.38 331 LEU A CA 1
ATOM 2691 C C . LEU A 1 331 ? 72.467 6.357 16.069 1.00 34.38 331 LEU A C 1
ATOM 2693 O O . LEU A 1 331 ? 71.470 5.797 15.619 1.00 34.38 331 LEU A O 1
ATO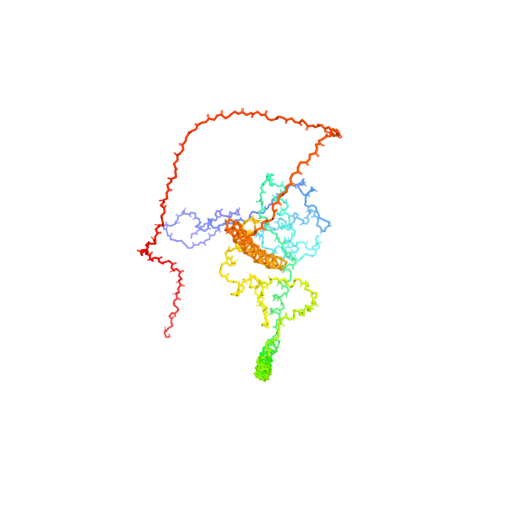M 2697 N N . GLY A 1 332 ? 73.708 5.906 15.897 1.00 29.69 332 GLY A N 1
ATOM 2698 C CA . GLY A 1 332 ? 74.057 4.655 15.234 1.00 29.69 332 GLY A CA 1
ATOM 2699 C C . GLY A 1 332 ? 74.338 3.511 16.204 1.00 29.69 332 GLY A C 1
ATOM 2700 O O . GLY A 1 332 ? 74.332 3.700 17.417 1.00 29.69 332 GLY A O 1
ATOM 2701 N N . LEU A 1 333 ? 74.615 2.337 15.635 1.00 30.84 333 LEU A N 1
ATOM 2702 C CA . LEU A 1 333 ? 75.853 1.564 15.817 1.00 30.84 333 LEU A CA 1
ATOM 2703 C C . LEU A 1 333 ? 75.751 0.239 15.031 1.00 30.84 333 LEU A C 1
ATOM 2705 O O . LEU A 1 333 ? 74.849 -0.566 15.240 1.00 30.84 333 LEU A O 1
ATOM 2709 N N . ASP A 1 334 ? 76.695 0.081 14.108 1.00 28.56 334 ASP A N 1
ATOM 2710 C CA . ASP A 1 334 ? 77.112 -1.107 13.339 1.00 28.56 334 ASP A CA 1
ATOM 2711 C C . ASP A 1 334 ? 77.931 -2.089 14.236 1.00 28.56 334 ASP A C 1
ATOM 2713 O O . ASP A 1 334 ? 78.200 -1.735 15.388 1.00 28.56 334 ASP A O 1
ATOM 2717 N N . PRO A 1 335 ? 78.565 -3.189 13.750 1.00 54.16 335 PRO A N 1
ATOM 2718 C CA . PRO A 1 335 ? 78.243 -4.167 12.688 1.00 54.16 335 PRO A CA 1
ATOM 2719 C C . PRO A 1 335 ? 78.595 -5.640 13.093 1.00 54.16 335 PRO A C 1
ATOM 2721 O O . PRO A 1 335 ? 79.170 -5.883 14.151 1.00 54.16 335 PRO A O 1
ATOM 2724 N N . THR A 1 336 ? 78.329 -6.640 12.229 1.00 31.78 336 THR A N 1
ATOM 2725 C CA . THR A 1 336 ? 79.298 -7.657 11.701 1.00 31.78 336 THR A CA 1
ATOM 2726 C C . THR A 1 336 ? 78.702 -9.037 11.323 1.00 31.78 336 THR A C 1
ATOM 2728 O O . THR A 1 336 ? 78.209 -9.757 12.181 1.00 31.78 336 THR A O 1
ATOM 2731 N N . LYS A 1 337 ? 78.945 -9.412 10.044 1.00 33.41 337 LYS A N 1
ATOM 2732 C CA . LYS A 1 337 ? 79.195 -10.758 9.447 1.00 33.41 337 LYS A CA 1
ATOM 2733 C C . LYS A 1 337 ? 78.047 -11.788 9.382 1.00 33.41 337 LYS A C 1
ATOM 2735 O O . LYS A 1 337 ? 77.327 -11.975 10.345 1.00 33.41 337 LYS A O 1
ATOM 2740 N N . ASP A 1 338 ? 77.874 -12.616 8.350 1.00 34.19 338 ASP A N 1
ATOM 2741 C CA . ASP A 1 338 ? 78.375 -12.713 6.968 1.00 34.19 338 ASP A CA 1
ATOM 2742 C C . ASP A 1 338 ? 77.556 -13.825 6.260 1.00 34.19 338 ASP A C 1
ATOM 2744 O O . ASP A 1 338 ? 77.222 -14.831 6.882 1.00 34.19 338 ASP A O 1
ATOM 2748 N N . THR A 1 339 ? 77.336 -13.666 4.947 1.00 32.94 339 THR A N 1
ATOM 2749 C CA . THR A 1 339 ? 77.138 -14.700 3.892 1.00 32.94 339 THR A CA 1
ATOM 2750 C C . THR A 1 339 ? 76.008 -15.754 3.972 1.00 32.94 339 THR A C 1
ATOM 2752 O O . THR A 1 339 ? 75.950 -16.568 4.883 1.00 32.94 339 THR A O 1
ATOM 2755 N N . ILE A 1 340 ? 75.210 -15.866 2.895 1.00 31.61 340 ILE A N 1
ATOM 2756 C CA . ILE A 1 340 ? 75.254 -16.948 1.873 1.00 31.61 340 ILE A CA 1
ATOM 2757 C C . ILE A 1 340 ? 74.097 -16.745 0.868 1.00 31.61 340 ILE A C 1
ATOM 2759 O O . ILE A 1 340 ? 72.947 -16.528 1.241 1.00 31.61 340 ILE A O 1
ATOM 2763 N N . ILE A 1 341 ? 74.434 -16.808 -0.422 1.00 38.88 341 ILE A N 1
ATOM 2764 C CA . ILE A 1 341 ? 73.523 -16.847 -1.575 1.00 38.88 341 ILE A CA 1
ATOM 2765 C C . ILE A 1 341 ? 73.163 -18.315 -1.827 1.00 38.88 341 ILE A C 1
ATOM 2767 O O . ILE A 1 341 ? 74.077 -19.135 -1.875 1.00 38.88 341 ILE A O 1
ATOM 2771 N N . ASP A 1 342 ? 71.888 -18.635 -2.071 1.00 28.92 342 ASP A N 1
ATOM 2772 C CA . ASP A 1 342 ? 71.530 -19.892 -2.737 1.00 28.92 342 ASP A CA 1
ATOM 2773 C C . ASP A 1 342 ? 70.407 -19.709 -3.771 1.00 28.92 342 ASP A C 1
ATOM 2775 O O . ASP A 1 342 ? 69.448 -18.957 -3.586 1.00 28.92 342 ASP A O 1
ATOM 2779 N N . VAL A 1 343 ? 70.601 -20.391 -4.895 1.00 36.16 343 VAL A N 1
ATOM 2780 C CA . VAL A 1 343 ? 69.851 -20.375 -6.148 1.00 36.16 343 VAL A CA 1
ATOM 2781 C C . VAL A 1 343 ? 69.146 -21.715 -6.273 1.00 36.16 343 VAL A C 1
ATOM 2783 O O . VAL A 1 343 ? 69.819 -22.694 -6.546 1.00 36.16 343 VAL A O 1
ATOM 2786 N N . VAL A 1 344 ? 67.815 -21.778 -6.203 1.00 29.59 344 VAL A N 1
ATOM 2787 C CA . VAL A 1 344 ? 67.001 -22.883 -6.765 1.00 29.59 344 VAL A CA 1
ATOM 2788 C C . VAL A 1 344 ? 65.586 -22.309 -6.943 1.00 29.59 344 VAL A C 1
ATOM 2790 O O . VAL A 1 344 ? 65.041 -21.737 -6.011 1.00 29.59 344 VAL A O 1
ATOM 2793 N N . GLY A 1 345 ? 64.949 -22.254 -8.111 1.00 26.75 345 GLY A N 1
ATOM 2794 C CA . GLY A 1 345 ? 64.659 -23.331 -9.052 1.00 26.75 345 GLY A CA 1
ATOM 2795 C C . GLY A 1 345 ? 63.135 -23.528 -9.060 1.00 26.75 345 GLY A C 1
ATOM 2796 O O . GLY A 1 345 ? 62.513 -23.701 -8.016 1.00 26.75 345 GLY A O 1
ATOM 2797 N N . ALA A 1 346 ? 62.519 -23.420 -10.237 1.00 35.31 346 ALA A N 1
ATOM 2798 C CA . ALA A 1 346 ? 61.084 -23.630 -10.428 1.00 35.31 346 ALA A CA 1
ATOM 2799 C C . ALA A 1 346 ? 60.641 -25.032 -9.971 1.00 35.31 346 ALA A C 1
ATOM 2801 O O . ALA A 1 346 ? 61.432 -25.977 -10.025 1.00 35.31 346 ALA A O 1
ATOM 2802 N N . PRO A 1 347 ? 59.340 -25.215 -9.686 1.00 32.25 347 PRO A N 1
ATOM 2803 C CA . PRO A 1 347 ? 58.706 -26.400 -10.248 1.00 32.25 347 PRO A CA 1
ATOM 2804 C C . PRO A 1 347 ? 57.357 -26.146 -10.923 1.00 32.25 347 PRO A C 1
ATOM 2806 O O . PRO A 1 347 ? 56.536 -25.316 -10.536 1.00 32.25 347 PRO A O 1
ATOM 2809 N N . LEU A 1 348 ? 57.178 -26.961 -11.958 1.00 30.62 348 LEU A N 1
ATOM 2810 C CA . LEU A 1 348 ? 55.982 -27.211 -12.741 1.00 30.62 348 LEU A CA 1
ATOM 2811 C C . LEU A 1 348 ? 54.852 -27.827 -11.896 1.00 30.62 348 LEU A C 1
ATOM 2813 O O . LEU A 1 348 ? 55.069 -28.498 -10.890 1.00 30.62 348 LEU A O 1
ATOM 2817 N N . THR A 1 349 ? 53.634 -27.625 -12.390 1.00 36.00 349 THR A N 1
ATOM 2818 C CA . THR A 1 349 ? 52.347 -28.162 -11.922 1.00 36.00 349 THR A CA 1
ATOM 2819 C C . THR A 1 349 ? 52.321 -29.676 -11.676 1.00 36.00 349 THR A C 1
ATOM 2821 O O . THR A 1 349 ? 52.945 -30.423 -12.433 1.00 36.00 349 THR A O 1
ATOM 2824 N N . PRO A 1 350 ? 51.385 -30.141 -10.826 1.00 30.03 350 PRO A N 1
ATOM 2825 C CA . PRO A 1 350 ? 50.538 -31.253 -11.248 1.00 30.03 350 PRO A CA 1
ATOM 2826 C C . PRO A 1 350 ? 49.039 -31.041 -10.980 1.00 30.03 350 PRO A C 1
ATOM 2828 O O . PRO A 1 350 ? 48.588 -30.580 -9.936 1.00 30.03 350 PRO A O 1
ATOM 2831 N N . ASN A 1 351 ? 48.270 -31.456 -11.980 1.00 30.42 351 ASN A N 1
ATOM 2832 C CA . ASN A 1 351 ? 46.821 -31.577 -12.019 1.00 30.42 351 ASN A CA 1
ATOM 2833 C C . ASN A 1 351 ? 46.380 -32.828 -11.224 1.00 30.42 351 ASN A C 1
ATOM 2835 O O . ASN A 1 351 ? 46.950 -33.896 -11.443 1.00 30.42 351 ASN A O 1
ATOM 2839 N N . SER A 1 352 ? 45.338 -32.769 -10.382 1.00 29.50 352 SER A N 1
ATOM 2840 C CA . SER A 1 352 ? 44.574 -33.979 -10.027 1.00 29.50 352 SER A CA 1
ATOM 2841 C C . SER A 1 352 ? 43.130 -33.700 -9.584 1.00 29.50 352 SER A C 1
ATOM 2843 O O . SER A 1 352 ? 42.797 -32.691 -8.971 1.00 29.50 352 SER A O 1
ATOM 2845 N N . ARG A 1 353 ? 42.269 -34.632 -10.001 1.00 30.25 353 ARG A N 1
ATOM 2846 C CA . ARG A 1 353 ? 40.801 -34.676 -9.964 1.00 30.25 353 ARG A CA 1
ATOM 2847 C C . ARG A 1 353 ? 40.243 -35.140 -8.612 1.00 30.25 353 ARG A C 1
ATOM 2849 O O . ARG A 1 353 ? 40.728 -36.142 -8.098 1.00 30.25 353 ARG A O 1
ATOM 2856 N N . LYS A 1 354 ? 39.095 -34.575 -8.205 1.00 29.56 354 LYS A N 1
ATOM 2857 C CA . LYS A 1 354 ? 37.878 -35.179 -7.573 1.00 29.56 354 LYS A CA 1
ATOM 2858 C C . LYS A 1 354 ? 37.179 -34.067 -6.768 1.00 29.56 354 LYS A C 1
ATOM 2860 O O . LYS A 1 354 ? 37.860 -33.232 -6.208 1.00 29.56 354 LYS A O 1
ATOM 2865 N N . ARG A 1 355 ? 35.860 -33.959 -6.620 1.00 29.16 355 ARG A N 1
ATOM 2866 C CA . ARG A 1 355 ? 34.700 -34.770 -6.998 1.00 29.16 355 ARG A CA 1
ATOM 2867 C C . ARG A 1 355 ? 33.485 -33.833 -6.931 1.00 29.16 355 ARG A C 1
ATOM 2869 O O . ARG A 1 355 ? 33.376 -32.996 -6.047 1.00 29.16 355 ARG A O 1
ATOM 2876 N N . ARG A 1 356 ? 32.602 -34.007 -7.906 1.00 31.47 356 ARG A N 1
ATOM 2877 C CA . ARG A 1 356 ? 31.288 -33.389 -8.076 1.00 31.47 356 ARG A CA 1
ATOM 2878 C C . ARG A 1 356 ? 30.307 -34.006 -7.078 1.00 31.47 356 ARG A C 1
ATOM 2880 O O . ARG A 1 356 ? 30.163 -35.222 -7.096 1.00 31.47 356 ARG A O 1
ATOM 2887 N N . GLU A 1 357 ? 29.600 -33.190 -6.306 1.00 28.44 357 GLU A N 1
ATOM 2888 C CA . GLU A 1 357 ? 28.292 -33.534 -5.739 1.00 28.44 357 GLU A CA 1
ATOM 2889 C C . GLU A 1 357 ? 27.402 -32.289 -5.782 1.00 28.44 357 GLU A C 1
ATOM 2891 O O . GLU A 1 357 ? 27.846 -31.160 -5.594 1.00 28.44 357 GLU A O 1
ATOM 2896 N N . SER A 1 358 ? 26.177 -32.510 -6.241 1.00 31.28 358 SER A N 1
ATOM 2897 C CA . SER A 1 358 ? 25.247 -31.519 -6.772 1.00 31.28 358 SER A CA 1
ATOM 2898 C C . SER A 1 358 ? 24.031 -31.474 -5.857 1.00 31.28 358 SER A C 1
ATOM 2900 O O . SER A 1 358 ? 23.467 -32.523 -5.567 1.00 31.28 358 SER A O 1
ATOM 2902 N N . ALA A 1 359 ? 23.600 -30.282 -5.449 1.00 30.20 359 ALA A N 1
ATOM 2903 C CA . ALA A 1 359 ? 22.325 -30.077 -4.770 1.00 30.20 359 ALA A CA 1
ATOM 2904 C C . ALA A 1 359 ? 21.470 -29.123 -5.612 1.00 30.20 359 ALA A C 1
ATOM 2906 O O . ALA A 1 359 ? 21.548 -27.903 -5.497 1.00 30.20 359 ALA A O 1
ATOM 2907 N N . SER A 1 360 ? 20.684 -29.712 -6.510 1.00 30.72 360 SER A N 1
ATOM 2908 C CA . SER A 1 360 ? 19.560 -29.072 -7.184 1.00 30.72 360 SER A CA 1
ATOM 2909 C C . SER A 1 360 ? 18.275 -29.561 -6.522 1.00 30.72 360 SER A C 1
ATOM 2911 O O . SER A 1 360 ? 17.873 -30.706 -6.727 1.00 30.72 360 SER A O 1
ATOM 2913 N N . SER A 1 361 ? 17.630 -28.690 -5.754 1.00 29.88 361 SER A N 1
ATOM 2914 C CA . SER A 1 361 ? 16.274 -28.899 -5.251 1.00 29.88 361 SER A CA 1
ATOM 2915 C C . SER A 1 361 ? 15.336 -27.978 -6.026 1.00 29.88 361 SER A C 1
ATOM 2917 O O . SER A 1 361 ? 15.194 -26.806 -5.695 1.00 29.88 361 SER A O 1
ATOM 2919 N N . SER A 1 362 ? 14.709 -28.501 -7.080 1.00 30.61 362 SER A N 1
ATOM 2920 C CA . SER A 1 362 ? 13.530 -27.898 -7.704 1.00 30.61 362 SER A CA 1
ATOM 2921 C C . SER A 1 362 ? 12.420 -28.945 -7.770 1.00 30.61 362 SER A C 1
ATOM 2923 O O . SER A 1 362 ? 12.492 -29.949 -8.477 1.00 30.61 362 SER A O 1
ATOM 2925 N N . SER A 1 363 ? 11.386 -28.722 -6.965 1.00 32.38 363 SER A N 1
ATOM 2926 C CA . SER A 1 363 ? 10.161 -29.505 -6.941 1.00 32.38 363 SER A CA 1
ATOM 2927 C C . SER A 1 363 ? 9.277 -29.107 -8.125 1.00 32.38 363 SER A C 1
ATOM 2929 O O . SER A 1 363 ? 8.821 -27.974 -8.245 1.00 32.38 363 SER A O 1
ATOM 2931 N N . SER A 1 364 ? 9.024 -30.060 -9.021 1.00 31.64 364 SER A N 1
ATOM 2932 C CA . SER A 1 364 ? 7.976 -29.984 -10.041 1.00 31.64 364 SER A CA 1
ATOM 2933 C C . SER A 1 364 ? 6.956 -31.081 -9.759 1.00 31.64 364 SER A C 1
ATOM 2935 O O . SER A 1 364 ? 7.202 -32.252 -10.042 1.00 31.64 364 SER A O 1
ATOM 2937 N N . VAL A 1 365 ? 5.806 -30.708 -9.194 1.00 35.56 365 VAL A N 1
ATOM 2938 C CA . VAL A 1 365 ? 4.655 -31.608 -9.064 1.00 35.56 365 VAL A CA 1
ATOM 2939 C C . VAL A 1 365 ? 3.798 -31.479 -10.319 1.00 35.56 365 VAL A C 1
ATOM 2941 O O . VAL A 1 365 ? 3.247 -30.424 -10.629 1.00 35.56 365 VAL A O 1
ATOM 2944 N N . LYS A 1 366 ? 3.722 -32.590 -11.053 1.00 34.94 366 LYS A N 1
ATOM 2945 C CA . LYS A 1 366 ? 2.887 -32.809 -12.235 1.00 34.94 366 LYS A CA 1
ATOM 2946 C C . LYS A 1 366 ? 1.401 -32.763 -11.858 1.00 34.94 366 LYS A C 1
ATOM 2948 O O . LYS A 1 366 ? 0.965 -33.504 -10.982 1.00 34.94 366 LYS A O 1
ATOM 2953 N N . LYS A 1 367 ? 0.605 -31.980 -12.593 1.00 35.88 367 LYS A N 1
ATOM 2954 C CA . LYS A 1 367 ? -0.847 -32.190 -12.711 1.00 35.88 367 LYS A CA 1
ATOM 2955 C C . LYS A 1 367 ? -1.086 -33.373 -13.649 1.00 35.88 367 LYS A C 1
ATOM 2957 O O . LYS A 1 367 ? -0.811 -33.282 -14.844 1.00 35.88 367 LYS A O 1
ATOM 2962 N N . ALA A 1 368 ? -1.591 -34.470 -13.099 1.00 35.94 368 ALA A N 1
ATOM 2963 C CA . ALA A 1 368 ? -2.217 -35.532 -13.869 1.00 35.94 368 ALA A CA 1
ATOM 2964 C C . ALA A 1 368 ? -3.614 -35.074 -14.315 1.00 35.94 368 ALA A C 1
ATOM 2966 O O . ALA A 1 368 ? -4.369 -34.494 -13.537 1.00 35.94 368 ALA A O 1
ATOM 2967 N N . LYS A 1 369 ? -3.934 -35.331 -15.582 1.00 40.72 369 LYS A N 1
ATOM 2968 C CA . LYS A 1 369 ? -5.257 -35.182 -16.188 1.00 40.72 369 LYS A CA 1
ATOM 2969 C C . LYS A 1 369 ? -5.651 -36.553 -16.720 1.00 40.72 369 LYS A C 1
ATOM 2971 O O . LYS A 1 369 ? -4.848 -37.134 -17.450 1.00 40.72 369 LYS A O 1
ATOM 2976 N N . LYS A 1 370 ? -6.842 -37.033 -16.357 1.00 41.59 370 LYS A N 1
ATOM 2977 C CA . LYS A 1 370 ? -7.696 -37.996 -17.084 1.00 41.59 370 LYS A CA 1
ATOM 2978 C C . LYS A 1 370 ? -8.855 -38.445 -16.176 1.00 41.59 370 LYS A C 1
ATOM 2980 O O . LYS A 1 370 ? -8.638 -38.498 -14.968 1.00 41.59 370 LYS A O 1
ATOM 2985 N N . PRO A 1 371 ? -9.938 -38.985 -16.747 1.00 53.19 371 PRO A N 1
ATOM 2986 C CA . PRO A 1 371 ? -10.716 -38.547 -17.907 1.00 53.19 371 PRO A CA 1
ATOM 2987 C C . PRO A 1 371 ? -11.940 -37.720 -17.487 1.00 53.19 371 PRO A C 1
ATOM 2989 O O . PRO A 1 371 ? -12.384 -37.857 -16.326 1.00 53.19 371 PRO A O 1
#

Sequence (371 aa):
MPFTNPARKDGAMFFHWRRAAEEGKDYPFARFNKTVQVPVYSEQEYQLYLHDDAWTKAETDHLFDLSRRFDLRFVVIHDRYDHQQFKKRSVEDLKERYYHICAKLANVRAVPGTDLKIPVFDAGHERRRKEQLERLYNRTPEQVAEEEYLLQELRKIEARKKEREKRSQDLQKLITAADTTAEQRRTERKAPKKKLPQKKEAEKPAVPETAGIKFPDFKSAGVTLRSQRMKLPSSVGQKKIKALEQMLLELGVELSPTPTEELVHMFNELRSDLVLLYELKQACANCEYELQMLRHRHEALARAGVLGGPATPAVGPTPASAEPAVSESGLGLDPTKDTIIDVVGAPLTPNSRKRRESASSSSSVKKAKKP